Protein AF-0000000077917633 (afdb_homodimer)

Sequence (760 aa):
MEDFATFISNPKSQCLQNQPHLDPSYKSVVCGNGQVEQGEQCDCGNAEDCAANLNSCCDHTTCTLTVGSTCDIGECCKNCQYLAKGEICRPSSDECDLPEYCNGSSATCQDNFFIQNGHPCGENQWLCLNGSCISGIKQCVDLFGEGADFGPEECYAHLNSKTDQSGNCGSGPSGYIQCKTKDLQCGKLICEYKKEEIINIPNATAIYANINGHICVALDFPHDFIISKKMWVKEGTVCGNNKVCKNKECVDAGYLNYDCTPGKCNERGVCNNKKNCHCNPSYLPPNCETSDDAWTGGSVDSGNFPPQVAAGLASSERRYIENVYHSKPTRWPFFLLIPFFIILCLLIAALVKVYFQRNKWRTEEYTSDEQLESESEPREMEDFATFISNPKSQCLQNQPHLDPSYKSVVCGNGQVEQGEQCDCGNAEDCAANLNSCCDHTTCTLTVGSTCDIGECCKNCQYLAKGEICRPSSDECDLPEYCNGSSATCQDNFFIQNGHPCGENQWLCLNGSCISGIKQCVDLFGEGADFGPEECYAHLNSKTDQSGNCGSGPSGYIQCKTKDLQCGKLICEYKKEEIINIPNATAIYANINGHICVALDFPHDFIISKKMWVKEGTVCGNNKVCKNKECVDAGYLNYDCTPGKCNERGVCNNKKNCHCNPSYLPPNCETSDDAWTGGSVDSGNFPPQVAAGLASSERRYIENVYHSKPTRWPFFLLIPFFIILCLLIAALVKVYFQRNKWRTEEYTSDEQLESESEPRE

Solvent-accessible surface area (backbone atoms only — not comparable to full-atom values): 41749 Å² total; per-residue (Å²): 145,85,82,78,84,79,73,72,84,68,80,82,81,78,69,71,72,71,61,72,72,69,60,81,61,79,64,68,71,53,68,21,72,49,51,67,41,82,93,40,76,28,28,49,11,42,67,66,54,27,58,68,38,80,74,55,22,41,30,40,84,73,7,30,56,35,92,89,37,75,29,57,66,45,72,15,28,54,94,22,28,48,32,59,56,52,40,75,54,38,75,53,88,38,93,16,31,44,56,26,13,11,53,39,79,36,28,53,56,48,77,91,53,18,34,25,34,54,39,68,26,80,91,66,67,22,20,18,47,88,26,33,55,32,39,56,40,56,54,25,27,72,71,71,30,86,60,31,30,52,35,56,69,68,47,25,52,59,34,14,62,64,35,43,78,68,8,15,41,45,76,54,98,93,40,55,31,70,37,52,84,79,15,22,73,14,12,41,36,44,21,28,50,70,69,51,65,57,74,85,47,86,63,24,35,31,32,37,31,27,54,94,85,40,38,26,34,27,53,32,60,51,88,85,42,87,66,42,66,69,34,36,45,55,71,45,25,60,61,53,92,67,20,18,16,48,95,39,29,56,37,66,43,67,80,49,66,60,77,75,51,58,70,65,14,58,68,32,44,47,33,25,69,84,70,43,24,32,10,36,60,27,21,36,55,66,41,20,73,50,75,35,83,83,40,80,43,39,18,74,74,22,30,36,50,72,71,79,73,75,73,79,74,76,82,68,83,71,71,70,70,64,76,64,75,60,75,66,72,76,71,68,65,67,66,69,52,47,60,55,51,51,52,50,52,53,51,49,51,50,50,49,50,48,48,52,52,49,50,50,56,55,58,55,61,62,60,61,73,64,64,74,73,70,66,89,59,93,86,131,142,82,79,78,79,76,71,74,81,70,80,81,79,78,71,71,72,72,64,72,72,68,60,81,62,80,63,69,71,54,67,22,72,48,51,66,43,83,92,42,76,28,26,50,11,43,66,64,55,25,56,67,36,80,76,53,23,39,31,40,82,72,6,30,55,35,91,89,37,75,28,56,65,44,71,15,28,54,94,22,27,50,32,58,57,52,42,75,53,39,74,54,88,38,91,16,30,45,57,28,13,12,54,40,79,37,28,56,57,47,77,92,55,19,34,26,36,53,38,69,25,79,91,66,67,22,20,17,48,88,26,32,54,33,40,56,42,58,53,24,26,72,70,72,30,86,60,32,31,52,35,56,70,67,46,25,51,59,34,12,62,64,35,44,77,67,8,15,40,45,76,55,97,94,38,54,32,67,38,51,83,78,15,22,72,14,12,40,37,46,21,28,49,71,69,51,65,58,74,85,46,88,62,24,34,32,33,38,31,26,56,93,83,39,38,27,34,27,53,33,62,52,88,87,41,86,65,41,66,68,34,36,44,54,70,45,25,60,62,54,91,68,21,18,15,48,92,39,29,56,38,67,42,68,81,49,66,61,78,76,50,59,70,66,14,57,70,32,45,45,33,26,71,85,70,42,23,32,10,36,60,27,20,36,54,66,41,20,74,49,76,36,83,84,40,80,42,39,18,73,74,24,30,35,49,73,71,80,73,75,76,77,70,74,81,68,82,68,71,68,68,63,75,63,75,57,76,66,72,75,71,68,65,68,63,67,52,43,59,52,50,50,51,47,50,51,49,49,49,50,50,48,48,50,48,50,50,50,49,44,54,57,55,54,68,64,59,61,81,64,62,73,81,66,60,88,65,83,80,130

Structure (mmCIF, N/CA/C/O backbone):
data_AF-0000000077917633-model_v1
#
loop_
_entity.id
_entity.type
_entity.pdbx_description
1 polymer 'Disintegrin and metalloproteinase'
#
loop_
_atom_site.group_PDB
_atom_site.id
_atom_site.type_symbol
_atom_site.label_atom_id
_atom_site.label_alt_id
_atom_site.label_comp_id
_atom_site.label_asym_id
_atom_site.label_entity_id
_atom_site.label_seq_id
_atom_site.pdbx_PDB_ins_code
_atom_site.Cartn_x
_atom_site.Cartn_y
_atom_site.Cartn_z
_atom_site.occupancy
_atom_site.B_iso_or_equiv
_atom_site.auth_seq_id
_atom_site.auth_comp_id
_atom_site.auth_asym_id
_atom_site.auth_atom_id
_atom_site.pdbx_PDB_model_num
ATOM 1 N N . MET A 1 1 ? -18.031 -37 55.406 1 23.67 1 MET A N 1
ATOM 2 C CA . MET A 1 1 ? -18.938 -36.688 54.312 1 23.67 1 MET A CA 1
ATOM 3 C C . MET A 1 1 ? -18.156 -36.375 53.031 1 23.67 1 MET A C 1
ATOM 5 O O . MET A 1 1 ? -18.703 -35.781 52.094 1 23.67 1 MET A O 1
ATOM 9 N N . GLU A 1 2 ? -16.781 -36.469 53 1 25.42 2 GLU A N 1
ATOM 10 C CA . GLU A 1 2 ? -15.422 -36.438 52.5 1 25.42 2 GLU A CA 1
ATOM 11 C C . GLU A 1 2 ? -15.297 -37.188 51.188 1 25.42 2 GLU A C 1
ATOM 13 O O . GLU A 1 2 ? -14.641 -36.719 50.25 1 25.42 2 GLU A O 1
ATOM 18 N N . ASP A 1 3 ? -15.648 -38.5 51.125 1 24.12 3 ASP A N 1
ATOM 19 C CA . ASP A 1 3 ? -15.062 -39.594 50.344 1 24.12 3 ASP A CA 1
ATOM 20 C C . ASP A 1 3 ? -15.664 -39.656 48.938 1 24.12 3 ASP A C 1
ATOM 22 O O . ASP A 1 3 ? -15.172 -40.406 48.094 1 24.12 3 ASP A O 1
ATOM 26 N N . PHE A 1 4 ? -16.984 -39.438 48.75 1 23.47 4 PHE A N 1
ATOM 27 C CA . PHE A 1 4 ? -17.906 -40.062 47.812 1 23.47 4 PHE A CA 1
ATOM 28 C C . PHE A 1 4 ? -17.656 -39.562 46.406 1 23.47 4 PHE A C 1
ATOM 30 O O . PHE A 1 4 ? -18.188 -40.094 45.438 1 23.47 4 PHE A O 1
ATOM 37 N N . ALA A 1 5 ? -17.281 -38.219 46.156 1 26.3 5 ALA A N 1
ATOM 38 C CA . ALA A 1 5 ? -17.594 -37.375 45.031 1 26.3 5 ALA A CA 1
ATOM 39 C C . ALA A 1 5 ? -16.797 -37.781 43.781 1 26.3 5 ALA A C 1
ATOM 41 O O . ALA A 1 5 ? -16.797 -37.094 42.781 1 26.3 5 ALA A O 1
ATOM 42 N N . THR A 1 6 ? -15.789 -38.625 43.875 1 25.91 6 THR A N 1
ATOM 43 C CA . THR A 1 6 ? -14.68 -38.906 42.969 1 25.91 6 THR A CA 1
ATOM 44 C C . THR A 1 6 ? -15.172 -39.531 41.688 1 25.91 6 THR A C 1
ATOM 46 O O . THR A 1 6 ? -14.469 -39.531 40.656 1 25.91 6 THR A O 1
ATOM 49 N N . PHE A 1 7 ? -16.172 -40.406 41.781 1 26.19 7 PHE A N 1
ATOM 50 C CA . PHE A 1 7 ? -16.266 -41.594 40.938 1 26.19 7 PHE A CA 1
ATOM 51 C C . PHE A 1 7 ? -16.734 -41.219 39.531 1 26.19 7 PHE A C 1
ATOM 53 O O . PHE A 1 7 ? -16.328 -41.844 38.531 1 26.19 7 PHE A O 1
ATOM 60 N N . ILE A 1 8 ? -17.703 -40.344 39.312 1 25.72 8 ILE A N 1
ATOM 61 C CA . ILE A 1 8 ? -18.781 -40.625 38.375 1 25.72 8 ILE A CA 1
ATOM 62 C C . ILE A 1 8 ? -18.312 -40.375 36.969 1 25.72 8 ILE A C 1
ATOM 64 O O . ILE A 1 8 ? -18.953 -40.812 36 1 25.72 8 ILE A O 1
ATOM 68 N N . SER A 1 9 ? -17.5 -39.375 36.625 1 26.31 9 SER A N 1
ATOM 69 C CA . SER A 1 9 ? -17.812 -38.688 35.375 1 26.31 9 SER A CA 1
ATOM 70 C C . SER A 1 9 ? -17.406 -39.5 34.156 1 26.31 9 SER A C 1
ATOM 72 O O . SER A 1 9 ? -16.422 -39.219 33.5 1 26.31 9 SER A O 1
ATOM 74 N N . ASN A 1 10 ? -17.531 -40.781 34.156 1 26.62 10 ASN A N 1
ATOM 75 C CA . ASN A 1 10 ? -16.953 -41.688 33.156 1 26.62 10 ASN A CA 1
ATOM 76 C C . ASN A 1 10 ? -17.562 -41.469 31.766 1 26.62 10 ASN A C 1
ATOM 78 O O . ASN A 1 10 ? -18.766 -41.656 31.594 1 26.62 10 ASN A O 1
ATOM 82 N N . PRO A 1 11 ? -17.047 -40.531 30.922 1 26.83 11 PRO A N 1
ATOM 83 C CA . PRO A 1 11 ? -17.672 -40.125 29.672 1 26.83 11 PRO A CA 1
ATOM 84 C C . PRO A 1 11 ? -18.141 -41.281 28.828 1 26.83 11 PRO A C 1
ATOM 86 O O . PRO A 1 11 ? -17.656 -42.406 28.984 1 26.83 11 PRO A O 1
ATOM 89 N N . LYS A 1 12 ? -19.344 -41.125 28.156 1 24.53 12 LYS A N 1
ATOM 90 C CA . LYS A 1 12 ? -20.312 -41.844 27.328 1 24.53 12 LYS A CA 1
ATOM 91 C C . LYS A 1 12 ? -19.609 -42.562 26.188 1 24.53 12 LYS A C 1
ATOM 93 O O . LYS A 1 12 ? -18.594 -42.094 25.672 1 24.53 12 LYS A O 1
ATOM 98 N N . SER A 1 13 ? -19.891 -43.875 26.078 1 23.38 13 SER A N 1
ATOM 99 C CA . SER A 1 13 ? -19.688 -45.031 25.188 1 23.38 13 SER A CA 1
ATOM 100 C C . SER A 1 13 ? -19.859 -44.625 23.719 1 23.38 13 SER A C 1
ATOM 102 O O . SER A 1 13 ? -20.812 -43.906 23.375 1 23.38 13 SER A O 1
ATOM 104 N N . GLN A 1 14 ? -18.797 -44.375 23.047 1 24.25 14 GLN A N 1
ATOM 105 C CA . GLN A 1 14 ? -18.625 -44.188 21.609 1 24.25 14 GLN A CA 1
ATOM 106 C C . GLN A 1 14 ? -19.406 -45.219 20.797 1 24.25 14 GLN A C 1
ATOM 108 O O . GLN A 1 14 ? -19.031 -46.406 20.781 1 24.25 14 GLN A O 1
ATOM 113 N N . CYS A 1 15 ? -20.672 -45.344 21.125 1 27.47 15 CYS A N 1
ATOM 114 C CA . CYS A 1 15 ? -21.438 -46.281 20.344 1 27.47 15 CYS A CA 1
ATOM 115 C C . CYS A 1 15 ? -21.141 -46.156 18.859 1 27.47 15 CYS A C 1
ATOM 117 O O . CYS A 1 15 ? -21.422 -45.125 18.25 1 27.47 15 CYS A O 1
ATOM 119 N N . LEU A 1 16 ? -19.953 -46.531 18.469 1 25.53 16 LEU A N 1
ATOM 120 C CA . LEU A 1 16 ? -19.688 -46.844 17.062 1 25.53 16 LEU A CA 1
ATOM 121 C C . LEU A 1 16 ? -20.891 -47.531 16.422 1 25.53 16 LEU A C 1
ATOM 123 O O . LEU A 1 16 ? -21.203 -48.656 16.75 1 25.53 16 LEU A O 1
ATOM 127 N N . GLN A 1 17 ? -22.047 -46.812 16.484 1 29.31 17 GLN A N 1
ATOM 128 C CA . GLN A 1 17 ? -23.172 -47.375 15.727 1 29.31 17 GLN A CA 1
ATOM 129 C C . GLN A 1 17 ? -22.688 -47.969 14.398 1 29.31 17 GLN A C 1
ATOM 131 O O . GLN A 1 17 ? -22.109 -47.25 13.57 1 29.31 17 GLN A O 1
ATOM 136 N N . ASN A 1 18 ? -22.141 -49.188 14.492 1 28.45 18 ASN A N 1
ATOM 137 C CA . ASN A 1 18 ? -21.953 -50.062 13.352 1 28.45 18 ASN A CA 1
ATOM 138 C C . ASN A 1 18 ? -23.062 -49.906 12.32 1 28.45 18 ASN A C 1
ATOM 140 O O . ASN A 1 18 ? -24.188 -50.344 12.547 1 28.45 18 ASN A O 1
ATOM 144 N N . GLN A 1 19 ? -23.344 -48.75 11.859 1 31.97 19 GLN A N 1
ATOM 145 C CA . GLN A 1 19 ? -24.344 -48.781 10.805 1 31.97 19 GLN A CA 1
ATOM 146 C C . GLN A 1 19 ? -24.109 -49.938 9.844 1 31.97 19 GLN A C 1
ATOM 148 O O . GLN A 1 19 ? -22.969 -50.156 9.414 1 31.97 19 GLN A O 1
ATOM 153 N N . PRO A 1 20 ? -24.953 -50.969 9.938 1 32.34 20 PRO A N 1
ATOM 154 C CA . PRO A 1 20 ? -24.719 -52.031 8.984 1 32.34 20 PRO A CA 1
ATOM 155 C C . PRO A 1 20 ? -24.219 -51.562 7.629 1 32.34 20 PRO A C 1
ATOM 157 O O . PRO A 1 20 ? -24.484 -50.406 7.242 1 32.34 20 PRO A O 1
ATOM 160 N N . HIS A 1 21 ? -22.906 -51.75 7.348 1 33.06 21 HIS A N 1
ATOM 161 C CA . HIS A 1 21 ? -22.531 -51.688 5.938 1 33.06 21 HIS A CA 1
ATOM 162 C C . HIS A 1 21 ? -23.688 -52.125 5.043 1 33.06 21 HIS A C 1
ATOM 164 O O . HIS A 1 21 ? -24.172 -53.25 5.16 1 33.06 21 HIS A O 1
ATOM 170 N N . LEU A 1 22 ? -24.688 -51.25 4.969 1 34.72 22 LEU A N 1
ATOM 171 C CA . LEU A 1 22 ? -25.656 -51.688 3.963 1 34.72 22 LEU A CA 1
ATOM 172 C C . LEU A 1 22 ? -24.953 -52.5 2.871 1 34.72 22 LEU A C 1
ATOM 174 O O . LEU A 1 22 ? -23.875 -52.125 2.402 1 34.72 22 LEU A O 1
ATOM 178 N N . ASP A 1 23 ? -24.953 -53.812 3.035 1 34.91 23 ASP A N 1
ATOM 179 C CA . ASP A 1 23 ? -24.547 -54.656 1.914 1 34.91 23 ASP A CA 1
ATOM 180 C C . ASP A 1 23 ? -24.719 -53.906 0.586 1 34.91 23 ASP A C 1
ATOM 182 O O . ASP A 1 23 ? -25.625 -53.094 0.438 1 34.91 23 ASP A O 1
ATOM 186 N N . PRO A 1 24 ? -23.594 -53.594 -0.121 1 41.62 24 PRO A N 1
ATOM 187 C CA . PRO A 1 24 ? -23.953 -53.125 -1.458 1 41.62 24 PRO A CA 1
ATOM 188 C C . PRO A 1 24 ? -25.297 -53.688 -1.944 1 41.62 24 PRO A C 1
ATOM 190 O O . PRO A 1 24 ? -25.453 -54.906 -2.025 1 41.62 24 PRO A O 1
ATOM 193 N N . SER A 1 25 ? -26.344 -53.312 -1.311 1 40.78 25 SER A N 1
ATOM 194 C CA . SER A 1 25 ? -27.641 -53.719 -1.847 1 40.78 25 SER A CA 1
ATOM 195 C C . SER A 1 25 ? -27.547 -54.094 -3.326 1 40.78 25 SER A C 1
ATOM 197 O O . SER A 1 25 ? -26.781 -53.469 -4.07 1 40.78 25 SER A O 1
ATOM 199 N N . TYR A 1 26 ? -27.656 -55.406 -3.613 1 40.09 26 TYR A N 1
ATOM 200 C CA . TYR A 1 26 ? -27.938 -55.812 -4.992 1 40.09 26 TYR A CA 1
ATOM 201 C C . TYR A 1 26 ? -28.688 -54.719 -5.73 1 40.09 26 TYR A C 1
ATOM 203 O O . TYR A 1 26 ? -29.906 -54.625 -5.617 1 40.09 26 TYR A O 1
ATOM 211 N N . LYS A 1 27 ? -28.266 -53.562 -5.637 1 48.09 27 LYS A N 1
ATOM 212 C CA . LYS A 1 27 ? -28.906 -52.625 -6.551 1 48.09 27 LYS A CA 1
ATOM 213 C C . LYS A 1 27 ? -29.188 -53.281 -7.898 1 48.09 27 LYS A C 1
ATOM 215 O O . LYS A 1 27 ? -28.281 -53.781 -8.547 1 48.09 27 LYS A O 1
ATOM 220 N N . SER A 1 28 ? -30.219 -53.969 -7.875 1 56.81 28 SER A N 1
ATOM 221 C CA . SER A 1 28 ? -30.656 -54.531 -9.148 1 56.81 28 SER A CA 1
ATOM 222 C C . SER A 1 28 ? -30.141 -53.719 -10.32 1 56.81 28 SER A C 1
ATOM 224 O O . SER A 1 28 ? -30.203 -52.5 -10.305 1 56.81 28 SER A O 1
ATOM 226 N N . VAL A 1 29 ? -29.109 -54.312 -11.008 1 68.06 29 VAL A N 1
ATOM 227 C CA . VAL A 1 29 ? -28.688 -53.781 -12.297 1 68.06 29 VAL A CA 1
ATOM 228 C C . VAL A 1 29 ? -29.906 -53.406 -13.133 1 68.06 29 VAL A C 1
ATOM 230 O O . VAL A 1 29 ? -30.781 -54.219 -13.391 1 68.06 29 VAL A O 1
ATOM 233 N N . VAL A 1 30 ? -30.234 -52.125 -12.969 1 76 30 VAL A N 1
ATOM 234 C CA . VAL A 1 30 ? -31.375 -51.688 -13.766 1 76 30 VAL A CA 1
ATOM 235 C C . VAL A 1 30 ? -30.891 -50.875 -14.961 1 76 30 VAL A C 1
ATOM 237 O O . VAL A 1 30 ? -30.188 -49.875 -14.797 1 76 30 VAL A O 1
ATOM 240 N N . CYS A 1 31 ? -31.078 -51.375 -16.078 1 80.56 31 CYS A N 1
ATOM 241 C CA . CYS A 1 31 ? -30.797 -50.688 -17.312 1 80.56 31 CYS A CA 1
ATOM 242 C C . CYS A 1 31 ? -31.734 -49.5 -17.516 1 80.56 31 CYS A C 1
ATOM 244 O O . CYS A 1 31 ? -32.938 -49.594 -17.234 1 80.56 31 CYS A O 1
ATOM 246 N N . GLY A 1 32 ? -31.109 -48.25 -17.922 1 79.06 32 GLY A N 1
ATOM 247 C CA . GLY A 1 32 ? -31.922 -47.094 -18.266 1 79.06 32 GLY A CA 1
ATOM 248 C C . GLY A 1 32 ? -31.891 -46 -17.203 1 79.06 32 GLY A C 1
ATOM 249 O O . GLY A 1 32 ? -32.594 -45 -17.344 1 79.06 32 GLY A O 1
ATOM 250 N N . ASN A 1 33 ? -31.203 -46.25 -16.188 1 78.94 33 ASN A N 1
ATOM 251 C CA . ASN A 1 33 ? -31.188 -45.25 -15.117 1 78.94 33 ASN A CA 1
ATOM 252 C C . ASN A 1 33 ? -30.031 -44.25 -15.281 1 78.94 33 ASN A C 1
ATOM 254 O O . ASN A 1 33 ? -29.828 -43.375 -14.43 1 78.94 33 ASN A O 1
ATOM 258 N N . GLY A 1 34 ? -29.281 -44.406 -16.312 1 78.19 34 GLY A N 1
ATOM 259 C CA . GLY A 1 34 ? -28.234 -43.469 -16.609 1 78.19 34 GLY A CA 1
ATOM 260 C C . GLY A 1 34 ? -26.922 -43.781 -15.914 1 78.19 34 GLY A C 1
ATOM 261 O O . GLY A 1 34 ? -25.969 -43 -16.016 1 78.19 34 GLY A O 1
ATOM 262 N N . GLN A 1 35 ? -26.969 -44.906 -15.133 1 79.12 35 GLN A N 1
ATOM 263 C CA . GLN A 1 35 ? -25.766 -45.344 -14.438 1 79.12 35 GLN A CA 1
ATOM 264 C C . GLN A 1 35 ? -25.297 -46.719 -14.938 1 79.12 35 GLN A C 1
ATOM 266 O O . GLN A 1 35 ? -26.094 -47.625 -15.062 1 79.12 35 GLN A O 1
ATOM 271 N N . VAL A 1 36 ? -24.031 -46.719 -15.258 1 78.88 36 VAL A N 1
ATOM 272 C CA . VAL A 1 36 ? -23.5 -47.969 -15.758 1 78.88 36 VAL A CA 1
ATOM 273 C C . VAL A 1 36 ? -23.172 -48.906 -14.594 1 78.88 36 VAL A C 1
ATOM 275 O O . VAL A 1 36 ? -22.297 -48.625 -13.781 1 78.88 36 VAL A O 1
ATOM 278 N N . GLU A 1 37 ? -23.906 -49.844 -14.43 1 81.12 37 GLU A N 1
ATOM 279 C CA . GLU A 1 37 ? -23.719 -50.812 -13.359 1 81.12 37 GLU A CA 1
ATOM 280 C C . GLU A 1 37 ? -23.109 -52.094 -13.891 1 81.12 37 GLU A C 1
ATOM 282 O O . GLU A 1 37 ? -22.75 -52.188 -15.07 1 81.12 37 GLU A O 1
ATOM 287 N N . GLN A 1 38 ? -22.922 -53.031 -12.938 1 79.5 38 GLN A N 1
ATOM 288 C CA . GLN A 1 38 ? -22.297 -54.281 -13.312 1 79.5 38 GLN A CA 1
ATOM 289 C C . GLN A 1 38 ? -23.094 -55 -14.391 1 79.5 38 GLN A C 1
ATOM 291 O O . GLN A 1 38 ? -24.312 -55.125 -14.281 1 79.5 38 GLN A O 1
ATOM 296 N N . GLY A 1 39 ? -22.406 -55.438 -15.43 1 78.75 39 GLY A N 1
ATOM 297 C CA . GLY A 1 39 ? -23.062 -56.156 -16.516 1 78.75 39 GLY A CA 1
ATOM 298 C C . GLY A 1 39 ? -23.5 -55.25 -17.656 1 78.75 39 GLY A C 1
ATOM 299 O O . GLY A 1 39 ? -23.875 -55.719 -18.719 1 78.75 39 GLY A O 1
ATOM 300 N N . GLU A 1 40 ? -23.641 -54 -17.406 1 80.81 40 GLU A N 1
ATOM 301 C CA . GLU A 1 40 ? -24 -53.031 -18.453 1 80.81 40 GLU A CA 1
ATOM 302 C C . GLU A 1 40 ? -22.75 -52.469 -19.141 1 80.81 40 GLU A C 1
ATOM 304 O O . GLU A 1 40 ? -21.703 -52.344 -18.516 1 80.81 40 GLU A O 1
ATOM 309 N N . GLN A 1 41 ? -22.859 -52.25 -20.453 1 81.62 41 GLN A N 1
ATOM 310 C CA . GLN A 1 41 ? -21.781 -51.656 -21.203 1 81.62 41 GLN A CA 1
ATOM 311 C C . GLN A 1 41 ? -21.969 -50.125 -21.297 1 81.62 41 GLN A C 1
ATOM 313 O O . GLN A 1 41 ? -21 -49.375 -21.484 1 81.62 41 GLN A O 1
ATOM 318 N N . CYS A 1 42 ? -23.203 -49.781 -21.219 1 85 42 CYS A N 1
ATOM 319 C CA . CYS A 1 42 ? -23.594 -48.375 -21.25 1 85 42 CYS A CA 1
ATOM 320 C C . CYS A 1 42 ? -24.969 -48.156 -20.656 1 85 42 CYS A C 1
ATOM 322 O O . CYS A 1 42 ? -25.688 -49.125 -20.391 1 85 42 CYS A O 1
ATOM 324 N N . ASP A 1 43 ? -25.203 -47 -20.25 1 81 43 ASP A N 1
ATOM 325 C CA . ASP A 1 43 ? -26.547 -46.656 -19.812 1 81 43 ASP A CA 1
ATOM 326 C C . ASP A 1 43 ? -26.859 -45.219 -20.156 1 81 43 ASP A C 1
ATOM 328 O O . ASP A 1 43 ? -26.328 -44.281 -19.531 1 81 43 ASP A O 1
ATOM 332 N N . CYS A 1 44 ? -27.656 -45.031 -21.109 1 80.69 44 CYS A N 1
ATOM 333 C CA . CYS A 1 44 ? -27.969 -43.688 -21.578 1 80.69 44 CYS A CA 1
ATOM 334 C C . CYS A 1 44 ? -29.266 -43.188 -20.969 1 80.69 44 CYS A C 1
ATOM 336 O O . CYS A 1 44 ? -29.781 -42.156 -21.391 1 80.69 44 CYS A O 1
ATOM 338 N N . GLY A 1 45 ? -29.688 -43.938 -19.953 1 80.38 45 GLY A N 1
ATOM 339 C CA . GLY A 1 45 ? -30.922 -43.5 -19.297 1 80.38 45 GLY A CA 1
ATOM 340 C C . GLY A 1 45 ? -32.156 -44.094 -19.922 1 80.38 45 GLY A C 1
ATOM 341 O O . GLY A 1 45 ? -32.125 -45.219 -20.422 1 80.38 45 GLY A O 1
ATOM 342 N N . ASN A 1 46 ? -33.281 -43.375 -19.734 1 77.06 46 ASN A N 1
ATOM 343 C CA . ASN A 1 46 ? -34.531 -43.906 -20.281 1 77.06 46 ASN A CA 1
ATOM 344 C C . ASN A 1 46 ? -34.625 -43.656 -21.797 1 77.06 46 ASN A C 1
ATOM 346 O O . ASN A 1 46 ? -33.719 -43.031 -22.375 1 77.06 46 ASN A O 1
ATOM 350 N N . ALA A 1 47 ? -35.594 -44.25 -22.5 1 77.44 47 ALA A N 1
ATOM 351 C CA . ALA A 1 47 ? -35.75 -44.219 -23.953 1 77.44 47 ALA A CA 1
ATOM 352 C C . ALA A 1 47 ? -35.688 -42.781 -24.469 1 77.44 47 ALA A C 1
ATOM 354 O O . ALA A 1 47 ? -35.062 -42.5 -25.5 1 77.44 47 ALA A O 1
ATOM 355 N N . GLU A 1 48 ? -36.25 -41.844 -23.734 1 79.31 48 GLU A N 1
ATOM 356 C CA . GLU A 1 48 ? -36.281 -40.438 -24.156 1 79.31 48 GLU A CA 1
ATOM 357 C C . GLU A 1 48 ? -34.906 -39.812 -24.062 1 79.31 48 GLU A C 1
ATOM 359 O O . GLU A 1 48 ? -34.469 -39.094 -24.969 1 79.31 48 GLU A O 1
ATOM 364 N N . ASP A 1 49 ? -34.312 -40.125 -22.922 1 77.81 49 ASP A N 1
ATOM 365 C CA . ASP A 1 49 ? -33 -39.562 -22.703 1 77.81 49 ASP A CA 1
ATOM 366 C C . ASP A 1 49 ? -32 -40.094 -23.734 1 77.81 49 ASP A C 1
ATOM 368 O O . ASP A 1 49 ? -31.156 -39.312 -24.219 1 77.81 49 ASP A O 1
ATOM 372 N N . CYS A 1 50 ? -32.094 -41.312 -23.984 1 77.44 50 CYS A N 1
ATOM 373 C CA . CYS A 1 50 ? -31.188 -41.969 -24.938 1 77.44 50 CYS A CA 1
ATOM 374 C C . CYS A 1 50 ? -31.453 -41.469 -26.344 1 77.44 50 CYS A C 1
ATOM 376 O O . CYS A 1 50 ? -30.516 -41.25 -27.125 1 77.44 50 CYS A O 1
ATOM 378 N N . ALA A 1 51 ? -32.719 -41.312 -26.656 1 74.56 51 ALA A N 1
ATOM 379 C CA . ALA A 1 51 ? -33.094 -40.844 -27.984 1 74.56 51 ALA A CA 1
ATOM 380 C C . ALA A 1 51 ? -32.656 -39.406 -28.203 1 74.56 51 ALA A C 1
ATOM 382 O O . ALA A 1 51 ? -32.375 -39 -29.328 1 74.56 51 ALA A O 1
ATOM 383 N N . ALA A 1 52 ? -32.688 -38.781 -27.125 1 74.06 52 ALA A N 1
ATOM 384 C CA . ALA A 1 52 ? -32.312 -37.375 -27.219 1 74.06 52 ALA A CA 1
ATOM 385 C C . ALA A 1 52 ? -30.844 -37.219 -27.594 1 74.06 52 ALA A C 1
ATOM 387 O O . ALA A 1 52 ? -30.438 -36.219 -28.172 1 74.06 52 ALA A O 1
ATOM 388 N N . ASN A 1 53 ? -30.188 -38.219 -27.219 1 68.31 53 ASN A N 1
ATOM 389 C CA . ASN A 1 53 ? -28.766 -38.219 -27.594 1 68.31 53 ASN A CA 1
ATOM 390 C C . ASN A 1 53 ? -28.547 -38.969 -28.906 1 68.31 53 ASN A C 1
ATOM 392 O O . ASN A 1 53 ? -28.344 -40.188 -28.938 1 68.31 53 ASN A O 1
ATOM 396 N N . LEU A 1 54 ? -28.891 -38.281 -30.016 1 62.66 54 LEU A N 1
ATOM 397 C CA . LEU A 1 54 ? -28.891 -38.844 -31.359 1 62.66 54 LEU A CA 1
ATOM 398 C C . LEU A 1 54 ? -27.609 -39.625 -31.641 1 62.66 54 LEU A C 1
ATOM 400 O O . LEU A 1 54 ? -27.594 -40.531 -32.469 1 62.66 54 LEU A O 1
ATOM 404 N N . ASN A 1 55 ? -26.672 -39.375 -30.859 1 66.38 55 ASN A N 1
ATOM 405 C CA . ASN A 1 55 ? -25.406 -40 -31.172 1 66.38 55 ASN A CA 1
ATOM 406 C C . ASN A 1 55 ? -25.031 -41.031 -30.109 1 66.38 55 ASN A C 1
ATOM 408 O O . ASN A 1 55 ? -23.859 -41.406 -29.969 1 66.38 55 ASN A O 1
ATOM 412 N N . SER A 1 56 ? -26.062 -41.469 -29.484 1 79.25 56 SER A N 1
ATOM 413 C CA . SER A 1 56 ? -25.766 -42.469 -28.453 1 79.25 56 SER A CA 1
ATOM 414 C C . SER A 1 56 ? -25.516 -43.844 -29.078 1 79.25 56 SER A C 1
ATOM 416 O O . SER A 1 56 ? -26.188 -44.25 -30.031 1 79.25 56 SER A O 1
ATOM 418 N N . CYS A 1 57 ? -24.547 -44.531 -28.688 1 86 57 CYS A N 1
ATOM 419 C CA . CYS A 1 57 ? -24.203 -45.875 -29.125 1 86 57 CYS A CA 1
ATOM 420 C C . CYS A 1 57 ? -24.656 -46.906 -28.109 1 86 57 CYS A C 1
ATOM 422 O O . CYS A 1 57 ? -24.188 -48.062 -28.109 1 86 57 CYS A O 1
ATOM 424 N N . CYS A 1 58 ? -25.609 -46.406 -27.281 1 87.31 58 CYS A N 1
ATOM 425 C CA . CYS A 1 58 ? -26.141 -47.281 -26.219 1 87.31 58 CYS A CA 1
ATOM 426 C C . CYS A 1 58 ? -27.594 -47.656 -26.516 1 87.31 58 CYS A C 1
ATOM 428 O O . CYS A 1 58 ? -28.406 -46.781 -26.844 1 87.31 58 CYS A O 1
ATOM 430 N N . ASP A 1 59 ? -27.781 -48.969 -26.484 1 84.31 59 ASP A N 1
ATOM 431 C CA . ASP A 1 59 ? -29.172 -49.438 -26.578 1 84.31 59 ASP A CA 1
ATOM 432 C C . ASP A 1 59 ? -29.906 -49.25 -25.25 1 84.31 59 ASP A C 1
ATOM 434 O O . ASP A 1 59 ? -29.531 -49.844 -24.234 1 84.31 59 ASP A O 1
ATOM 438 N N . HIS A 1 60 ? -30.922 -48.469 -25.266 1 82.81 60 HIS A N 1
ATOM 439 C CA . HIS A 1 60 ? -31.625 -48.125 -24.031 1 82.81 60 HIS A CA 1
ATOM 440 C C . HIS A 1 60 ? -32.281 -49.344 -23.406 1 82.81 60 HIS A C 1
ATOM 442 O O . HIS A 1 60 ? -32.562 -49.375 -22.203 1 82.81 60 HIS A O 1
ATOM 448 N N . THR A 1 61 ? -32.562 -50.344 -24.234 1 82.5 61 THR A N 1
ATOM 449 C CA . THR A 1 61 ? -33.312 -51.5 -23.766 1 82.5 61 THR A CA 1
ATOM 450 C C . THR A 1 61 ? -32.406 -52.531 -23.109 1 82.5 61 THR A C 1
ATOM 452 O O . THR A 1 61 ? -32.75 -53.125 -22.094 1 82.5 61 THR A O 1
ATOM 455 N N . THR A 1 62 ? -31.25 -52.688 -23.688 1 84.94 62 THR A N 1
ATOM 456 C CA . THR A 1 62 ? -30.375 -53.781 -23.234 1 84.94 62 THR A CA 1
ATOM 457 C C . THR A 1 62 ? -29.188 -53.219 -22.469 1 84.94 62 THR A C 1
ATOM 459 O O . THR A 1 62 ? -28.453 -53.969 -21.812 1 84.94 62 THR A O 1
ATOM 462 N N . CYS A 1 63 ? -29.062 -51.875 -22.547 1 86.44 63 CYS A N 1
ATOM 463 C CA . CYS A 1 63 ? -27.922 -51.188 -21.938 1 86.44 63 CYS A CA 1
ATOM 464 C C . CYS A 1 63 ? -26.609 -51.781 -22.406 1 86.44 63 CYS A C 1
ATOM 466 O O . CYS A 1 63 ? -25.656 -51.906 -21.625 1 86.44 63 CYS A O 1
ATOM 468 N N . THR A 1 64 ? -26.719 -52.344 -23.516 1 87.75 64 THR A N 1
ATOM 469 C CA . THR A 1 64 ? -25.531 -52.812 -24.234 1 87.75 64 THR A CA 1
ATOM 470 C C . THR A 1 64 ? -25.25 -51.906 -25.438 1 87.75 64 THR A C 1
ATOM 472 O O . THR A 1 64 ? -26.125 -51.156 -25.859 1 87.75 64 THR A O 1
ATOM 475 N N . LEU A 1 65 ? -24.062 -52 -25.859 1 90.19 65 LEU A N 1
ATOM 476 C CA . LEU A 1 65 ? -23.703 -51.219 -27.047 1 90.19 65 LEU A CA 1
ATOM 477 C C . LEU A 1 65 ? -24.484 -51.688 -28.266 1 90.19 65 LEU A C 1
ATOM 479 O O . LEU A 1 65 ? -24.766 -52.906 -28.406 1 90.19 65 LEU A O 1
ATOM 483 N N . THR A 1 66 ? -24.859 -50.781 -29.078 1 87.56 66 THR A N 1
ATOM 484 C CA . THR A 1 66 ? -25.531 -51.156 -30.312 1 87.56 66 THR A CA 1
ATOM 485 C C . THR A 1 66 ? -24.625 -52.031 -31.188 1 87.56 66 THR A C 1
ATOM 487 O O . THR A 1 66 ? -23.406 -52.031 -31 1 87.56 66 THR A O 1
ATOM 490 N N . VAL A 1 67 ? -25.25 -52.781 -32.031 1 87.25 67 VAL A N 1
ATOM 491 C CA . VAL A 1 67 ? -24.5 -53.656 -32.906 1 87.25 67 VAL A CA 1
ATOM 492 C C . VAL A 1 67 ? -23.484 -52.875 -33.719 1 87.25 67 VAL A C 1
ATOM 494 O O . VAL A 1 67 ? -23.859 -51.844 -34.344 1 87.25 67 VAL A O 1
ATOM 497 N N . GLY A 1 68 ? -22.25 -53.219 -33.625 1 88.25 68 GLY A N 1
ATOM 498 C CA . GLY A 1 68 ? -21.203 -52.562 -34.406 1 88.25 68 GLY A CA 1
ATOM 499 C C . GLY A 1 68 ? -20.484 -51.5 -33.625 1 88.25 68 GLY A C 1
ATOM 500 O O . GLY A 1 68 ? -19.438 -51 -34.062 1 88.25 68 GLY A O 1
ATOM 501 N N . SER A 1 69 ? -21.078 -51.125 -32.594 1 90.75 69 SER A N 1
ATOM 502 C CA . SER A 1 69 ? -20.469 -50.094 -31.766 1 90.75 69 SER A CA 1
ATOM 503 C C . SER A 1 69 ? -19.406 -50.688 -30.828 1 90.75 69 SER A C 1
ATOM 505 O O . SER A 1 69 ? -19.594 -51.781 -30.312 1 90.75 69 SER A O 1
ATOM 507 N N . THR A 1 70 ? -18.312 -49.875 -30.672 1 91.5 70 THR A N 1
ATOM 508 C CA . THR A 1 70 ? -17.266 -50.375 -29.781 1 91.5 70 THR A CA 1
ATOM 509 C C . THR A 1 70 ? -17.203 -49.531 -28.5 1 91.5 70 THR A C 1
ATOM 511 O O . THR A 1 70 ? -16.594 -49.938 -27.516 1 91.5 70 THR A O 1
ATOM 514 N N . CYS A 1 71 ? -17.844 -48.375 -28.547 1 90.38 71 CYS A N 1
ATOM 515 C CA . CYS A 1 71 ? -17.859 -47.469 -27.391 1 90.38 71 CYS A CA 1
ATOM 516 C C . CYS A 1 71 ? -19.078 -46.562 -27.453 1 90.38 71 CYS A C 1
ATOM 518 O O . CYS A 1 71 ? -19.781 -46.5 -28.453 1 90.38 71 CYS A O 1
ATOM 520 N N . ASP A 1 72 ? -19.328 -45.875 -26.344 1 86.62 72 ASP A N 1
ATOM 521 C CA . ASP A 1 72 ? -20.438 -44.938 -26.281 1 86.62 72 ASP A CA 1
ATOM 522 C C . ASP A 1 72 ? -19.953 -43.531 -25.953 1 86.62 72 ASP A C 1
ATOM 524 O O . ASP A 1 72 ? -20.203 -42.594 -26.719 1 86.62 72 ASP A O 1
ATOM 528 N N . ILE A 1 73 ? -19.219 -43.469 -24.828 1 85.81 73 ILE A N 1
ATOM 529 C CA . ILE A 1 73 ? -18.719 -42.156 -24.391 1 85.81 73 ILE A CA 1
ATOM 530 C C . ILE A 1 73 ? -17.219 -42.281 -24.094 1 85.81 73 ILE A C 1
ATOM 532 O O . ILE A 1 73 ? -16.703 -43.375 -23.828 1 85.81 73 ILE A O 1
ATOM 536 N N . GLY A 1 74 ? -16.594 -41.125 -24.188 1 89.44 74 GLY A N 1
ATOM 537 C CA . GLY A 1 74 ? -15.172 -41.031 -23.875 1 89.44 74 GLY A CA 1
ATOM 538 C C . GLY A 1 74 ? -14.398 -40.125 -24.828 1 89.44 74 GLY A C 1
ATOM 539 O O . GLY A 1 74 ? -14.812 -39.938 -25.969 1 89.44 74 GLY A O 1
ATOM 540 N N . GLU A 1 75 ? -13.219 -39.75 -24.375 1 93.94 75 GLU A N 1
ATOM 541 C CA . GLU A 1 75 ? -12.383 -38.844 -25.156 1 93.94 75 GLU A CA 1
ATOM 542 C C . GLU A 1 75 ? -11.844 -39.531 -26.406 1 93.94 75 GLU A C 1
ATOM 544 O O . GLU A 1 75 ? -11.539 -38.875 -27.406 1 93.94 75 GLU A O 1
ATOM 549 N N . CYS A 1 76 ? -11.812 -40.844 -26.312 1 96.06 76 CYS A N 1
ATOM 550 C CA . CYS A 1 76 ? -11.281 -41.594 -27.422 1 96.06 76 CYS A CA 1
ATOM 551 C C . CYS A 1 76 ? -12.391 -42.375 -28.141 1 96.06 76 CYS A C 1
ATOM 553 O O . CYS A 1 76 ? -12.141 -43.406 -28.75 1 96.06 76 CYS A O 1
ATOM 555 N N . CYS A 1 77 ? -13.617 -41.906 -27.938 1 93.38 77 CYS A N 1
ATOM 556 C CA . CYS A 1 77 ? -14.766 -42.5 -28.625 1 93.38 77 CYS A CA 1
ATOM 557 C C . CYS A 1 77 ? -15.422 -41.469 -29.547 1 93.38 77 CYS A C 1
ATOM 559 O O . CYS A 1 77 ? -15.844 -40.406 -29.094 1 93.38 77 CYS A O 1
ATOM 561 N N . LYS A 1 78 ? -15.391 -41.812 -30.828 1 92.44 78 LYS A N 1
ATOM 562 C CA . LYS A 1 78 ? -16.062 -40.969 -31.828 1 92.44 78 LYS A CA 1
ATOM 563 C C . LYS A 1 78 ? -16.906 -41.844 -32.781 1 92.44 78 LYS A C 1
ATOM 565 O O . LYS A 1 78 ? -16.438 -42.812 -33.344 1 92.44 78 LYS A O 1
ATOM 570 N N . ASN A 1 79 ? -18.141 -41.438 -32.875 1 89.94 79 ASN A N 1
ATOM 571 C CA . ASN A 1 79 ? -19.078 -42.156 -33.75 1 89.94 79 ASN A CA 1
ATOM 572 C C . ASN A 1 79 ? -19.141 -43.625 -33.375 1 89.94 79 ASN A C 1
ATOM 574 O O . ASN A 1 79 ? -19.047 -44.5 -34.219 1 89.94 79 ASN A O 1
ATOM 578 N N . CYS A 1 80 ? -19.047 -43.906 -32.156 1 90.31 80 CYS A N 1
ATOM 579 C CA . CYS A 1 80 ? -19.266 -45.219 -31.547 1 90.31 80 CYS A CA 1
ATOM 580 C C . CYS A 1 80 ? -18.078 -46.156 -31.781 1 90.31 80 CYS A C 1
ATOM 582 O O . CYS A 1 80 ? -18.203 -47.375 -31.641 1 90.31 80 CYS A O 1
ATOM 584 N N . GLN A 1 81 ? -17.031 -45.562 -32.281 1 93.19 81 GLN A N 1
ATOM 585 C CA . GLN A 1 81 ? -15.812 -46.344 -32.531 1 93.19 81 GLN A CA 1
ATOM 586 C C . GLN A 1 81 ? -14.625 -45.75 -31.781 1 93.19 81 GLN A C 1
ATOM 588 O O . GLN A 1 81 ? -14.555 -44.531 -31.594 1 93.19 81 GLN A O 1
ATOM 593 N N . TYR A 1 82 ? -13.734 -46.625 -31.406 1 94.44 82 TYR A N 1
ATOM 594 C CA . TYR A 1 82 ? -12.492 -46.156 -30.812 1 94.44 82 TYR A CA 1
ATOM 595 C C . TYR A 1 82 ? -11.727 -45.281 -31.812 1 94.44 82 TYR A C 1
ATOM 597 O O . TYR A 1 82 ? -11.664 -45.594 -33 1 94.44 82 TYR A O 1
ATOM 605 N N . LEU A 1 83 ? -11.219 -44.25 -31.297 1 94.94 83 LEU A N 1
ATOM 606 C CA . LEU A 1 83 ? -10.312 -43.469 -32.125 1 94.94 83 LEU A CA 1
ATOM 607 C C . LEU A 1 83 ? -9.031 -44.25 -32.406 1 94.94 83 LEU A C 1
ATOM 609 O O . LEU A 1 83 ? -8.617 -45.062 -31.594 1 94.94 83 LEU A O 1
ATOM 613 N N . ALA A 1 84 ? -8.43 -43.844 -33.594 1 93.06 84 ALA A N 1
ATOM 614 C CA . ALA A 1 84 ? -7.207 -44.531 -34 1 93.06 84 ALA A CA 1
ATOM 615 C C . ALA A 1 84 ? -6.074 -44.281 -33 1 93.06 84 ALA A C 1
ATOM 617 O O . ALA A 1 84 ? -6.02 -43.219 -32.375 1 93.06 84 ALA A O 1
ATOM 618 N N . LYS A 1 85 ? -5.246 -45.219 -32.844 1 94.38 85 LYS A N 1
ATOM 619 C CA . LYS A 1 85 ? -4.047 -45.062 -32.031 1 94.38 85 LYS A CA 1
ATOM 620 C C . LYS A 1 85 ? -3.227 -43.844 -32.469 1 94.38 85 LYS A C 1
ATOM 622 O O . LYS A 1 85 ? -2.994 -43.688 -33.688 1 94.38 85 LYS A O 1
ATOM 627 N N . GLY A 1 86 ? -2.881 -43 -31.531 1 93.81 86 GLY A N 1
ATOM 628 C CA . GLY A 1 86 ? -2.037 -41.875 -31.891 1 93.81 86 GLY A CA 1
ATOM 629 C C . GLY A 1 86 ? -2.793 -40.562 -31.938 1 93.81 86 GLY A C 1
ATOM 630 O O . GLY A 1 86 ? -2.184 -39.469 -32 1 93.81 86 GLY A O 1
ATOM 631 N N . GLU A 1 87 ? -4.086 -40.656 -31.922 1 94.81 87 GLU A N 1
ATOM 632 C CA . GLU A 1 87 ? -4.879 -39.438 -31.859 1 94.81 87 GLU A CA 1
ATOM 633 C C . GLU A 1 87 ? -4.727 -38.75 -30.5 1 94.81 87 GLU A C 1
ATOM 635 O O . GLU A 1 87 ? -4.82 -39.406 -29.453 1 94.81 87 GLU A O 1
ATOM 640 N N . ILE A 1 88 ? -4.484 -37.469 -30.578 1 96.44 88 ILE A N 1
ATOM 641 C CA . ILE A 1 88 ? -4.305 -36.75 -29.328 1 96.44 88 ILE A CA 1
ATOM 642 C C . ILE A 1 88 ? -5.645 -36.625 -28.609 1 96.44 88 ILE A C 1
ATOM 644 O O . ILE A 1 88 ? -6.617 -36.094 -29.172 1 96.44 88 ILE A O 1
ATOM 648 N N . CYS A 1 89 ? -5.723 -37.094 -27.438 1 95.75 89 CYS A N 1
ATOM 649 C CA . CYS A 1 89 ? -6.961 -36.969 -26.688 1 95.75 89 CYS A CA 1
ATOM 650 C C . CYS A 1 89 ? -6.867 -35.875 -25.641 1 95.75 89 CYS A C 1
ATOM 652 O O . CYS A 1 89 ? -7.879 -35.281 -25.266 1 95.75 89 CYS A O 1
ATOM 654 N N . ARG A 1 90 ? -5.695 -35.562 -25.109 1 95.56 90 ARG A N 1
ATOM 655 C CA . ARG A 1 90 ? -5.445 -34.469 -24.172 1 95.56 90 ARG A CA 1
ATOM 656 C C . ARG A 1 90 ? -4.168 -33.719 -24.531 1 95.56 90 ARG A C 1
ATOM 658 O O . ARG A 1 90 ? -3.062 -34.219 -24.312 1 95.56 90 ARG A O 1
ATOM 665 N N . PRO A 1 91 ? -4.359 -32.594 -25.031 1 95.5 91 PRO A N 1
ATOM 666 C CA . PRO A 1 91 ? -3.172 -31.812 -25.359 1 95.5 91 PRO A CA 1
ATOM 667 C C . PRO A 1 91 ? -2.439 -31.297 -24.125 1 95.5 91 PRO A C 1
ATOM 669 O O . PRO A 1 91 ? -3.029 -31.219 -23.047 1 95.5 91 PRO A O 1
ATOM 672 N N . SER A 1 92 ? -1.16 -30.984 -24.25 1 95.56 92 SER A N 1
ATOM 673 C CA . SER A 1 92 ? -0.368 -30.422 -23.156 1 95.56 92 SER A CA 1
ATOM 674 C C . SER A 1 92 ? -0.85 -29.016 -22.781 1 95.56 92 SER A C 1
ATOM 676 O O . SER A 1 92 ? -1.144 -28.203 -23.656 1 95.56 92 SER A O 1
ATOM 678 N N . SER A 1 93 ? -0.984 -28.719 -21.469 1 95.25 93 SER A N 1
ATOM 679 C CA . SER A 1 93 ? -1.493 -27.438 -21 1 95.25 93 SER A CA 1
ATOM 680 C C . SER A 1 93 ? -0.384 -26.594 -20.391 1 95.25 93 SER A C 1
ATOM 682 O O . SER A 1 93 ? -0.598 -25.422 -20.047 1 95.25 93 SER A O 1
ATOM 684 N N . ASP A 1 94 ? 0.766 -27.172 -20.203 1 96.44 94 ASP A N 1
ATOM 685 C CA . ASP A 1 94 ? 1.889 -26.531 -19.531 1 96.44 94 ASP A CA 1
ATOM 686 C C . ASP A 1 94 ? 3.221 -27.047 -20.078 1 96.44 94 ASP A C 1
ATOM 688 O O . ASP A 1 94 ? 3.287 -28.125 -20.641 1 96.44 94 ASP A O 1
ATOM 692 N N . GLU A 1 95 ? 4.266 -26.25 -19.812 1 96.81 95 GLU A N 1
ATOM 693 C CA . GLU A 1 95 ? 5.605 -26.641 -20.25 1 96.81 95 GLU A CA 1
ATOM 694 C C . GLU A 1 95 ? 6.008 -27.969 -19.625 1 96.81 95 GLU A C 1
ATOM 696 O O . GLU A 1 95 ? 6.789 -28.719 -20.219 1 96.81 95 GLU A O 1
ATOM 701 N N . CYS A 1 96 ? 5.418 -28.281 -18.484 1 98.5 96 CYS A N 1
ATOM 702 C CA . CYS A 1 96 ? 5.805 -29.484 -17.75 1 98.5 96 CYS A CA 1
ATOM 703 C C . CYS A 1 96 ? 4.75 -30.562 -17.875 1 98.5 96 CYS A C 1
ATOM 705 O O . CYS A 1 96 ? 4.816 -31.594 -17.203 1 98.5 96 CYS A O 1
ATOM 707 N N . ASP A 1 97 ? 3.834 -30.281 -18.719 1 98.12 97 ASP A N 1
ATOM 708 C CA . ASP A 1 97 ? 2.803 -31.266 -19.047 1 98.12 97 ASP A CA 1
ATOM 709 C C . ASP A 1 97 ? 3.133 -32 -20.344 1 98.12 97 ASP A C 1
ATOM 711 O O . ASP A 1 97 ? 4 -31.562 -21.109 1 98.12 97 ASP A O 1
ATOM 715 N N . LEU A 1 98 ? 2.486 -33.219 -20.531 1 97.62 98 LEU A N 1
ATOM 716 C CA . LEU A 1 98 ? 2.691 -34.031 -21.734 1 97.62 98 LEU A CA 1
ATOM 717 C C . LEU A 1 98 ? 1.359 -34.375 -22.391 1 97.62 98 LEU A C 1
ATOM 719 O O . LEU A 1 98 ? 0.354 -34.562 -21.703 1 97.62 98 LEU A O 1
ATOM 723 N N . PRO A 1 99 ? 1.376 -34.406 -23.688 1 96.44 99 PRO A N 1
ATOM 724 C CA . PRO A 1 99 ? 0.149 -34.844 -24.359 1 96.44 99 PRO A CA 1
ATOM 725 C C . PRO A 1 99 ? -0.122 -36.312 -24.188 1 96.44 99 PRO A C 1
ATOM 727 O O . PRO A 1 99 ? 0.812 -37.094 -23.984 1 96.44 99 PRO A O 1
ATOM 730 N N . GLU A 1 100 ? -1.388 -36.656 -24.266 1 95.69 100 GLU A N 1
ATOM 731 C CA . GLU A 1 100 ? -1.831 -38.062 -24.219 1 95.69 100 GLU A CA 1
ATOM 732 C C . GLU A 1 100 ? -2.535 -38.469 -25.516 1 95.69 100 GLU A C 1
ATOM 734 O O . GLU A 1 100 ? -3.141 -37.625 -26.172 1 95.69 100 GLU A O 1
ATOM 739 N N . TYR A 1 101 ? -2.432 -39.75 -25.781 1 96.56 101 TYR A N 1
ATOM 740 C CA . TYR A 1 101 ? -2.963 -40.281 -27.031 1 96.56 101 TYR A CA 1
ATOM 741 C C . TYR A 1 101 ? -3.92 -41.438 -26.797 1 96.56 101 TYR A C 1
ATOM 743 O O . TYR A 1 101 ? -3.791 -42.156 -25.797 1 96.56 101 TYR A O 1
ATOM 751 N N . CYS A 1 102 ? -4.832 -41.531 -27.703 1 96.44 102 CYS A N 1
ATOM 752 C CA . CYS A 1 102 ? -5.672 -42.75 -27.703 1 96.44 102 CYS A CA 1
ATOM 753 C C . CYS A 1 102 ? -4.867 -43.969 -28.109 1 96.44 102 CYS A C 1
ATOM 755 O O . CYS A 1 102 ? -3.926 -43.875 -28.891 1 96.44 102 CYS A O 1
ATOM 757 N N . ASN A 1 103 ? -5.184 -45.094 -27.5 1 94.5 103 ASN A N 1
ATOM 758 C CA . ASN A 1 103 ? -4.434 -46.281 -27.797 1 94.5 103 ASN A CA 1
ATOM 759 C C . ASN A 1 103 ? -5.156 -47.156 -28.812 1 94.5 103 ASN A C 1
ATOM 761 O O . ASN A 1 103 ? -4.695 -48.25 -29.141 1 94.5 103 ASN A O 1
ATOM 765 N N . GLY A 1 104 ? -6.332 -46.75 -29.25 1 93.19 104 GLY A N 1
ATOM 766 C CA . GLY A 1 104 ? -7.066 -47.469 -30.281 1 93.19 104 GLY A CA 1
ATOM 767 C C . GLY A 1 104 ? -7.945 -48.594 -29.734 1 93.19 104 GLY A C 1
ATOM 768 O O . GLY A 1 104 ? -8.688 -49.219 -30.5 1 93.19 104 GLY A O 1
ATOM 769 N N . SER A 1 105 ? -7.863 -48.844 -28.469 1 92.5 105 SER A N 1
ATOM 770 C CA . SER A 1 105 ? -8.609 -49.969 -27.922 1 92.5 105 SER A CA 1
ATOM 771 C C . SER A 1 105 ? -9.422 -49.531 -26.703 1 92.5 105 SER A C 1
ATOM 773 O O . SER A 1 105 ? -9.977 -50.375 -26 1 92.5 105 SER A O 1
ATOM 775 N N . SER A 1 106 ? -9.352 -48.375 -26.422 1 92.06 106 SER A N 1
ATOM 776 C CA . SER A 1 106 ? -10.062 -47.844 -25.266 1 92.06 106 SER A CA 1
ATOM 777 C C . SER A 1 106 ? -10.797 -46.562 -25.594 1 92.06 106 SER A C 1
ATOM 779 O O . SER A 1 106 ? -10.344 -45.781 -26.438 1 92.06 106 SER A O 1
ATOM 781 N N . ALA A 1 107 ? -11.859 -46.344 -24.828 1 92 107 ALA A N 1
ATOM 782 C CA . ALA A 1 107 ? -12.641 -45.125 -25.031 1 92 107 ALA A CA 1
ATOM 783 C C . ALA A 1 107 ? -12.086 -43.969 -24.188 1 92 107 ALA A C 1
ATOM 785 O O . ALA A 1 107 ? -12.422 -42.812 -24.438 1 92 107 ALA A O 1
ATOM 786 N N . THR A 1 108 ? -11.344 -44.312 -23.25 1 92.94 108 THR A N 1
ATOM 787 C CA . THR A 1 108 ? -10.812 -43.312 -22.328 1 92.94 108 THR A CA 1
ATOM 788 C C . THR A 1 108 ? -9.359 -43 -22.641 1 92.94 108 THR A C 1
ATOM 790 O O . THR A 1 108 ? -8.633 -43.875 -23.156 1 92.94 108 THR A O 1
ATOM 793 N N . CYS A 1 109 ? -9.008 -41.719 -22.359 1 93.75 109 CYS A N 1
ATOM 794 C CA . CYS A 1 109 ? -7.621 -41.312 -22.516 1 93.75 109 CYS A CA 1
ATOM 795 C C . CYS A 1 109 ? -6.727 -41.969 -21.469 1 93.75 109 CYS A C 1
ATOM 797 O O . CYS A 1 109 ? -7.203 -42.406 -20.422 1 93.75 109 CYS A O 1
ATOM 799 N N . GLN A 1 110 ? -5.41 -42 -21.766 1 91.5 110 GLN A N 1
ATOM 800 C CA . GLN A 1 110 ? -4.43 -42.5 -20.812 1 91.5 110 GLN A CA 1
ATOM 801 C C . GLN A 1 110 ? -4.371 -41.594 -19.578 1 91.5 110 GLN A C 1
ATOM 803 O O . GLN A 1 110 ? -4.898 -40.5 -19.594 1 91.5 110 GLN A O 1
ATOM 808 N N . ASP A 1 111 ? -3.82 -42.188 -18.484 1 92.88 111 ASP A N 1
ATOM 809 C CA . ASP A 1 111 ? -3.574 -41.344 -17.312 1 92.88 111 ASP A CA 1
ATOM 810 C C . ASP A 1 111 ? -2.752 -40.094 -17.672 1 92.88 111 ASP A C 1
ATOM 812 O O . ASP A 1 111 ? -2.064 -40.094 -18.703 1 92.88 111 ASP A O 1
ATOM 816 N N . ASN A 1 112 ? -2.957 -39.094 -16.891 1 94.31 112 ASN A N 1
ATOM 817 C CA . ASN A 1 112 ? -2.203 -37.844 -17.109 1 94.31 112 ASN A CA 1
ATOM 818 C C . ASN A 1 112 ? -0.754 -38 -16.641 1 94.31 112 ASN A C 1
ATOM 820 O O . ASN A 1 112 ? -0.477 -38.031 -15.445 1 94.31 112 ASN A O 1
ATOM 824 N N . PHE A 1 113 ? 0.109 -38.156 -17.625 1 96.38 113 PHE A N 1
ATOM 825 C CA . PHE A 1 113 ? 1.539 -38.156 -17.344 1 96.38 113 PHE A CA 1
ATOM 826 C C . PHE A 1 113 ? 2.152 -36.781 -17.578 1 96.38 113 PHE A C 1
ATOM 828 O O . PHE A 1 113 ? 1.663 -36.031 -18.406 1 96.38 113 PHE A O 1
ATOM 835 N N . PHE A 1 114 ? 3.16 -36.469 -16.766 1 98.06 114 PHE A N 1
ATOM 836 C CA . PHE A 1 114 ? 3.82 -35.188 -16.875 1 98.06 114 PHE A CA 1
ATOM 837 C C . PHE A 1 114 ? 5.328 -35.312 -16.672 1 98.06 114 PHE A C 1
ATOM 839 O O . PHE A 1 114 ? 5.816 -36.406 -16.344 1 98.06 114 PHE A O 1
ATOM 846 N N . ILE A 1 115 ? 5.965 -34.312 -16.969 1 98.19 115 ILE A N 1
ATOM 847 C CA . ILE A 1 115 ? 7.422 -34.312 -16.906 1 98.19 115 ILE A CA 1
ATOM 848 C C . ILE A 1 115 ? 7.867 -34.531 -15.461 1 98.19 115 ILE A C 1
ATOM 850 O O . ILE A 1 115 ? 7.27 -34 -14.531 1 98.19 115 ILE A O 1
ATOM 854 N N . GLN A 1 116 ? 8.891 -35.281 -15.289 1 98.06 116 GLN A N 1
ATOM 855 C CA . GLN A 1 116 ? 9.414 -35.656 -13.984 1 98.06 116 GLN A CA 1
ATOM 856 C C . GLN A 1 116 ? 9.695 -34.438 -13.117 1 98.06 116 GLN A C 1
ATOM 858 O O . GLN A 1 116 ? 10.227 -33.438 -13.602 1 98.06 116 GLN A O 1
ATOM 863 N N . ASN A 1 117 ? 9.344 -34.5 -11.828 1 98.12 117 ASN A N 1
ATOM 864 C CA . ASN A 1 117 ? 9.594 -33.438 -10.891 1 98.12 117 ASN A CA 1
ATOM 865 C C . ASN A 1 117 ? 11.078 -33.094 -10.812 1 98.12 117 ASN A C 1
ATOM 867 O O . ASN A 1 117 ? 11.922 -33.969 -10.766 1 98.12 117 ASN A O 1
ATOM 871 N N . GLY A 1 118 ? 11.344 -31.812 -10.859 1 97.62 118 GLY A N 1
ATOM 872 C CA . GLY A 1 118 ? 12.727 -31.359 -10.742 1 97.62 118 GLY A CA 1
ATOM 873 C C . GLY A 1 118 ? 13.344 -30.969 -12.07 1 97.62 118 GLY A C 1
ATOM 874 O O . GLY A 1 118 ? 14.422 -30.375 -12.109 1 97.62 118 GLY A O 1
ATOM 875 N N . HIS A 1 119 ? 12.656 -31.297 -13.109 1 97.38 119 HIS A N 1
ATOM 876 C CA . HIS A 1 119 ? 13.141 -30.922 -14.438 1 97.38 119 HIS A CA 1
ATOM 877 C C . HIS A 1 119 ? 13.148 -29.406 -14.609 1 97.38 119 HIS A C 1
ATOM 879 O O . HIS A 1 119 ? 12.203 -28.734 -14.203 1 97.38 119 HIS A O 1
ATOM 885 N N . PRO A 1 120 ? 14.266 -28.859 -15.211 1 96.75 120 PRO A N 1
ATOM 886 C CA . PRO A 1 120 ? 14.312 -27.406 -15.414 1 96.75 120 PRO A CA 1
ATOM 887 C C . PRO A 1 120 ? 13.266 -26.906 -16.406 1 96.75 120 PRO A C 1
ATOM 889 O O . PRO A 1 120 ? 12.961 -27.594 -17.375 1 96.75 120 PRO A O 1
ATOM 892 N N . CYS A 1 121 ? 12.695 -25.828 -16.109 1 97.75 121 CYS A N 1
ATOM 893 C CA . CYS A 1 121 ? 11.703 -25.203 -16.969 1 97.75 121 CYS A CA 1
ATOM 894 C C . CYS A 1 121 ? 11.812 -23.672 -16.922 1 97.75 121 CYS A C 1
ATOM 896 O O . CYS A 1 121 ? 12.664 -23.141 -16.203 1 97.75 121 CYS A O 1
ATOM 898 N N . GLY A 1 122 ? 11.023 -23 -17.766 1 97.31 122 GLY A N 1
ATOM 899 C CA . GLY A 1 122 ? 11.07 -21.547 -17.797 1 97.31 122 GLY A CA 1
ATOM 900 C C . GLY A 1 122 ? 12.453 -21 -18.078 1 97.31 122 GLY A C 1
ATOM 901 O O . GLY A 1 122 ? 12.977 -20.188 -17.328 1 97.31 122 GLY A O 1
ATOM 902 N N . GLU A 1 123 ? 13.016 -21.531 -19.109 1 96.38 123 GLU A N 1
ATOM 903 C CA . GLU A 1 123 ? 14.359 -21.141 -19.516 1 96.38 123 GLU A CA 1
ATOM 904 C C . GLU A 1 123 ? 15.375 -21.453 -18.406 1 96.38 123 GLU A C 1
ATOM 906 O O . GLU A 1 123 ? 16.219 -20.609 -18.094 1 96.38 123 GLU A O 1
ATOM 911 N N . ASN A 1 124 ? 15.133 -22.547 -17.734 1 95.94 124 ASN A N 1
ATOM 912 C CA . ASN A 1 124 ? 16.047 -23.109 -16.734 1 95.94 124 ASN A CA 1
ATOM 913 C C . ASN A 1 124 ? 16.062 -22.266 -15.469 1 95.94 124 ASN A C 1
ATOM 915 O O . ASN A 1 124 ? 17 -22.375 -14.672 1 95.94 124 ASN A O 1
ATOM 919 N N . GLN A 1 125 ? 15.023 -21.469 -15.281 1 96.81 125 GLN A N 1
ATOM 920 C CA . GLN A 1 125 ? 14.977 -20.625 -14.094 1 96.81 125 GLN A CA 1
ATOM 921 C C . GLN A 1 125 ? 14.164 -21.281 -12.977 1 96.81 125 GLN A C 1
ATOM 923 O O . GLN A 1 125 ? 14.32 -20.938 -11.805 1 96.81 125 GLN A O 1
ATOM 928 N N . TRP A 1 126 ? 13.352 -22.203 -13.422 1 98.38 126 TRP A N 1
ATOM 929 C CA . TRP A 1 126 ? 12.422 -22.828 -12.492 1 98.38 126 TRP A CA 1
ATOM 930 C C . TRP A 1 126 ? 12.438 -24.359 -12.633 1 98.38 126 TRP A C 1
ATOM 932 O O . TRP A 1 126 ? 13.297 -24.906 -13.328 1 98.38 126 TRP A O 1
ATOM 942 N N . LEU A 1 127 ? 11.539 -25.047 -11.828 1 98.38 127 LEU A N 1
ATOM 943 C CA . LEU A 1 127 ? 11.492 -26.516 -11.867 1 98.38 127 LEU A CA 1
ATOM 944 C C . LEU A 1 127 ? 10.062 -27 -12.07 1 98.38 127 LEU A C 1
ATOM 946 O O . LEU A 1 127 ? 9.109 -26.328 -11.68 1 98.38 127 LEU A O 1
ATOM 950 N N . CYS A 1 128 ? 9.953 -28.094 -12.68 1 98.44 128 CYS A N 1
ATOM 951 C CA . CYS A 1 128 ? 8.664 -28.766 -12.852 1 98.44 128 CYS A CA 1
ATOM 952 C C . CYS A 1 128 ? 8.234 -29.453 -11.555 1 98.44 128 CYS A C 1
ATOM 954 O O . CYS A 1 128 ? 9.062 -30.047 -10.867 1 98.44 128 CYS A O 1
ATOM 956 N N . LEU A 1 129 ? 7.008 -29.281 -11.242 1 98.25 129 LEU A N 1
ATOM 957 C CA . LEU A 1 129 ? 6.406 -29.969 -10.109 1 98.25 129 LEU A CA 1
ATOM 958 C C . LEU A 1 129 ? 4.977 -30.391 -10.43 1 98.25 129 LEU A C 1
ATOM 960 O O . LEU A 1 129 ? 4.105 -29.547 -10.633 1 98.25 129 LEU A O 1
ATOM 964 N N . ASN A 1 130 ? 4.785 -31.672 -10.531 1 97.31 130 ASN A N 1
ATOM 965 C CA . ASN A 1 130 ? 3.475 -32.281 -10.75 1 97.31 130 ASN A CA 1
ATOM 966 C C . ASN A 1 130 ? 2.805 -31.719 -12 1 97.31 130 ASN A C 1
ATOM 968 O O . ASN A 1 130 ? 1.633 -31.328 -11.969 1 97.31 130 ASN A O 1
ATOM 972 N N . GLY A 1 131 ? 3.6 -31.531 -13 1 97.56 131 GLY A N 1
ATOM 973 C CA . GLY A 1 131 ? 3.053 -31.203 -14.305 1 97.56 131 GLY A CA 1
ATOM 974 C C . GLY A 1 131 ? 2.992 -29.703 -14.562 1 97.56 131 GLY A C 1
ATOM 975 O O . GLY A 1 131 ? 2.562 -29.266 -15.633 1 97.56 131 GLY A O 1
ATOM 976 N N . SER A 1 132 ? 3.477 -28.969 -13.617 1 97.81 132 SER A N 1
ATOM 977 C CA . SER A 1 132 ? 3.443 -27.516 -13.758 1 97.81 132 SER A CA 1
ATOM 978 C C . SER A 1 132 ? 4.824 -26.906 -13.539 1 97.81 132 SER A C 1
ATOM 980 O O . SER A 1 132 ? 5.562 -27.344 -12.648 1 97.81 132 SER A O 1
ATOM 982 N N . CYS A 1 133 ? 5.152 -26 -14.43 1 98.62 133 CYS A N 1
ATOM 983 C CA . CYS A 1 133 ? 6.352 -25.219 -14.188 1 98.62 133 CYS A CA 1
ATOM 984 C C . CYS A 1 133 ? 6.125 -24.203 -13.062 1 98.62 133 CYS A C 1
ATOM 986 O O . CYS A 1 133 ? 5.301 -23.297 -13.188 1 98.62 133 CYS A O 1
ATOM 988 N N . ILE A 1 134 ? 6.812 -24.281 -11.938 1 98.5 134 ILE A N 1
ATOM 989 C CA . ILE A 1 134 ? 6.598 -23.422 -10.781 1 98.5 134 ILE A CA 1
ATOM 990 C C . ILE A 1 134 ? 7.406 -22.141 -10.93 1 98.5 134 ILE A C 1
ATOM 992 O O . ILE A 1 134 ? 8.414 -21.953 -10.242 1 98.5 134 ILE A O 1
ATOM 996 N N . SER A 1 135 ? 6.891 -21.281 -11.734 1 98.12 135 SER A N 1
ATOM 997 C CA . SER A 1 135 ? 7.531 -20.016 -12.062 1 98.12 135 SER A CA 1
ATOM 998 C C . SER A 1 135 ? 7.102 -18.922 -11.094 1 98.12 135 SER A C 1
ATOM 1000 O O . SER A 1 135 ? 5.906 -18.641 -10.945 1 98.12 135 SER A O 1
ATOM 1002 N N . GLY A 1 136 ? 8.078 -18.297 -10.492 1 98.19 136 GLY A N 1
ATOM 1003 C CA . GLY A 1 136 ? 7.77 -17.141 -9.664 1 98.19 136 GLY A CA 1
ATOM 1004 C C . GLY A 1 136 ? 7.105 -16.016 -10.43 1 98.19 136 GLY A C 1
ATOM 1005 O O . GLY A 1 136 ? 6.215 -15.344 -9.914 1 98.19 136 GLY A O 1
ATOM 1006 N N . ILE A 1 137 ? 7.531 -15.867 -11.648 1 97.88 137 ILE A N 1
ATOM 1007 C CA . ILE A 1 137 ? 6.977 -14.812 -12.484 1 97.88 137 ILE A CA 1
ATOM 1008 C C . ILE A 1 137 ? 5.492 -15.078 -12.742 1 97.88 137 ILE A C 1
ATOM 1010 O O . ILE A 1 137 ? 4.664 -14.18 -12.625 1 97.88 137 ILE A O 1
ATOM 1014 N N . LYS A 1 138 ? 5.18 -16.328 -13.047 1 97.12 138 LYS A N 1
ATOM 1015 C CA . LYS A 1 138 ? 3.787 -16.688 -13.305 1 97.12 138 LYS A CA 1
ATOM 1016 C C . LYS A 1 138 ? 2.932 -16.484 -12.055 1 97.12 138 LYS A C 1
ATOM 1018 O O . LYS A 1 138 ? 1.776 -16.062 -12.148 1 97.12 138 LYS A O 1
ATOM 1023 N N . GLN A 1 139 ? 3.475 -16.812 -10.93 1 97.81 139 GLN A N 1
ATOM 1024 C CA . GLN A 1 139 ? 2.76 -16.594 -9.68 1 97.81 139 GLN A CA 1
ATOM 1025 C C . GLN A 1 139 ? 2.41 -15.117 -9.492 1 97.81 139 GLN A C 1
ATOM 1027 O O . GLN A 1 139 ? 1.288 -14.781 -9.109 1 97.81 139 GLN A O 1
ATOM 1032 N N . CYS A 1 140 ? 3.354 -14.234 -9.797 1 97.94 140 CYS A N 1
ATOM 1033 C CA . CYS A 1 140 ? 3.15 -12.797 -9.641 1 97.94 140 CYS A CA 1
ATOM 1034 C C . CYS A 1 140 ? 2.146 -12.281 -10.664 1 97.94 140 CYS A C 1
ATOM 1036 O O . CYS A 1 140 ? 1.284 -11.461 -10.328 1 97.94 140 CYS A O 1
ATOM 1038 N N . VAL A 1 141 ? 2.246 -12.789 -11.836 1 96.81 141 VAL A N 1
ATOM 1039 C CA . VAL A 1 141 ? 1.325 -12.359 -12.883 1 96.81 141 VAL A CA 1
ATOM 1040 C C . VAL A 1 141 ? -0.091 -12.82 -12.547 1 96.81 141 VAL A C 1
ATOM 1042 O O . VAL A 1 141 ? -1.059 -12.086 -12.766 1 96.81 141 VAL A O 1
ATOM 1045 N N . ASP A 1 142 ? -0.174 -13.984 -12.039 1 95 142 ASP A N 1
ATOM 1046 C CA . ASP A 1 142 ? -1.479 -14.531 -11.672 1 95 142 ASP A CA 1
ATOM 1047 C C . ASP A 1 142 ? -2.129 -13.703 -10.562 1 95 142 ASP A C 1
ATOM 1049 O O . ASP A 1 142 ? -3.35 -13.531 -10.547 1 95 142 ASP A O 1
ATOM 1053 N N . LEU A 1 143 ? -1.33 -13.227 -9.719 1 94.19 143 LEU A N 1
ATOM 1054 C CA . LEU A 1 143 ? -1.854 -12.539 -8.547 1 94.19 143 LEU A CA 1
ATOM 1055 C C . LEU A 1 143 ? -2.047 -11.055 -8.828 1 94.19 143 LEU A C 1
ATOM 1057 O O . LEU A 1 143 ? -3.057 -10.469 -8.43 1 94.19 143 LEU A O 1
ATOM 1061 N N . PHE A 1 144 ? -1.102 -10.383 -9.5 1 94.44 144 PHE A N 1
ATOM 1062 C CA . PHE A 1 144 ? -1.074 -8.93 -9.617 1 94.44 144 PHE A CA 1
ATOM 1063 C C . PHE A 1 144 ? -1.362 -8.5 -11.047 1 94.44 144 PHE A C 1
ATOM 1065 O O . PHE A 1 144 ? -1.541 -7.309 -11.32 1 94.44 144 PHE A O 1
ATOM 1072 N N . GLY A 1 145 ? -1.362 -9.453 -11.945 1 92.81 145 GLY A N 1
ATOM 1073 C CA . GLY A 1 145 ? -1.58 -9.133 -13.352 1 92.81 145 GLY A CA 1
ATOM 1074 C C . GLY A 1 145 ? -0.293 -8.867 -14.109 1 92.81 145 GLY A C 1
ATOM 1075 O O . GLY A 1 145 ? 0.796 -8.93 -13.531 1 92.81 145 GLY A O 1
ATOM 1076 N N . GLU A 1 146 ? -0.49 -8.602 -15.344 1 92.94 146 GLU A N 1
ATOM 1077 C CA . GLU A 1 146 ? 0.66 -8.328 -16.203 1 92.94 146 GLU A CA 1
ATOM 1078 C C . GLU A 1 146 ? 1.451 -7.125 -15.695 1 92.94 146 GLU A C 1
ATOM 1080 O O . GLU A 1 146 ? 0.869 -6.141 -15.234 1 92.94 146 GLU A O 1
ATOM 1085 N N . GLY A 1 147 ? 2.719 -7.234 -15.75 1 90.75 147 GLY A N 1
ATOM 1086 C CA . GLY A 1 147 ? 3.566 -6.16 -15.266 1 90.75 147 GLY A CA 1
ATOM 1087 C C . GLY A 1 147 ? 4.199 -6.461 -13.922 1 90.75 147 GLY A C 1
ATOM 1088 O O . GLY A 1 147 ? 5.059 -5.711 -13.445 1 90.75 147 GLY A O 1
ATOM 1089 N N . ALA A 1 148 ? 3.727 -7.473 -13.375 1 95.5 148 ALA A N 1
ATOM 1090 C CA . ALA A 1 148 ? 4.359 -7.93 -12.141 1 95.5 148 ALA A CA 1
ATOM 1091 C C . ALA A 1 148 ? 5.457 -8.953 -12.43 1 95.5 148 ALA A C 1
ATOM 1093 O O . ALA A 1 148 ? 5.316 -9.781 -13.328 1 95.5 148 ALA A O 1
ATOM 1094 N N . ASP A 1 149 ? 6.531 -8.844 -11.719 1 97.88 149 ASP A N 1
ATOM 1095 C CA . ASP A 1 149 ? 7.652 -9.766 -11.828 1 97.88 149 ASP A CA 1
ATOM 1096 C C . ASP A 1 149 ? 7.988 -10.391 -10.469 1 97.88 149 ASP A C 1
ATOM 1098 O O . ASP A 1 149 ? 7.547 -9.891 -9.43 1 97.88 149 ASP A O 1
ATOM 1102 N N . PHE A 1 150 ? 8.75 -11.492 -10.586 1 98.31 150 PHE A N 1
ATOM 1103 C CA . PHE A 1 150 ? 9.195 -12.109 -9.336 1 98.31 150 PHE A CA 1
ATOM 1104 C C . PHE A 1 150 ? 10.125 -11.172 -8.57 1 98.31 150 PHE A C 1
ATOM 1106 O O . PHE A 1 150 ? 11 -10.539 -9.164 1 98.31 150 PHE A O 1
ATOM 1113 N N . GLY A 1 151 ? 9.844 -10.945 -7.352 1 98.38 151 GLY A N 1
ATOM 1114 C CA . GLY A 1 151 ? 10.609 -9.984 -6.574 1 98.38 151 GLY A CA 1
ATOM 1115 C C . GLY A 1 151 ? 12.07 -10.367 -6.426 1 98.38 151 GLY A C 1
ATOM 1116 O O . GLY A 1 151 ? 12.398 -11.547 -6.277 1 98.38 151 GLY A O 1
ATOM 1117 N N . PRO A 1 152 ? 12.945 -9.375 -6.477 1 97.56 152 PRO A N 1
ATOM 1118 C CA . PRO A 1 152 ? 14.352 -9.68 -6.172 1 97.56 152 PRO A CA 1
ATOM 1119 C C . PRO A 1 152 ? 14.562 -10.07 -4.715 1 97.56 152 PRO A C 1
ATOM 1121 O O . PRO A 1 152 ? 13.656 -9.93 -3.891 1 97.56 152 PRO A O 1
ATOM 1124 N N . GLU A 1 153 ? 15.758 -10.562 -4.414 1 97.12 153 GLU A N 1
ATOM 1125 C CA . GLU A 1 153 ? 16.094 -11.07 -3.086 1 97.12 153 GLU A CA 1
ATOM 1126 C C . GLU A 1 153 ? 15.922 -9.992 -2.021 1 97.12 153 GLU A C 1
ATOM 1128 O O . GLU A 1 153 ? 15.484 -10.281 -0.903 1 97.12 153 GLU A O 1
ATOM 1133 N N . GLU A 1 154 ? 16.219 -8.75 -2.338 1 97.5 154 GLU A N 1
ATOM 1134 C CA . GLU A 1 154 ? 16.141 -7.66 -1.373 1 97.5 154 GLU A CA 1
ATOM 1135 C C . GLU A 1 154 ? 14.703 -7.41 -0.933 1 97.5 154 GLU A C 1
ATOM 1137 O O . GLU A 1 154 ? 14.453 -7.062 0.223 1 97.5 154 GLU A O 1
ATOM 1142 N N . CYS A 1 155 ? 13.789 -7.578 -1.85 1 98.19 155 CYS A N 1
ATOM 1143 C CA . CYS A 1 155 ? 12.375 -7.406 -1.518 1 98.19 155 CYS A CA 1
ATOM 1144 C C . CYS A 1 155 ? 11.922 -8.469 -0.522 1 98.19 155 CYS A C 1
ATOM 1146 O O . CYS A 1 155 ? 11.258 -8.148 0.467 1 98.19 155 CYS A O 1
ATOM 1148 N N . TYR A 1 156 ? 12.344 -9.711 -0.783 1 98.56 156 TYR A N 1
ATOM 1149 C CA . TYR A 1 156 ? 11.984 -10.805 0.11 1 98.56 156 TYR A CA 1
ATOM 1150 C C . TYR A 1 156 ? 12.633 -10.633 1.476 1 98.56 156 TYR A C 1
ATOM 1152 O O . TYR A 1 156 ? 11.992 -10.836 2.508 1 98.56 156 TYR A O 1
ATOM 1160 N N . ALA A 1 157 ? 13.859 -10.266 1.474 1 97.94 157 ALA A N 1
ATOM 1161 C CA . ALA A 1 157 ? 14.594 -10.094 2.725 1 97.94 157 ALA A CA 1
ATOM 1162 C C . ALA A 1 157 ? 13.969 -8.992 3.576 1 97.94 157 ALA A C 1
ATOM 1164 O O . ALA A 1 157 ? 13.828 -9.141 4.793 1 97.94 157 ALA A O 1
ATOM 1165 N N . HIS A 1 158 ? 13.578 -7.941 2.949 1 96.75 158 HIS A N 1
ATOM 1166 C CA . HIS A 1 158 ? 13.047 -6.789 3.672 1 96.75 158 HIS A CA 1
ATOM 1167 C C . HIS A 1 158 ? 11.648 -7.074 4.203 1 96.75 158 HIS A C 1
ATOM 1169 O O . HIS A 1 158 ? 11.375 -6.879 5.391 1 96.75 158 HIS A O 1
ATOM 1175 N N . LEU A 1 159 ? 10.773 -7.551 3.389 1 97.5 159 LEU A N 1
ATOM 1176 C CA . LEU A 1 159 ? 9.367 -7.66 3.77 1 97.5 159 LEU A CA 1
ATOM 1177 C C . LEU A 1 159 ? 9.133 -8.906 4.617 1 97.5 159 LEU A C 1
ATOM 1179 O O . LEU A 1 159 ? 8.477 -8.836 5.66 1 97.5 159 LEU A O 1
ATOM 1183 N N . ASN A 1 160 ? 9.711 -10.031 4.25 1 98.19 160 ASN A N 1
ATOM 1184 C CA . ASN A 1 160 ? 9.438 -11.273 4.957 1 98.19 160 ASN A CA 1
ATOM 1185 C C . ASN A 1 160 ? 10.172 -11.328 6.297 1 98.19 160 ASN A C 1
ATOM 1187 O O . ASN A 1 160 ? 9.938 -12.227 7.102 1 98.19 160 ASN A O 1
ATOM 1191 N N . SER A 1 161 ? 11.031 -10.367 6.574 1 96.69 161 SER A N 1
ATOM 1192 C CA . SER A 1 161 ? 11.695 -10.305 7.871 1 96.69 161 SER A CA 1
ATOM 1193 C C . SER A 1 161 ? 10.828 -9.578 8.898 1 96.69 161 SER A C 1
ATOM 1195 O O . SER A 1 161 ? 11.109 -9.625 10.094 1 96.69 161 SER A O 1
ATOM 1197 N N . LYS A 1 162 ? 9.75 -8.969 8.531 1 94.06 162 LYS A N 1
ATOM 1198 C CA . LYS A 1 162 ? 8.977 -8.07 9.375 1 94.06 162 LYS A CA 1
ATOM 1199 C C . LYS A 1 162 ? 8.078 -8.852 10.328 1 94.06 162 LYS A C 1
ATOM 1201 O O . LYS A 1 162 ? 7.695 -8.352 11.391 1 94.06 162 LYS A O 1
ATOM 1206 N N . THR A 1 163 ? 7.695 -10.078 9.977 1 95.19 163 THR A N 1
ATOM 1207 C CA . THR A 1 163 ? 6.824 -10.938 10.773 1 95.19 163 THR A CA 1
ATOM 1208 C C . THR A 1 163 ? 5.48 -10.258 11.031 1 95.19 163 THR A C 1
ATOM 1210 O O . THR A 1 163 ? 5.004 -10.227 12.164 1 95.19 163 THR A O 1
ATOM 1213 N N . ASP A 1 164 ? 4.902 -9.703 9.992 1 94.12 164 ASP A N 1
ATOM 1214 C CA . ASP A 1 164 ? 3.604 -9.039 10.047 1 94.12 164 ASP A CA 1
ATOM 1215 C C . ASP A 1 164 ? 2.85 -9.203 8.727 1 94.12 164 ASP A C 1
ATOM 1217 O O . ASP A 1 164 ? 3.135 -10.117 7.953 1 94.12 164 ASP A O 1
ATOM 1221 N N . GLN A 1 165 ? 1.829 -8.383 8.477 1 92.69 165 GLN A N 1
ATOM 1222 C CA . GLN A 1 165 ? 0.99 -8.555 7.297 1 92.69 165 GLN A CA 1
ATOM 1223 C C . GLN A 1 165 ? 1.789 -8.328 6.016 1 92.69 165 GLN A C 1
ATOM 1225 O O . GLN A 1 165 ? 1.406 -8.805 4.945 1 92.69 165 GLN A O 1
ATOM 1230 N N . SER A 1 166 ? 2.918 -7.559 6.113 1 94.81 166 SER A N 1
ATOM 1231 C CA . SER A 1 166 ? 3.715 -7.262 4.93 1 94.81 166 SER A CA 1
ATOM 1232 C C . SER A 1 166 ? 4.547 -8.469 4.508 1 94.81 166 SER A C 1
ATOM 1234 O O . SER A 1 166 ? 4.875 -8.617 3.33 1 94.81 166 SER A O 1
ATOM 1236 N N . GLY A 1 167 ? 4.895 -9.258 5.48 1 96.81 167 GLY A N 1
ATOM 1237 C CA . GLY A 1 167 ? 5.711 -10.43 5.199 1 96.81 167 GLY A CA 1
ATOM 1238 C C . GLY A 1 167 ? 5.875 -11.344 6.398 1 96.81 167 GLY A C 1
ATOM 1239 O O . GLY A 1 167 ? 6.031 -10.875 7.527 1 96.81 167 GLY A O 1
ATOM 1240 N N . ASN A 1 168 ? 5.797 -12.555 6.152 1 96.69 168 ASN A N 1
ATOM 1241 C CA . ASN A 1 168 ? 5.91 -13.594 7.172 1 96.69 168 ASN A CA 1
ATOM 1242 C C . ASN A 1 168 ? 5.969 -14.984 6.555 1 96.69 168 ASN A C 1
ATOM 1244 O O . ASN A 1 168 ? 5.844 -15.133 5.336 1 96.69 168 ASN A O 1
ATOM 1248 N N . CYS A 1 169 ? 6.262 -16.016 7.414 1 97.12 169 CYS A N 1
ATOM 1249 C CA . CYS A 1 169 ? 6.336 -17.391 6.945 1 97.12 169 CYS A CA 1
ATOM 1250 C C . CYS A 1 169 ? 5.164 -18.203 7.473 1 97.12 169 CYS A C 1
ATOM 1252 O O . CYS A 1 169 ? 5.316 -19.391 7.781 1 97.12 169 CYS A O 1
ATOM 1254 N N . GLY A 1 170 ? 4.09 -17.531 7.641 1 93.06 170 GLY A N 1
ATOM 1255 C CA . GLY A 1 170 ? 2.875 -18.188 8.102 1 93.06 170 GLY A CA 1
ATOM 1256 C C . GLY A 1 170 ? 1.996 -17.297 8.953 1 93.06 170 GLY A C 1
ATOM 1257 O O . GLY A 1 170 ? 2.486 -16.359 9.586 1 93.06 170 GLY A O 1
ATOM 1258 N N . SER A 1 171 ? 0.716 -17.547 8.852 1 88.12 171 SER A N 1
ATOM 1259 C CA . SER A 1 171 ? -0.24 -16.797 9.648 1 88.12 171 SER A CA 1
ATOM 1260 C C . SER A 1 171 ? -1.314 -17.703 10.234 1 88.12 171 SER A C 1
ATOM 1262 O O . SER A 1 171 ? -1.729 -18.672 9.602 1 88.12 171 SER A O 1
ATOM 1264 N N . GLY A 1 172 ? -1.596 -17.438 11.531 1 80.94 172 GLY A N 1
ATOM 1265 C CA . GLY A 1 172 ? -2.625 -18.203 12.227 1 80.94 172 GLY A CA 1
ATOM 1266 C C . GLY A 1 172 ? -3.262 -17.422 13.367 1 80.94 172 GLY A C 1
ATOM 1267 O O . GLY A 1 172 ? -3.111 -16.203 13.461 1 80.94 172 GLY A O 1
ATOM 1268 N N . PRO A 1 173 ? -4.039 -18.141 14.164 1 80.06 173 PRO A N 1
ATOM 1269 C CA . PRO A 1 173 ? -4.711 -17.484 15.281 1 80.06 173 PRO A CA 1
ATOM 1270 C C . PRO A 1 173 ? -3.729 -16.875 16.281 1 80.06 173 PRO A C 1
ATOM 1272 O O . PRO A 1 173 ? -4.059 -15.898 16.969 1 80.06 173 PRO A O 1
ATOM 1275 N N . SER A 1 174 ? -2.527 -17.5 16.344 1 84.38 174 SER A N 1
ATOM 1276 C CA . SER A 1 174 ? -1.514 -17.031 17.281 1 84.38 174 SER A CA 1
ATOM 1277 C C . SER A 1 174 ? -0.712 -15.875 16.688 1 84.38 174 SER A C 1
ATOM 1279 O O . SER A 1 174 ? 0.167 -15.32 17.359 1 84.38 174 SER A O 1
ATOM 1281 N N . GLY A 1 175 ? -1.024 -15.555 15.461 1 87.5 175 GLY A N 1
ATOM 1282 C CA . GLY A 1 175 ? -0.324 -14.445 14.844 1 87.5 175 GLY A CA 1
ATOM 1283 C C . GLY A 1 175 ? 0.556 -14.859 13.68 1 87.5 175 GLY A C 1
ATOM 1284 O O . GLY A 1 175 ? 0.286 -15.867 13.023 1 87.5 175 GLY A O 1
ATOM 1285 N N . TYR A 1 176 ? 1.529 -14.023 13.422 1 92 176 TYR A N 1
ATOM 1286 C CA . TYR A 1 176 ? 2.42 -14.258 12.289 1 92 176 TYR A CA 1
ATOM 1287 C C . TYR A 1 176 ? 3.654 -15.039 12.727 1 92 176 TYR A C 1
ATOM 1289 O O . TYR A 1 176 ? 4.125 -14.891 13.859 1 92 176 TYR A O 1
ATOM 1297 N N . ILE A 1 177 ? 4.105 -15.859 11.859 1 95.19 177 ILE A N 1
ATOM 1298 C CA . ILE A 1 177 ? 5.285 -16.672 12.133 1 95.19 177 ILE A CA 1
ATOM 1299 C C . ILE A 1 177 ? 6.516 -16.016 11.5 1 95.19 177 ILE A C 1
ATOM 1301 O O . ILE A 1 177 ? 6.5 -15.68 10.312 1 95.19 177 ILE A O 1
ATOM 1305 N N . GLN A 1 178 ? 7.508 -15.875 12.258 1 96.44 178 GLN A N 1
ATOM 1306 C CA . GLN A 1 178 ? 8.75 -15.266 11.797 1 96.44 178 GLN A CA 1
ATOM 1307 C C . GLN A 1 178 ? 9.508 -16.203 10.859 1 96.44 178 GLN A C 1
ATOM 1309 O O . GLN A 1 178 ? 9.641 -17.391 11.141 1 96.44 178 GLN A O 1
ATOM 1314 N N . CYS A 1 179 ? 9.977 -15.609 9.797 1 98.06 179 CYS A N 1
ATOM 1315 C CA . CYS A 1 179 ? 10.812 -16.391 8.891 1 98.06 179 CYS A CA 1
ATOM 1316 C C . CYS A 1 179 ? 12.227 -16.531 9.438 1 98.06 179 CYS A C 1
ATOM 1318 O O . CYS A 1 179 ? 12.82 -15.555 9.906 1 98.06 179 CYS A O 1
ATOM 1320 N N . LYS A 1 180 ? 12.719 -17.766 9.352 1 97.94 180 LYS A N 1
ATOM 1321 C CA . LYS A 1 180 ? 14.164 -17.891 9.492 1 97.94 180 LYS A CA 1
ATOM 1322 C C . LYS A 1 180 ? 14.883 -17.203 8.328 1 97.94 180 LYS A C 1
ATOM 1324 O O . LYS A 1 180 ? 14.344 -17.109 7.223 1 97.94 180 LYS A O 1
ATOM 1329 N N . THR A 1 181 ? 16.062 -16.828 8.531 1 97.75 181 THR A N 1
ATOM 1330 C CA . THR A 1 181 ? 16.828 -16.078 7.543 1 97.75 181 THR A CA 1
ATOM 1331 C C . THR A 1 181 ? 16.906 -16.859 6.227 1 97.75 181 THR A C 1
ATOM 1333 O O . THR A 1 181 ? 16.766 -16.266 5.152 1 97.75 181 THR A O 1
ATOM 1336 N N . LYS A 1 182 ? 17.109 -18.156 6.309 1 97.5 182 LYS A N 1
ATOM 1337 C CA . LYS A 1 182 ? 17.266 -18.969 5.109 1 97.5 182 LYS A CA 1
ATOM 1338 C C . LYS A 1 182 ? 15.93 -19.156 4.391 1 97.5 182 LYS A C 1
ATOM 1340 O O . LYS A 1 182 ? 15.891 -19.578 3.236 1 97.5 182 LYS A O 1
ATOM 1345 N N . ASP A 1 183 ? 14.797 -18.812 5.098 1 98.56 183 ASP A N 1
ATOM 1346 C CA . ASP A 1 183 ? 13.469 -19.141 4.586 1 98.56 183 ASP A CA 1
ATOM 1347 C C . ASP A 1 183 ? 12.758 -17.891 4.055 1 98.56 183 ASP A C 1
ATOM 1349 O O . ASP A 1 183 ? 11.602 -17.969 3.641 1 98.56 183 ASP A O 1
ATOM 1353 N N . LEU A 1 184 ? 13.43 -16.812 3.967 1 98.56 184 LEU A N 1
ATOM 1354 C CA . LEU A 1 184 ? 12.812 -15.531 3.637 1 98.56 184 LEU A CA 1
ATOM 1355 C C . LEU A 1 184 ? 12.188 -15.57 2.246 1 98.56 184 LEU A C 1
ATOM 1357 O O . LEU A 1 184 ? 11.164 -14.93 2.004 1 98.56 184 LEU A O 1
ATOM 1361 N N . GLN A 1 185 ? 12.758 -16.406 1.372 1 98.5 185 GLN A N 1
ATOM 1362 C CA . GLN A 1 185 ? 12.289 -16.438 -0.009 1 98.5 185 GLN A CA 1
ATOM 1363 C C . GLN A 1 185 ? 11.109 -17.406 -0.162 1 98.5 185 GLN A C 1
ATOM 1365 O O . GLN A 1 185 ? 10.547 -17.531 -1.251 1 98.5 185 GLN A O 1
ATOM 1370 N N . CYS A 1 186 ? 10.719 -18 0.942 1 98.69 186 CYS A N 1
ATOM 1371 C CA . CYS A 1 186 ? 9.703 -19.047 0.841 1 98.69 186 CYS A CA 1
ATOM 1372 C C . CYS A 1 186 ? 8.469 -18.688 1.66 1 98.69 186 CYS A C 1
ATOM 1374 O O . CYS A 1 186 ? 7.57 -19.516 1.834 1 98.69 186 CYS A O 1
ATOM 1376 N N . GLY A 1 187 ? 8.438 -17.484 2.145 1 98.19 187 GLY A N 1
ATOM 1377 C CA . GLY A 1 187 ? 7.27 -17.031 2.885 1 98.19 187 GLY A CA 1
ATOM 1378 C C . GLY A 1 187 ? 6.191 -16.438 1.993 1 98.19 187 GLY A C 1
ATOM 1379 O O . GLY A 1 187 ? 5.715 -17.109 1.067 1 98.19 187 GLY A O 1
ATOM 1380 N N . LYS A 1 188 ? 5.848 -15.227 2.34 1 97.44 188 LYS A N 1
ATOM 1381 C CA . LYS A 1 188 ? 4.859 -14.508 1.536 1 97.44 188 LYS A CA 1
ATOM 1382 C C . LYS A 1 188 ? 5.402 -14.203 0.143 1 97.44 188 LYS A C 1
ATOM 1384 O O . LYS A 1 188 ? 6.582 -13.883 -0.012 1 97.44 188 LYS A O 1
ATOM 1389 N N . LEU A 1 189 ? 4.469 -14.336 -0.831 1 98.38 189 LEU A N 1
ATOM 1390 C CA . LEU A 1 189 ? 4.859 -13.992 -2.193 1 98.38 189 LEU A CA 1
ATOM 1391 C C . LEU A 1 189 ? 5.082 -12.492 -2.328 1 98.38 189 LEU A C 1
ATOM 1393 O O . LEU A 1 189 ? 4.18 -11.695 -2.043 1 98.38 189 LEU A O 1
ATOM 1397 N N . ILE A 1 190 ? 6.316 -12.133 -2.688 1 98.69 190 ILE A N 1
ATOM 1398 C CA . ILE A 1 190 ? 6.684 -10.734 -2.896 1 98.69 190 ILE A CA 1
ATOM 1399 C C . ILE A 1 190 ? 7.062 -10.516 -4.359 1 98.69 190 ILE A C 1
ATOM 1401 O O . ILE A 1 190 ? 7.879 -11.258 -4.914 1 98.69 190 ILE A O 1
ATOM 1405 N N . CYS A 1 191 ? 6.477 -9.555 -4.973 1 98.62 191 CYS A N 1
ATOM 1406 C CA . CYS A 1 191 ? 6.703 -9.312 -6.391 1 98.62 191 CYS A CA 1
ATOM 1407 C C . CYS A 1 191 ? 7.215 -7.898 -6.629 1 98.62 191 CYS A C 1
ATOM 1409 O O . CYS A 1 191 ? 7.141 -7.051 -5.738 1 98.62 191 CYS A O 1
ATOM 1411 N N . GLU A 1 192 ? 7.895 -7.758 -7.742 1 98.25 192 GLU A N 1
ATOM 1412 C CA . GLU A 1 192 ? 8.242 -6.422 -8.211 1 98.25 192 GLU A CA 1
ATOM 1413 C C . GLU A 1 192 ? 7.129 -5.832 -9.078 1 98.25 192 GLU A C 1
ATOM 1415 O O . GLU A 1 192 ? 6.645 -6.48 -10.008 1 98.25 192 GLU A O 1
ATOM 1420 N N . TYR A 1 193 ? 6.734 -4.672 -8.672 1 96.69 193 TYR A N 1
ATOM 1421 C CA . TYR A 1 193 ? 5.598 -4.039 -9.328 1 96.69 193 TYR A CA 1
ATOM 1422 C C . TYR A 1 193 ? 6.051 -2.92 -10.258 1 96.69 193 TYR A C 1
ATOM 1424 O O . TYR A 1 193 ? 6.742 -1.992 -9.828 1 96.69 193 TYR A O 1
ATOM 1432 N N . LYS A 1 194 ? 5.613 -2.963 -11.492 1 93.69 194 LYS A N 1
ATOM 1433 C CA . LYS A 1 194 ? 6.074 -1.994 -12.484 1 93.69 194 LYS A CA 1
ATOM 1434 C C . LYS A 1 194 ? 4.934 -1.083 -12.93 1 93.69 194 LYS A C 1
ATOM 1436 O O . LYS A 1 194 ? 5.145 -0.156 -13.719 1 93.69 194 LYS A O 1
ATOM 1441 N N . LYS A 1 195 ? 3.787 -1.291 -12.375 1 92.81 195 LYS A N 1
ATOM 1442 C CA . LYS A 1 195 ? 2.637 -0.456 -12.711 1 92.81 195 LYS A CA 1
ATOM 1443 C C . LYS A 1 195 ? 2.477 0.687 -11.711 1 92.81 195 LYS A C 1
ATOM 1445 O O . LYS A 1 195 ? 3.273 0.822 -10.781 1 92.81 195 LYS A O 1
ATOM 1450 N N . GLU A 1 196 ? 1.479 1.493 -12.016 1 92.38 196 GLU A N 1
ATOM 1451 C CA . GLU A 1 196 ? 1.281 2.662 -11.164 1 92.38 196 GLU A CA 1
ATOM 1452 C C . GLU A 1 196 ? -0.045 2.58 -10.414 1 92.38 196 GLU A C 1
ATOM 1454 O O . GLU A 1 196 ? -0.26 3.307 -9.445 1 92.38 196 GLU A O 1
ATOM 1459 N N . GLU A 1 197 ? -0.833 1.72 -10.82 1 94.5 197 GLU A N 1
ATOM 1460 C CA . GLU A 1 197 ? -2.172 1.63 -10.242 1 94.5 197 GLU A CA 1
ATOM 1461 C C . GLU A 1 197 ? -2.17 0.793 -8.969 1 94.5 197 GLU A C 1
ATOM 1463 O O . GLU A 1 197 ? -1.485 -0.228 -8.891 1 94.5 197 GLU A O 1
ATOM 1468 N N . ILE A 1 198 ? -2.998 1.215 -8.086 1 94.69 198 ILE A N 1
ATOM 1469 C CA . ILE A 1 198 ? -3.092 0.468 -6.84 1 94.69 198 ILE A CA 1
ATOM 1470 C C . ILE A 1 198 ? -3.893 -0.813 -7.062 1 94.69 198 ILE A C 1
ATOM 1472 O O . ILE A 1 198 ? -4.797 -0.85 -7.898 1 94.69 198 ILE A O 1
ATOM 1476 N N . ILE A 1 199 ? -3.488 -1.791 -6.387 1 92.88 199 ILE A N 1
ATOM 1477 C CA . ILE A 1 199 ? -4.258 -3.029 -6.348 1 92.88 199 ILE A CA 1
ATOM 1478 C C . ILE A 1 199 ? -5.355 -2.922 -5.293 1 92.88 199 ILE A C 1
ATOM 1480 O O . ILE A 1 199 ? -5.074 -2.713 -4.113 1 92.88 199 ILE A O 1
ATOM 1484 N N . ASN A 1 200 ? -6.562 -3.02 -5.789 1 91.19 200 ASN A N 1
ATOM 1485 C CA . ASN A 1 200 ? -7.711 -2.873 -4.902 1 91.19 200 ASN A CA 1
ATOM 1486 C C . ASN A 1 200 ? -8.562 -4.137 -4.875 1 91.19 200 ASN A C 1
ATOM 1488 O O . ASN A 1 200 ? -9.367 -4.367 -5.777 1 91.19 200 ASN A O 1
ATOM 1492 N N . ILE A 1 201 ? -8.359 -4.934 -3.93 1 88.88 201 ILE A N 1
ATOM 1493 C CA . ILE A 1 201 ? -9.133 -6.152 -3.703 1 88.88 201 ILE A CA 1
ATOM 1494 C C . ILE A 1 201 ? -9.898 -6.039 -2.389 1 88.88 201 ILE A C 1
ATOM 1496 O O . ILE A 1 201 ? -9.305 -5.773 -1.339 1 88.88 201 ILE A O 1
ATOM 1500 N N . PRO A 1 202 ? -11.188 -6.242 -2.426 1 89.5 202 PRO A N 1
ATOM 1501 C CA . PRO A 1 202 ? -11.977 -6.102 -1.199 1 89.5 202 PRO A CA 1
ATOM 1502 C C . PRO A 1 202 ? -11.453 -6.969 -0.057 1 89.5 202 PRO A C 1
ATOM 1504 O O . PRO A 1 202 ? -11.125 -8.141 -0.265 1 89.5 202 PRO A O 1
ATOM 1507 N N . ASN A 1 203 ? -11.312 -6.379 1.074 1 89.06 203 ASN A N 1
ATOM 1508 C CA . ASN A 1 203 ? -10.922 -7.02 2.324 1 89.06 203 ASN A CA 1
ATOM 1509 C C . ASN A 1 203 ? -9.469 -7.48 2.287 1 89.06 203 ASN A C 1
ATOM 1511 O O . ASN A 1 203 ? -9.062 -8.336 3.072 1 89.06 203 ASN A O 1
ATOM 1515 N N . ALA A 1 204 ? -8.75 -6.93 1.351 1 92.56 204 ALA A N 1
ATOM 1516 C CA . ALA A 1 204 ? -7.328 -7.246 1.263 1 92.56 204 ALA A CA 1
ATOM 1517 C C . ALA A 1 204 ? -6.473 -6.012 1.543 1 92.56 204 ALA A C 1
ATOM 1519 O O . ALA A 1 204 ? -6.969 -4.887 1.507 1 92.56 204 ALA A O 1
ATOM 1520 N N . THR A 1 205 ? -5.32 -6.254 1.943 1 95.31 205 THR A N 1
ATOM 1521 C CA . THR A 1 205 ? -4.336 -5.199 2.158 1 95.31 205 THR A CA 1
ATOM 1522 C C . THR A 1 205 ? -3.162 -5.348 1.197 1 95.31 205 THR A C 1
ATOM 1524 O O . THR A 1 205 ? -2.559 -6.422 1.109 1 95.31 205 THR A O 1
ATOM 1527 N N . ALA A 1 206 ? -2.951 -4.328 0.415 1 96.69 206 ALA A N 1
ATOM 1528 C CA . ALA A 1 206 ? -1.798 -4.297 -0.481 1 96.69 206 ALA A CA 1
ATOM 1529 C C . ALA A 1 206 ? -0.669 -3.455 0.107 1 96.69 206 ALA A C 1
ATOM 1531 O O . ALA A 1 206 ? -0.9 -2.344 0.587 1 96.69 206 ALA A O 1
ATOM 1532 N N . ILE A 1 207 ? 0.48 -3.961 0.065 1 97.44 207 ILE A N 1
ATOM 1533 C CA . ILE A 1 207 ? 1.648 -3.289 0.625 1 97.44 207 ILE A CA 1
ATOM 1534 C C . ILE A 1 207 ? 2.66 -3.004 -0.482 1 97.44 207 ILE A C 1
ATOM 1536 O O . ILE A 1 207 ? 3.068 -3.914 -1.208 1 97.44 207 ILE A O 1
ATOM 1540 N N . TYR A 1 208 ? 3.037 -1.75 -0.643 1 97.56 208 TYR A N 1
ATOM 1541 C CA . TYR A 1 208 ? 4.055 -1.324 -1.598 1 97.56 208 TYR A CA 1
ATOM 1542 C C . TYR A 1 208 ? 5.273 -0.753 -0.879 1 97.56 208 TYR A C 1
ATOM 1544 O O . TYR A 1 208 ? 5.16 0.223 -0.135 1 97.56 208 TYR A O 1
ATOM 1552 N N . ALA A 1 209 ? 6.375 -1.322 -1.099 1 97.44 209 ALA A N 1
ATOM 1553 C CA . ALA A 1 209 ? 7.609 -0.848 -0.481 1 97.44 209 ALA A CA 1
ATOM 1554 C C . ALA A 1 209 ? 8.664 -0.517 -1.537 1 97.44 209 ALA A C 1
ATOM 1556 O O . ALA A 1 209 ? 8.898 -1.309 -2.453 1 97.44 209 ALA A O 1
ATOM 1557 N N . ASN A 1 210 ? 9.18 0.629 -1.426 1 96.06 210 ASN A N 1
ATOM 1558 C CA . ASN A 1 210 ? 10.305 0.984 -2.287 1 96.06 210 ASN A CA 1
ATOM 1559 C C . ASN A 1 210 ? 11.641 0.623 -1.645 1 96.06 210 ASN A C 1
ATOM 1561 O O . ASN A 1 210 ? 12.102 1.312 -0.733 1 96.06 210 ASN A O 1
ATOM 1565 N N . ILE A 1 211 ? 12.156 -0.44 -2.113 1 95.19 211 ILE A N 1
ATOM 1566 C CA . ILE A 1 211 ? 13.398 -0.964 -1.555 1 95.19 211 ILE A CA 1
ATOM 1567 C C . ILE A 1 211 ? 14.516 -0.856 -2.588 1 95.19 211 ILE A C 1
ATOM 1569 O O . ILE A 1 211 ? 14.555 -1.623 -3.553 1 95.19 211 ILE A O 1
ATOM 1573 N N . ASN A 1 212 ? 15.43 0.07 -2.391 1 93.44 212 ASN A N 1
ATOM 1574 C CA . ASN A 1 212 ? 16.562 0.273 -3.285 1 93.44 212 ASN A CA 1
ATOM 1575 C C . ASN A 1 212 ? 16.109 0.479 -4.727 1 93.44 212 ASN A C 1
ATOM 1577 O O . ASN A 1 212 ? 16.641 -0.143 -5.645 1 93.44 212 ASN A O 1
ATOM 1581 N N . GLY A 1 213 ? 15.039 1.126 -4.832 1 93.69 213 GLY A N 1
ATOM 1582 C CA . GLY A 1 213 ? 14.57 1.486 -6.16 1 93.69 213 GLY A CA 1
ATOM 1583 C C . GLY A 1 213 ? 13.578 0.497 -6.734 1 93.69 213 GLY A C 1
ATOM 1584 O O . GLY A 1 213 ? 12.93 0.773 -7.746 1 93.69 213 GLY A O 1
ATOM 1585 N N . HIS A 1 214 ? 13.438 -0.687 -6.07 1 96.06 214 HIS A N 1
ATOM 1586 C CA . HIS A 1 214 ? 12.43 -1.663 -6.484 1 96.06 214 HIS A CA 1
ATOM 1587 C C . HIS A 1 214 ? 11.117 -1.447 -5.746 1 96.06 214 HIS A C 1
ATOM 1589 O O . HIS A 1 214 ? 11.102 -1.354 -4.516 1 96.06 214 HIS A O 1
ATOM 1595 N N . ILE A 1 215 ? 10.086 -1.332 -6.551 1 97.56 215 ILE A N 1
ATOM 1596 C CA . ILE A 1 215 ? 8.781 -1.33 -5.895 1 97.56 215 ILE A CA 1
ATOM 1597 C C . ILE A 1 215 ? 8.336 -2.766 -5.637 1 97.56 215 ILE A C 1
ATOM 1599 O O . ILE A 1 215 ? 7.984 -3.492 -6.57 1 97.56 215 ILE A O 1
ATOM 1603 N N . CYS A 1 216 ? 8.438 -3.143 -4.441 1 98.31 216 CYS A N 1
ATOM 1604 C CA . CYS A 1 216 ? 8.047 -4.48 -4.012 1 98.31 216 CYS A CA 1
ATOM 1605 C C . CYS A 1 216 ? 6.598 -4.5 -3.533 1 98.31 216 CYS A C 1
ATOM 1607 O O . CYS A 1 216 ? 6.168 -3.596 -2.812 1 98.31 216 CYS A O 1
ATOM 1609 N N . VAL A 1 217 ? 5.879 -5.48 -3.939 1 97.94 217 VAL A N 1
ATOM 1610 C CA . VAL A 1 217 ? 4.461 -5.523 -3.584 1 97.94 217 VAL A CA 1
ATOM 1611 C C . VAL A 1 217 ? 4.125 -6.875 -2.959 1 97.94 217 VAL A C 1
ATOM 1613 O O . VAL A 1 217 ? 4.66 -7.906 -3.371 1 97.94 217 VAL A O 1
ATOM 1616 N N . ALA A 1 218 ? 3.32 -6.859 -1.949 1 97.5 218 ALA A N 1
ATOM 1617 C CA . ALA A 1 218 ? 2.77 -8.039 -1.283 1 97.5 218 ALA A CA 1
ATOM 1618 C C . ALA A 1 218 ? 1.287 -7.852 -0.976 1 97.5 218 ALA A C 1
ATOM 1620 O O . ALA A 1 218 ? 0.802 -6.723 -0.884 1 97.5 218 ALA A O 1
ATOM 1621 N N . LEU A 1 219 ? 0.596 -8.93 -0.901 1 95.38 219 LEU A N 1
ATOM 1622 C CA . LEU A 1 219 ? -0.823 -8.906 -0.562 1 95.38 219 LEU A CA 1
ATOM 1623 C C . LEU A 1 219 ? -1.092 -9.711 0.706 1 95.38 219 LEU A C 1
ATOM 1625 O O . LEU A 1 219 ? -0.438 -10.727 0.954 1 95.38 219 LEU A O 1
ATOM 1629 N N . ASP A 1 220 ? -1.985 -9.164 1.469 1 93.75 220 ASP A N 1
ATOM 1630 C CA . ASP A 1 220 ? -2.449 -9.867 2.658 1 93.75 220 ASP A CA 1
ATOM 1631 C C . ASP A 1 220 ? -3.967 -10.039 2.643 1 93.75 220 ASP A C 1
ATOM 1633 O O . ASP A 1 220 ? -4.703 -9.055 2.492 1 93.75 220 ASP A O 1
ATOM 1637 N N . PHE A 1 221 ? -4.387 -11.305 2.803 1 88.81 221 PHE A N 1
ATOM 1638 C CA . PHE A 1 221 ? -5.797 -11.672 2.842 1 88.81 221 PHE A CA 1
ATOM 1639 C C . PHE A 1 221 ? -6.18 -12.203 4.215 1 88.81 221 PHE A C 1
ATOM 1641 O O . PHE A 1 221 ? -5.344 -12.766 4.926 1 88.81 221 PHE A O 1
ATOM 1648 N N . PRO A 1 222 ? -7.488 -12.047 4.496 1 80.88 222 PRO A N 1
ATOM 1649 C CA . PRO A 1 222 ? -7.957 -12.766 5.684 1 80.88 222 PRO A CA 1
ATOM 1650 C C . PRO A 1 222 ? -7.902 -14.281 5.516 1 80.88 222 PRO A C 1
ATOM 1652 O O . PRO A 1 222 ? -7.938 -14.789 4.391 1 80.88 222 PRO A O 1
ATOM 1655 N N . HIS A 1 223 ? -7.75 -15.039 6.543 1 74.19 223 HIS A N 1
ATOM 1656 C CA . HIS A 1 223 ? -7.508 -16.484 6.527 1 74.19 223 HIS A CA 1
ATOM 1657 C C . HIS A 1 223 ? -8.633 -17.219 5.809 1 74.19 223 HIS A C 1
ATOM 1659 O O . HIS A 1 223 ? -8.406 -18.281 5.223 1 74.19 223 HIS A O 1
ATOM 1665 N N . ASP A 1 224 ? -9.758 -16.719 5.711 1 69.38 224 ASP A N 1
ATOM 1666 C CA . ASP A 1 224 ? -10.914 -17.469 5.227 1 69.38 224 ASP A CA 1
ATOM 1667 C C . ASP A 1 224 ? -11.148 -17.219 3.74 1 69.38 224 ASP A C 1
ATOM 1669 O O . ASP A 1 224 ? -12.062 -17.781 3.145 1 69.38 224 ASP A O 1
ATOM 1673 N N . PHE A 1 225 ? -10.195 -16.594 3.135 1 74.25 225 PHE A N 1
ATOM 1674 C CA . PHE A 1 225 ? -10.422 -16.281 1.729 1 74.25 225 PHE A CA 1
ATOM 1675 C C . PHE A 1 225 ? -9.82 -17.344 0.831 1 74.25 225 PHE A C 1
ATOM 1677 O O . PHE A 1 225 ? -8.703 -17.812 1.078 1 74.25 225 PHE A O 1
ATOM 1684 N N . ILE A 1 226 ? -10.555 -17.797 -0.061 1 66.94 226 ILE A N 1
ATOM 1685 C CA . ILE A 1 226 ? -10.203 -18.891 -0.967 1 66.94 226 ILE A CA 1
ATOM 1686 C C . ILE A 1 226 ? -8.898 -18.562 -1.687 1 66.94 226 ILE A C 1
ATOM 1688 O O . ILE A 1 226 ? -8.062 -19.438 -1.896 1 66.94 226 ILE A O 1
ATOM 1692 N N . ILE A 1 227 ? -8.719 -17.344 -1.902 1 73.5 227 ILE A N 1
ATOM 1693 C CA . ILE A 1 227 ? -7.578 -16.906 -2.705 1 73.5 227 ILE A CA 1
ATOM 1694 C C . ILE A 1 227 ? -6.363 -16.703 -1.806 1 73.5 227 ILE A C 1
ATOM 1696 O O . ILE A 1 227 ? -5.262 -16.438 -2.291 1 73.5 227 ILE A O 1
ATOM 1700 N N . SER A 1 228 ? -6.5 -17 -0.562 1 79 228 SER A N 1
ATOM 1701 C CA . SER A 1 228 ? -5.453 -16.688 0.407 1 79 228 SER A CA 1
ATOM 1702 C C . SER A 1 228 ? -4.207 -17.531 0.158 1 79 228 SER A C 1
ATOM 1704 O O . SER A 1 228 ? -3.096 -17.109 0.502 1 79 228 SER A O 1
ATOM 1706 N N . LYS A 1 229 ? -4.387 -18.578 -0.491 1 87.5 229 LYS A N 1
ATOM 1707 C CA . LYS A 1 229 ? -3.227 -19.422 -0.779 1 87.5 229 LYS A CA 1
ATOM 1708 C C . LYS A 1 229 ? -2.295 -18.75 -1.782 1 87.5 229 LYS A C 1
ATOM 1710 O O . LYS A 1 229 ? -1.091 -19 -1.792 1 87.5 229 LYS A O 1
ATOM 1715 N N . LYS A 1 230 ? -2.846 -17.844 -2.545 1 91.81 230 LYS A N 1
ATOM 1716 C CA . LYS A 1 230 ? -2.082 -17.219 -3.615 1 91.81 230 LYS A CA 1
ATOM 1717 C C . LYS A 1 230 ? -1.11 -16.172 -3.059 1 91.81 230 LYS A C 1
ATOM 1719 O O . LYS A 1 230 ? -0.21 -15.719 -3.766 1 91.81 230 LYS A O 1
ATOM 1724 N N . MET A 1 231 ? -1.243 -15.844 -1.814 1 94.12 231 MET A N 1
ATOM 1725 C CA . MET A 1 231 ? -0.359 -14.812 -1.285 1 94.12 231 MET A CA 1
ATOM 1726 C C . MET A 1 231 ? 0.958 -15.414 -0.807 1 94.12 231 MET A C 1
ATOM 1728 O O . MET A 1 231 ? 1.849 -14.688 -0.356 1 94.12 231 MET A O 1
ATOM 1732 N N . TRP A 1 232 ? 1.064 -16.766 -0.954 1 96.62 232 TRP A N 1
ATOM 1733 C CA . TRP A 1 232 ? 2.268 -17.469 -0.513 1 96.62 232 TRP A CA 1
ATOM 1734 C C . TRP A 1 232 ? 3.08 -17.953 -1.707 1 96.62 232 TRP A C 1
ATOM 1736 O O . TRP A 1 232 ? 2.518 -18.297 -2.75 1 96.62 232 TRP A O 1
ATOM 1746 N N . VAL A 1 233 ? 4.34 -18.047 -1.449 1 98.31 233 VAL A N 1
ATOM 1747 C CA . VAL A 1 233 ? 5.191 -18.688 -2.439 1 98.31 233 VAL A CA 1
ATOM 1748 C C . VAL A 1 233 ? 4.812 -20.172 -2.549 1 98.31 233 VAL A C 1
ATOM 1750 O O . VAL A 1 233 ? 4.668 -20.859 -1.536 1 98.31 233 VAL A O 1
ATOM 1753 N N . LYS A 1 234 ? 4.684 -20.625 -3.76 1 97.81 234 LYS A N 1
ATOM 1754 C CA . LYS A 1 234 ? 4.258 -22.016 -3.99 1 97.81 234 LYS A CA 1
ATOM 1755 C C . LYS A 1 234 ? 5.391 -22.984 -3.697 1 97.81 234 LYS A C 1
ATOM 1757 O O . LYS A 1 234 ? 6.562 -22.672 -3.885 1 97.81 234 LYS A O 1
ATOM 1762 N N . GLU A 1 235 ? 4.926 -24.172 -3.354 1 97.44 235 GLU A N 1
ATOM 1763 C CA . GLU A 1 235 ? 5.883 -25.25 -3.215 1 97.44 235 GLU A CA 1
ATOM 1764 C C . GLU A 1 235 ? 6.594 -25.531 -4.535 1 97.44 235 GLU A C 1
ATOM 1766 O O . GLU A 1 235 ? 5.965 -25.531 -5.598 1 97.44 235 GLU A O 1
ATOM 1771 N N . GLY A 1 236 ? 7.922 -25.75 -4.418 1 98.19 236 GLY A N 1
ATOM 1772 C CA . GLY A 1 236 ? 8.688 -26.062 -5.613 1 98.19 236 GLY A CA 1
ATOM 1773 C C . GLY A 1 236 ? 9.367 -24.859 -6.23 1 98.19 236 GLY A C 1
ATOM 1774 O O . GLY A 1 236 ? 10.172 -25 -7.152 1 98.19 236 GLY A O 1
ATOM 1775 N N . THR A 1 237 ? 9.086 -23.672 -5.715 1 98.62 237 THR A N 1
ATOM 1776 C CA . THR A 1 237 ? 9.711 -22.469 -6.23 1 98.62 237 THR A CA 1
ATOM 1777 C C . THR A 1 237 ? 11.195 -22.422 -5.871 1 98.62 237 THR A C 1
ATOM 1779 O O . THR A 1 237 ? 11.562 -22.672 -4.723 1 98.62 237 THR A O 1
ATOM 1782 N N . VAL A 1 238 ? 12 -22.125 -6.859 1 98.56 238 VAL A N 1
ATOM 1783 C CA . VAL A 1 238 ? 13.445 -22.078 -6.652 1 98.56 238 VAL A CA 1
ATOM 1784 C C . VAL A 1 238 ? 13.781 -20.953 -5.68 1 98.56 238 VAL A C 1
ATOM 1786 O O . VAL A 1 238 ? 13.312 -19.812 -5.836 1 98.56 238 VAL A O 1
ATOM 1789 N N . CYS A 1 239 ? 14.562 -21.219 -4.664 1 98.25 239 CYS A N 1
ATOM 1790 C CA . CYS A 1 239 ? 14.906 -20.234 -3.648 1 98.25 239 CYS A CA 1
ATOM 1791 C C . CYS A 1 239 ? 16.422 -20.125 -3.473 1 98.25 239 CYS A C 1
ATOM 1793 O O . CYS A 1 239 ? 16.891 -19.484 -2.527 1 98.25 239 CYS A O 1
ATOM 1795 N N . GLY A 1 240 ? 17.141 -20.734 -4.258 1 96 240 GLY A N 1
ATOM 1796 C CA . GLY A 1 240 ? 18.594 -20.766 -4.242 1 96 240 GLY A CA 1
ATOM 1797 C C . GLY A 1 240 ? 19.188 -21.844 -5.133 1 96 240 GLY A C 1
ATOM 1798 O O . GLY A 1 240 ? 18.469 -22.516 -5.855 1 96 240 GLY A O 1
ATOM 1799 N N . ASN A 1 241 ? 20.531 -21.953 -5.102 1 95.56 241 ASN A N 1
ATOM 1800 C CA . ASN A 1 241 ? 21.172 -23 -5.875 1 95.56 241 ASN A CA 1
ATOM 1801 C C . ASN A 1 241 ? 20.781 -24.391 -5.359 1 95.56 241 ASN A C 1
ATOM 1803 O O . ASN A 1 241 ? 21.109 -24.734 -4.223 1 95.56 241 ASN A O 1
ATOM 1807 N N . ASN A 1 242 ? 20.047 -25.125 -6.176 1 96.06 242 ASN A N 1
ATOM 1808 C CA . ASN A 1 242 ? 19.609 -26.484 -5.883 1 96.06 242 ASN A CA 1
ATOM 1809 C C . ASN A 1 242 ? 18.688 -26.531 -4.664 1 96.06 242 ASN A C 1
ATOM 1811 O O . ASN A 1 242 ? 18.75 -27.453 -3.861 1 96.06 242 ASN A O 1
ATOM 1815 N N . LYS A 1 243 ? 18 -25.453 -4.465 1 98.38 243 LYS A N 1
ATOM 1816 C CA . LYS A 1 243 ? 17.047 -25.375 -3.359 1 98.38 243 LYS A CA 1
ATOM 1817 C C . LYS A 1 243 ? 15.672 -24.953 -3.852 1 98.38 243 LYS A C 1
ATOM 1819 O O . LYS A 1 243 ? 15.555 -24.219 -4.828 1 98.38 243 LYS A O 1
ATOM 1824 N N . VAL A 1 244 ? 14.672 -25.453 -3.129 1 98.56 244 VAL A N 1
ATOM 1825 C CA . VAL A 1 244 ? 13.297 -25.125 -3.482 1 98.56 244 VAL A CA 1
ATOM 1826 C C . VAL A 1 244 ? 12.469 -24.922 -2.213 1 98.56 244 VAL A C 1
ATOM 1828 O O . VAL A 1 244 ? 12.852 -25.406 -1.14 1 98.56 244 VAL A O 1
ATOM 1831 N N . CYS A 1 245 ? 11.406 -24.203 -2.402 1 98.69 245 CYS A N 1
ATOM 1832 C CA . CYS A 1 245 ? 10.516 -23.938 -1.277 1 98.69 245 CYS A CA 1
ATOM 1833 C C . CYS A 1 245 ? 9.625 -25.141 -0.988 1 98.69 245 CYS A C 1
ATOM 1835 O O . CYS A 1 245 ? 9.062 -25.734 -1.907 1 98.69 245 CYS A O 1
ATOM 1837 N N . LYS A 1 246 ? 9.562 -25.547 0.247 1 98.06 246 LYS A N 1
ATOM 1838 C CA . LYS A 1 246 ? 8.672 -26.594 0.763 1 98.06 246 LYS A CA 1
ATOM 1839 C C . LYS A 1 246 ? 8.188 -26.25 2.172 1 98.06 246 LYS A C 1
ATOM 1841 O O . LYS A 1 246 ? 9 -26.047 3.076 1 98.06 246 LYS A O 1
ATOM 1846 N N . ASN A 1 247 ? 6.875 -26.141 2.316 1 96.5 247 ASN A N 1
ATOM 1847 C CA . ASN A 1 247 ? 6.293 -25.797 3.611 1 96.5 247 ASN A CA 1
ATOM 1848 C C . ASN A 1 247 ? 6.879 -24.5 4.168 1 96.5 247 ASN A C 1
ATOM 1850 O O . ASN A 1 247 ? 7.27 -24.453 5.332 1 96.5 247 ASN A O 1
ATOM 1854 N N . LYS A 1 248 ? 7.141 -23.594 3.316 1 97.25 248 LYS A N 1
ATOM 1855 C CA . LYS A 1 248 ? 7.613 -22.25 3.641 1 97.25 248 LYS A CA 1
ATOM 1856 C C . LYS A 1 248 ? 9.047 -22.281 4.156 1 97.25 248 LYS A C 1
ATOM 1858 O O . LYS A 1 248 ? 9.469 -21.375 4.891 1 97.25 248 LYS A O 1
ATOM 1863 N N . GLU A 1 249 ? 9.734 -23.297 3.789 1 98.19 249 GLU A N 1
ATOM 1864 C CA . GLU A 1 249 ? 11.156 -23.438 4.09 1 98.19 249 GLU A CA 1
ATOM 1865 C C . GLU A 1 249 ? 11.969 -23.672 2.82 1 98.19 249 GLU A C 1
ATOM 1867 O O . GLU A 1 249 ? 11.508 -24.328 1.893 1 98.19 249 GLU A O 1
ATOM 1872 N N . CYS A 1 250 ? 13.125 -23.078 2.801 1 98.5 250 CYS A N 1
ATOM 1873 C CA . CYS A 1 250 ? 14.047 -23.297 1.6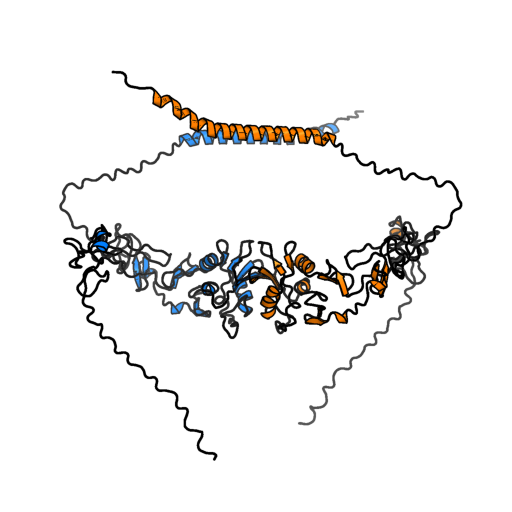91 1 98.5 250 CYS A CA 1
ATOM 1874 C C . CYS A 1 250 ? 14.898 -24.531 1.926 1 98.5 250 CYS A C 1
ATOM 1876 O O . CYS A 1 250 ? 15.812 -24.516 2.76 1 98.5 250 CYS A O 1
ATOM 1878 N N . VAL A 1 251 ? 14.609 -25.578 1.163 1 98.31 251 VAL A N 1
ATOM 1879 C CA . VAL A 1 251 ? 15.234 -26.875 1.414 1 98.31 251 VAL A CA 1
ATOM 1880 C C . VAL A 1 251 ? 15.969 -27.344 0.162 1 98.31 251 VAL A C 1
ATOM 1882 O O . VAL A 1 251 ? 15.805 -26.766 -0.916 1 98.31 251 VAL A O 1
ATOM 1885 N N . ASP A 1 252 ? 16.703 -28.406 0.29 1 97.75 252 ASP A N 1
ATOM 1886 C CA . ASP A 1 252 ? 17.438 -28.984 -0.832 1 97.75 252 ASP A CA 1
ATOM 1887 C C . ASP A 1 252 ? 16.469 -29.594 -1.849 1 97.75 252 ASP A C 1
ATOM 1889 O O . ASP A 1 252 ? 15.492 -30.25 -1.474 1 97.75 252 ASP A O 1
ATOM 1893 N N . ALA A 1 253 ? 16.75 -29.359 -3.098 1 97.12 253 ALA A N 1
ATOM 1894 C CA . ALA A 1 253 ? 15.898 -29.828 -4.18 1 97.12 253 ALA A CA 1
ATOM 1895 C C . ALA A 1 253 ? 16 -31.344 -4.344 1 97.12 253 ALA A C 1
ATOM 1897 O O . ALA A 1 253 ? 15.211 -31.953 -5.059 1 97.12 253 ALA A O 1
ATOM 1898 N N . GLY A 1 254 ? 16.922 -31.984 -3.607 1 94.94 254 GLY A N 1
ATOM 1899 C CA . GLY A 1 254 ? 17.141 -33.406 -3.695 1 94.94 254 GLY A CA 1
ATOM 1900 C C . GLY A 1 254 ? 15.914 -34.25 -3.371 1 94.94 254 GLY A C 1
ATOM 1901 O O . GLY A 1 254 ? 15.766 -35.375 -3.836 1 94.94 254 GLY A O 1
ATOM 1902 N N . TYR A 1 255 ? 15.039 -33.656 -2.678 1 93.5 255 TYR A N 1
ATOM 1903 C CA . TYR A 1 255 ? 13.859 -34.406 -2.277 1 93.5 255 TYR A CA 1
ATOM 1904 C C . TYR A 1 255 ? 12.953 -34.656 -3.471 1 93.5 255 TYR A C 1
ATOM 1906 O O . TYR A 1 255 ? 12.086 -35.531 -3.42 1 93.5 255 TYR A O 1
ATOM 1914 N N . LEU A 1 256 ? 13.125 -33.906 -4.594 1 95.62 256 LEU A N 1
ATOM 1915 C CA . LEU A 1 256 ? 12.336 -34.094 -5.805 1 95.62 256 LEU A CA 1
ATOM 1916 C C . LEU A 1 256 ? 12.797 -35.344 -6.555 1 95.62 256 LEU A C 1
ATOM 1918 O O . LEU A 1 256 ? 12.133 -35.781 -7.488 1 95.62 256 LEU A O 1
ATOM 1922 N N . ASN A 1 257 ? 13.938 -35.906 -6.258 1 94.12 257 ASN A N 1
ATOM 1923 C CA . ASN A 1 257 ? 14.469 -37.156 -6.789 1 94.12 257 ASN A CA 1
ATOM 1924 C C . ASN A 1 257 ? 14.57 -37.125 -8.312 1 94.12 257 ASN A C 1
ATOM 1926 O O . ASN A 1 257 ? 14.156 -38.062 -8.984 1 94.12 257 ASN A O 1
ATOM 1930 N N . TYR A 1 258 ? 14.977 -35.969 -8.742 1 95.69 258 TYR A N 1
ATOM 1931 C CA . TYR A 1 258 ? 15.18 -35.812 -10.18 1 95.69 258 TYR A CA 1
ATOM 1932 C C . TYR A 1 258 ? 16.406 -36.594 -10.641 1 95.69 258 TYR A C 1
ATOM 1934 O O . TYR A 1 258 ? 17.516 -36.375 -10.133 1 95.69 258 TYR A O 1
ATOM 1942 N N . ASP A 1 259 ? 16.234 -37.562 -11.609 1 95.38 259 ASP A N 1
ATOM 1943 C CA . ASP A 1 259 ? 17.359 -38.375 -12.047 1 95.38 259 ASP A CA 1
ATOM 1944 C C . ASP A 1 259 ? 17.344 -38.594 -13.562 1 95.38 259 ASP A C 1
ATOM 1946 O O . ASP A 1 259 ? 17.906 -39.531 -14.078 1 95.38 259 ASP A O 1
ATOM 1950 N N . CYS A 1 260 ? 16.656 -37.688 -14.242 1 95.75 260 CYS A N 1
ATOM 1951 C CA . CYS A 1 260 ? 16.625 -37.781 -15.695 1 95.75 260 CYS A CA 1
ATOM 1952 C C . CYS A 1 260 ? 17.844 -37.094 -16.312 1 95.75 260 CYS A C 1
ATOM 1954 O O . CYS A 1 260 ? 17.797 -35.906 -16.594 1 95.75 260 CYS A O 1
ATOM 1956 N N . THR A 1 261 ? 18.922 -37.75 -16.578 1 89.56 261 THR A N 1
ATOM 1957 C CA . THR A 1 261 ? 20.109 -37.219 -17.234 1 89.56 261 THR A CA 1
ATOM 1958 C C . THR A 1 261 ? 19.875 -37.094 -18.734 1 89.56 261 THR A C 1
ATOM 1960 O O . THR A 1 261 ? 19.078 -37.812 -19.312 1 89.56 261 THR A O 1
ATOM 1963 N N . PRO A 1 262 ? 20.531 -36.156 -19.359 1 87.38 262 PRO A N 1
ATOM 1964 C CA . PRO A 1 262 ? 20.375 -36.031 -20.812 1 87.38 262 PRO A CA 1
ATOM 1965 C C . PRO A 1 262 ? 20.688 -37.312 -21.562 1 87.38 262 PRO A C 1
ATOM 1967 O O . PRO A 1 262 ? 20.062 -37.625 -22.578 1 87.38 262 PRO A O 1
ATOM 1970 N N . GLY A 1 263 ? 21.547 -38.062 -21.094 1 92.62 263 GLY A N 1
ATOM 1971 C CA . GLY A 1 263 ? 21.922 -39.312 -21.75 1 92.62 263 GLY A CA 1
ATOM 1972 C C . GLY A 1 263 ? 20.859 -40.406 -21.656 1 92.62 263 GLY A C 1
ATOM 1973 O O . GLY A 1 263 ? 20.812 -41.312 -22.484 1 92.62 263 GLY A O 1
ATOM 1974 N N . LYS A 1 264 ? 20.031 -40.281 -20.703 1 95.06 264 LYS A N 1
ATOM 1975 C CA . LYS A 1 264 ? 19 -41.312 -20.5 1 95.06 264 LYS A CA 1
ATOM 1976 C C . LYS A 1 264 ? 18.078 -41.406 -21.703 1 95.06 264 LYS A C 1
ATOM 1978 O O . LYS A 1 264 ? 17.703 -42.5 -22.109 1 95.06 264 LYS A O 1
ATOM 1983 N N . CYS A 1 265 ? 17.719 -40.25 -22.281 1 97.56 265 CYS A N 1
ATOM 1984 C CA . CYS A 1 265 ? 16.828 -40.219 -23.438 1 97.56 265 CYS A CA 1
ATOM 1985 C C . CYS A 1 265 ? 17.562 -39.781 -24.688 1 97.56 265 CYS A C 1
ATOM 1987 O O . CYS A 1 265 ? 16.969 -39.125 -25.562 1 97.56 265 CYS A O 1
ATOM 1989 N N . ASN A 1 266 ? 18.922 -40.031 -24.641 1 96.56 266 ASN A N 1
ATOM 1990 C CA . ASN A 1 266 ? 19.812 -39.75 -25.781 1 96.56 266 ASN A CA 1
ATOM 1991 C C . ASN A 1 266 ? 19.719 -38.312 -26.234 1 96.56 266 ASN A C 1
ATOM 1993 O O . ASN A 1 266 ? 19.812 -38.031 -27.438 1 96.56 266 ASN A O 1
ATOM 1997 N N . GLU A 1 267 ? 19.375 -37.438 -25.375 1 95.06 267 GLU A N 1
ATOM 1998 C CA . GLU A 1 267 ? 19.281 -36.031 -25.609 1 95.06 267 GLU A CA 1
ATOM 1999 C C . GLU A 1 267 ? 18.125 -35.688 -26.562 1 95.06 267 GLU A C 1
ATOM 2001 O O . GLU A 1 267 ? 18.141 -34.688 -27.266 1 95.06 267 GLU A O 1
ATOM 2006 N N . ARG A 1 268 ? 17.141 -36.625 -26.594 1 96.44 268 ARG A N 1
ATOM 2007 C CA . ARG A 1 268 ? 16.031 -36.469 -27.531 1 96.44 268 ARG A CA 1
ATOM 2008 C C . ARG A 1 268 ? 14.695 -36.688 -26.844 1 96.44 268 ARG A C 1
ATOM 2010 O O . ARG A 1 268 ? 13.781 -37.25 -27.438 1 96.44 268 ARG A O 1
ATOM 2017 N N . GLY A 1 269 ? 14.688 -36.281 -25.625 1 96.5 269 GLY A N 1
ATOM 2018 C CA . GLY A 1 269 ? 13.461 -36.438 -24.859 1 96.5 269 GLY A CA 1
ATOM 2019 C C . GLY A 1 269 ? 13.617 -36.031 -23.406 1 96.5 269 GLY A C 1
ATOM 2020 O O . GLY A 1 269 ? 14.656 -35.531 -23 1 96.5 269 GLY A O 1
ATOM 2021 N N . VAL A 1 270 ? 12.523 -36.188 -22.703 1 97.44 270 VAL A N 1
ATOM 2022 C CA . VAL A 1 270 ? 12.477 -35.938 -21.266 1 97.44 270 VAL A CA 1
ATOM 2023 C C . VAL A 1 270 ? 11.859 -37.125 -20.531 1 97.44 270 VAL A C 1
ATOM 2025 O O . VAL A 1 270 ? 11.227 -37.969 -21.156 1 97.44 270 VAL A O 1
ATOM 2028 N N . CYS A 1 271 ? 12.102 -37.156 -19.234 1 98.19 271 CYS A N 1
ATOM 2029 C CA . CYS A 1 271 ? 11.492 -38.25 -18.469 1 98.19 271 CYS A CA 1
ATOM 2030 C C . CYS A 1 271 ? 10.125 -37.812 -17.938 1 98.19 271 CYS A C 1
ATOM 2032 O O . CYS A 1 271 ? 9.945 -36.688 -17.516 1 98.19 271 CYS A O 1
ATOM 2034 N N . ASN A 1 272 ? 9.188 -38.719 -18.016 1 97.75 272 ASN A N 1
ATOM 2035 C CA . ASN A 1 272 ? 7.887 -38.438 -17.391 1 97.75 272 ASN A CA 1
ATOM 2036 C C . ASN A 1 272 ? 7.875 -38.844 -15.922 1 97.75 272 ASN A C 1
ATOM 2038 O O . ASN A 1 272 ? 8.914 -39.219 -15.359 1 97.75 272 ASN A O 1
ATOM 2042 N N . ASN A 1 273 ? 6.727 -38.75 -15.242 1 97.44 273 ASN A N 1
ATOM 2043 C CA . ASN A 1 273 ? 6.617 -38.969 -13.805 1 97.44 273 ASN A CA 1
ATOM 2044 C C . ASN A 1 273 ? 6.789 -40.438 -13.445 1 97.44 273 ASN A C 1
ATOM 2046 O O . ASN A 1 273 ? 6.938 -40.781 -12.273 1 97.44 273 ASN A O 1
ATOM 2050 N N . LYS A 1 274 ? 6.84 -41.344 -14.469 1 96.88 274 LYS A N 1
ATOM 2051 C CA . LYS A 1 274 ? 7.156 -42.75 -14.266 1 96.88 274 LYS A CA 1
ATOM 2052 C C . LYS A 1 274 ? 8.617 -43.031 -14.609 1 96.88 274 LYS A C 1
ATOM 2054 O O . LYS A 1 274 ? 9.031 -44.188 -14.625 1 96.88 274 LYS A O 1
ATOM 2059 N N . LYS A 1 275 ? 9.352 -42.031 -14.969 1 97 275 LYS A N 1
ATOM 2060 C CA . LYS A 1 275 ? 10.781 -42.062 -15.258 1 97 275 LYS A CA 1
ATOM 2061 C C . LYS A 1 275 ? 11.055 -42.75 -16.594 1 97 275 LYS A C 1
ATOM 2063 O O . LYS A 1 275 ? 12.117 -43.312 -16.797 1 97 275 LYS A O 1
ATOM 2068 N N . ASN A 1 276 ? 10.055 -42.75 -17.422 1 97.62 276 ASN A N 1
ATOM 2069 C CA . ASN A 1 276 ? 10.234 -43.219 -18.797 1 97.62 276 ASN A CA 1
ATOM 2070 C C . ASN A 1 276 ? 10.469 -42.031 -19.75 1 97.62 276 ASN A C 1
ATOM 2072 O O . ASN A 1 276 ? 9.984 -40.938 -19.516 1 97.62 276 ASN A O 1
ATOM 2076 N N . CYS A 1 277 ? 11.188 -42.344 -20.766 1 98.12 277 CYS A N 1
ATOM 2077 C CA . CYS A 1 277 ? 11.492 -41.281 -21.734 1 98.12 277 CYS A CA 1
ATOM 2078 C C . CYS A 1 277 ? 10.258 -40.906 -22.531 1 98.12 277 CYS A C 1
ATOM 2080 O O . CYS A 1 277 ? 9.539 -41.781 -23.016 1 98.12 277 CYS A O 1
ATOM 2082 N N . HIS A 1 278 ? 9.945 -39.719 -22.516 1 97.94 278 HIS A N 1
ATOM 2083 C CA . HIS A 1 278 ? 9.078 -39.125 -23.531 1 97.94 278 HIS A CA 1
ATOM 2084 C C . HIS A 1 278 ? 9.891 -38.5 -24.656 1 97.94 278 HIS A C 1
ATOM 2086 O O . HIS A 1 278 ? 10.477 -37.438 -24.5 1 97.94 278 HIS A O 1
ATOM 2092 N N . CYS A 1 279 ? 9.891 -39.188 -25.75 1 98 279 CYS A N 1
ATOM 2093 C CA . CYS A 1 279 ? 10.797 -38.875 -26.844 1 98 279 CYS A CA 1
ATOM 2094 C C . CYS A 1 279 ? 10.242 -37.75 -27.719 1 98 279 CYS A C 1
ATOM 2096 O O . CYS A 1 279 ? 9.023 -37.656 -27.906 1 98 279 CYS A O 1
ATOM 2098 N N . ASN A 1 280 ? 11.148 -36.938 -28.25 1 96.75 280 ASN A N 1
ATOM 2099 C CA . ASN A 1 280 ? 10.781 -35.906 -29.219 1 96.75 280 ASN A CA 1
ATOM 2100 C C . ASN A 1 280 ? 10.242 -36.531 -30.516 1 96.75 280 ASN A C 1
ATOM 2102 O O . ASN A 1 280 ? 10.477 -37.719 -30.781 1 96.75 280 ASN A O 1
ATOM 2106 N N . PRO A 1 281 ? 9.461 -35.719 -31.234 1 96.06 281 PRO A N 1
ATOM 2107 C CA . PRO A 1 281 ? 9.039 -36.219 -32.531 1 96.06 281 PRO A CA 1
ATOM 2108 C C . PRO A 1 281 ? 10.203 -36.781 -33.375 1 96.06 281 PRO A C 1
ATOM 2110 O O . PRO A 1 281 ? 11.312 -36.25 -33.281 1 96.06 281 PRO A O 1
ATOM 2113 N N . SER A 1 282 ? 9.961 -37.875 -34 1 96.31 282 SER A N 1
ATOM 2114 C CA . SER A 1 282 ? 10.883 -38.5 -34.938 1 96.31 282 SER A CA 1
ATOM 2115 C C . SER A 1 282 ? 11.836 -39.469 -34.219 1 96.31 282 SER A C 1
ATOM 2117 O O . SER A 1 282 ? 12.711 -40.062 -34.844 1 96.31 282 SER A O 1
ATOM 2119 N N . TYR A 1 283 ? 11.695 -39.562 -32.906 1 97.06 283 TYR A N 1
ATOM 2120 C CA . TYR A 1 283 ? 12.484 -40.531 -32.156 1 97.06 283 TYR A CA 1
ATOM 2121 C C . TYR A 1 283 ? 11.578 -41.469 -31.344 1 97.06 283 TYR A C 1
ATOM 2123 O O . TYR A 1 283 ? 10.641 -41.031 -30.688 1 97.06 283 TYR A O 1
ATOM 2131 N N . LEU A 1 284 ? 11.844 -42.75 -31.344 1 96.62 284 LEU A N 1
ATOM 2132 C CA . LEU A 1 284 ? 10.938 -43.719 -30.781 1 96.62 284 LEU A CA 1
ATOM 2133 C C . LEU A 1 284 ? 11.32 -44.062 -29.344 1 96.62 284 LEU A C 1
ATOM 2135 O O . LEU A 1 284 ? 12.508 -44.156 -29.016 1 96.62 284 LEU A O 1
ATOM 2139 N N . PRO A 1 285 ? 10.312 -44.156 -28.5 1 97.06 285 PRO A N 1
ATOM 2140 C CA . PRO A 1 285 ? 10.57 -44.781 -27.188 1 97.06 285 PRO A CA 1
ATOM 2141 C C . PRO A 1 285 ? 11.07 -46.219 -27.297 1 97.06 285 PRO A C 1
ATOM 2143 O O . PRO A 1 285 ? 10.969 -46.844 -28.375 1 97.06 285 PRO A O 1
ATOM 2146 N N . PRO A 1 286 ? 11.812 -46.75 -26.25 1 96.62 286 PRO A N 1
ATOM 2147 C CA . PRO A 1 286 ? 11.852 -46.25 -24.875 1 96.62 286 PRO A CA 1
ATOM 2148 C C . PRO A 1 286 ? 13.047 -45.344 -24.609 1 96.62 286 PRO A C 1
ATOM 2150 O O . PRO A 1 286 ? 13.109 -44.688 -23.578 1 96.62 286 PRO A O 1
ATOM 2153 N N . ASN A 1 287 ? 14.086 -45.312 -25.516 1 96.12 287 ASN A N 1
ATOM 2154 C CA . ASN A 1 287 ? 15.312 -44.594 -25.203 1 96.12 287 ASN A CA 1
ATOM 2155 C C . ASN A 1 287 ? 15.555 -43.469 -26.188 1 96.12 287 ASN A C 1
ATOM 2157 O O . ASN A 1 287 ? 16.562 -42.75 -26.094 1 96.12 287 ASN A O 1
ATOM 2161 N N . CYS A 1 288 ? 14.688 -43.344 -27.188 1 97.62 288 CYS A N 1
ATOM 2162 C CA . CYS A 1 288 ? 14.734 -42.25 -28.156 1 97.62 288 CYS A CA 1
ATOM 2163 C C . CYS A 1 288 ? 15.961 -42.344 -29.047 1 97.62 288 CYS A C 1
ATOM 2165 O O . CYS A 1 288 ? 16.562 -41.344 -29.406 1 97.62 288 CYS A O 1
ATOM 2167 N N . GLU A 1 289 ? 16.391 -43.562 -29.188 1 96.12 289 GLU A N 1
ATOM 2168 C CA . GLU A 1 289 ? 17.562 -43.781 -30.016 1 96.12 289 GLU A CA 1
ATOM 2169 C C . GLU A 1 289 ? 17.188 -44.031 -31.469 1 96.12 289 GLU A C 1
ATOM 2171 O O . GLU A 1 289 ? 17.859 -43.531 -32.375 1 96.12 289 GLU A O 1
ATOM 2176 N N . THR A 1 290 ? 16.109 -44.719 -31.688 1 95.88 290 THR A N 1
ATOM 2177 C CA . THR A 1 290 ? 15.664 -45.062 -33.031 1 95.88 290 THR A CA 1
ATOM 2178 C C . THR A 1 290 ? 14.836 -43.969 -33.625 1 95.88 290 THR A C 1
ATOM 2180 O O . THR A 1 290 ? 13.93 -43.406 -33 1 95.88 290 THR A O 1
ATOM 2183 N N . SER A 1 291 ? 15.211 -43.719 -34.906 1 95.06 291 SER A N 1
ATOM 2184 C CA . SER A 1 291 ? 14.492 -42.625 -35.562 1 95.06 291 SER A CA 1
ATOM 2185 C C . SER A 1 291 ? 13.336 -43.188 -36.406 1 95.06 291 SER A C 1
ATOM 2187 O O . SER A 1 291 ? 13.43 -44.281 -36.969 1 95.06 291 SER A O 1
ATOM 2189 N N . ASP A 1 292 ? 12.219 -42.5 -36.312 1 94.19 292 ASP A N 1
ATOM 2190 C CA . ASP A 1 292 ? 11.016 -42.719 -37.094 1 94.19 292 ASP A CA 1
ATOM 2191 C C . ASP A 1 292 ? 10.336 -41.406 -37.438 1 94.19 292 ASP A C 1
ATOM 2193 O O . ASP A 1 292 ? 9.68 -40.812 -36.562 1 94.19 292 ASP A O 1
ATOM 2197 N N . ASP A 1 293 ? 10.422 -41.031 -38.625 1 93.06 293 ASP A N 1
ATOM 2198 C CA . ASP A 1 293 ? 9.969 -39.688 -39.031 1 93.06 293 ASP A CA 1
ATOM 2199 C C . ASP A 1 293 ? 8.461 -39.562 -38.844 1 93.06 293 ASP A C 1
ATOM 2201 O O . ASP A 1 293 ? 7.961 -38.438 -38.688 1 93.06 293 ASP A O 1
ATOM 2205 N N . ALA A 1 294 ? 7.746 -40.656 -38.781 1 91.62 294 ALA A N 1
ATOM 2206 C CA . ALA A 1 294 ? 6.293 -40.594 -38.625 1 91.62 294 ALA A CA 1
ATOM 2207 C C . ALA A 1 294 ? 5.891 -40.469 -37.156 1 91.62 294 ALA A C 1
ATOM 2209 O O . ALA A 1 294 ? 4.742 -40.156 -36.844 1 91.62 294 ALA A O 1
ATOM 2210 N N . TRP A 1 295 ? 6.844 -40.625 -36.344 1 94.12 295 TRP A N 1
ATOM 2211 C CA . TRP A 1 295 ? 6.547 -40.625 -34.906 1 94.12 295 TRP A CA 1
ATOM 2212 C C . TRP A 1 295 ? 6.297 -39.188 -34.406 1 94.12 295 TRP A C 1
ATOM 2214 O O . TRP A 1 295 ? 7.121 -38.312 -34.625 1 94.12 295 TRP A O 1
ATOM 2224 N N . THR A 1 296 ? 5.191 -38.906 -33.688 1 94.06 296 THR A N 1
ATOM 2225 C CA . THR A 1 296 ? 4.77 -37.562 -33.281 1 94.06 296 THR A CA 1
ATOM 2226 C C . THR A 1 296 ? 5.305 -37.219 -31.906 1 94.06 296 THR A C 1
ATOM 2228 O O . THR A 1 296 ? 5.141 -36.094 -31.438 1 94.06 296 THR A O 1
ATOM 2231 N N . GLY A 1 297 ? 5.98 -38.125 -31.328 1 95.25 297 GLY A N 1
ATOM 2232 C CA . GLY A 1 297 ? 6.453 -37.938 -29.969 1 95.25 297 GLY A CA 1
ATOM 2233 C C . GLY A 1 297 ? 5.656 -38.719 -28.938 1 95.25 297 GLY A C 1
ATOM 2234 O O . GLY A 1 297 ? 4.492 -39.031 -29.156 1 95.25 297 GLY A O 1
ATOM 2235 N N . GLY A 1 298 ? 6.254 -39 -27.828 1 96.62 298 GLY A N 1
ATOM 2236 C CA . GLY A 1 298 ? 5.547 -39.75 -26.797 1 96.62 298 GLY A CA 1
ATOM 2237 C C . GLY A 1 298 ? 6.441 -40.688 -26.031 1 96.62 298 GLY A C 1
ATOM 2238 O O . GLY A 1 298 ? 7.664 -40.688 -26.203 1 96.62 298 GLY A O 1
ATOM 2239 N N . SER A 1 299 ? 5.781 -41.406 -25.141 1 97.19 299 SER A N 1
ATOM 2240 C CA . SER A 1 299 ? 6.453 -42.406 -24.297 1 97.19 299 SER A CA 1
ATOM 2241 C C . SER A 1 299 ? 5.762 -43.781 -24.391 1 97.19 299 SER A C 1
ATOM 2243 O O . SER A 1 299 ? 4.75 -43.906 -25.078 1 97.19 299 SER A O 1
ATOM 2245 N N . VAL A 1 300 ? 6.387 -44.719 -23.719 1 96.75 300 VAL A N 1
ATOM 2246 C CA . VAL A 1 300 ? 5.77 -46.031 -23.641 1 96.75 300 VAL A CA 1
ATOM 2247 C C . VAL A 1 300 ? 4.43 -45.938 -22.906 1 96.75 300 VAL A C 1
ATOM 2249 O O . VAL A 1 300 ? 3.576 -46.812 -23.031 1 96.75 300 VAL A O 1
ATOM 2252 N N . ASP A 1 301 ? 4.258 -44.781 -22.203 1 95.69 301 ASP A N 1
ATOM 2253 C CA . ASP A 1 301 ? 3.066 -44.594 -21.375 1 95.69 301 ASP A CA 1
ATOM 2254 C C . ASP A 1 301 ? 2.037 -43.719 -22.094 1 95.69 301 ASP A C 1
ATOM 2256 O O . ASP A 1 301 ? 0.902 -43.594 -21.625 1 95.69 301 ASP A O 1
ATOM 2260 N N . SER A 1 302 ? 2.307 -43.125 -23.25 1 95.06 302 SER A N 1
ATOM 2261 C CA . SER A 1 302 ? 1.522 -42.062 -23.844 1 95.06 302 SER A CA 1
ATOM 2262 C C . SER A 1 302 ? 0.319 -42.594 -24.609 1 95.06 302 SER A C 1
ATOM 2264 O O . SER A 1 302 ? -0.591 -41.844 -24.953 1 95.06 302 SER A O 1
ATOM 2266 N N . GLY A 1 303 ? 0.304 -43.844 -24.906 1 93.25 303 GLY A N 1
ATOM 2267 C CA . GLY A 1 303 ? -0.834 -44.469 -25.578 1 93.25 303 GLY A CA 1
ATOM 2268 C C . GLY A 1 303 ? -0.588 -44.75 -27.047 1 93.25 303 GLY A C 1
ATOM 2269 O O . GLY A 1 303 ? -1.248 -45.594 -27.641 1 93.25 303 GLY A O 1
ATOM 2270 N N . ASN A 1 304 ? 0.314 -44.094 -27.625 1 94.81 304 ASN A N 1
ATOM 2271 C CA . ASN A 1 304 ? 0.528 -44.219 -29.062 1 94.81 304 ASN A CA 1
ATOM 2272 C C . ASN A 1 304 ? 1.687 -45.156 -29.375 1 94.81 304 ASN A C 1
ATOM 2274 O O . ASN A 1 304 ? 2.014 -45.375 -30.547 1 94.81 304 ASN A O 1
ATOM 2278 N N . PHE A 1 305 ? 2.33 -45.625 -28.344 1 93.94 305 PHE A N 1
ATOM 2279 C CA . PHE A 1 305 ? 3.424 -46.562 -28.547 1 93.94 305 PHE A CA 1
ATOM 2280 C C . PHE A 1 305 ? 2.943 -48 -28.359 1 93.94 305 PHE A C 1
ATOM 2282 O O . PHE A 1 305 ? 2.189 -48.312 -27.438 1 93.94 305 PHE A O 1
ATOM 2289 N N . PRO A 1 306 ? 3.398 -48.969 -29.125 1 92.25 306 PRO A N 1
ATOM 2290 C CA . PRO A 1 306 ? 4.234 -48.812 -30.312 1 92.25 306 PRO A CA 1
ATOM 2291 C C . PRO A 1 306 ? 3.463 -48.25 -31.516 1 92.25 306 PRO A C 1
ATOM 2293 O O . PRO A 1 306 ? 2.229 -48.281 -31.516 1 92.25 306 PRO A O 1
ATOM 2296 N N . PRO A 1 307 ? 4.215 -47.75 -32.438 1 89 307 PRO A N 1
ATOM 2297 C CA . PRO A 1 307 ? 3.52 -47.219 -33.594 1 89 307 PRO A CA 1
ATOM 2298 C C . PRO A 1 307 ? 2.752 -48.281 -34.375 1 89 307 PRO A C 1
ATOM 2300 O O . PRO A 1 307 ? 3.129 -49.469 -34.344 1 89 307 PRO A O 1
ATOM 2303 N N . GLN A 1 308 ? 1.615 -48.062 -34.844 1 76 308 GLN A N 1
ATOM 2304 C CA . GLN A 1 308 ? 0.844 -49 -35.656 1 76 308 GLN A CA 1
ATOM 2305 C C . GLN A 1 308 ? 1.551 -49.281 -36.969 1 76 308 GLN A C 1
ATOM 2307 O O . GLN A 1 308 ? 2.059 -48.375 -37.625 1 76 308 GLN A O 1
ATOM 2312 N N . VAL A 1 309 ? 2.119 -50.469 -37.156 1 60.22 309 VAL A N 1
ATOM 2313 C CA . VAL A 1 309 ? 2.699 -50.938 -38.406 1 60.22 309 VAL A CA 1
ATOM 2314 C C . VAL A 1 309 ? 1.7 -50.719 -39.562 1 60.22 309 VAL A C 1
ATOM 2316 O O . VAL A 1 309 ? 0.499 -50.938 -39.375 1 60.22 309 VAL A O 1
ATOM 2319 N N . ALA A 1 310 ? 1.796 -49.875 -40.562 1 48.53 310 ALA A N 1
ATOM 2320 C CA . ALA A 1 310 ? 0.97 -49.906 -41.75 1 48.53 310 ALA A CA 1
ATOM 2321 C C . ALA A 1 310 ? 0.685 -51.312 -42.188 1 48.53 310 ALA A C 1
ATOM 2323 O O . ALA A 1 310 ? 1.609 -52.125 -42.375 1 48.53 310 ALA A O 1
ATOM 2324 N N . ALA A 1 311 ? -0.335 -51.938 -41.875 1 41.62 311 ALA A N 1
ATOM 2325 C CA . ALA A 1 311 ? -0.702 -53.094 -42.656 1 41.62 311 ALA A CA 1
ATOM 2326 C C . ALA A 1 311 ? -0.288 -52.938 -44.094 1 41.62 311 ALA A C 1
ATOM 2328 O O . ALA A 1 311 ? -0.587 -51.938 -44.75 1 41.62 311 ALA A O 1
ATOM 2329 N N . GLY A 1 312 ? 0.71 -53.562 -44.625 1 35.72 312 GLY A N 1
ATOM 2330 C CA . GLY A 1 312 ? 1.023 -53.781 -46.031 1 35.72 312 GLY A CA 1
ATOM 2331 C C . GLY A 1 312 ? -0.208 -53.969 -46.875 1 35.72 312 GLY A C 1
ATOM 2332 O O . GLY A 1 312 ? -0.727 -55.094 -47 1 35.72 312 GLY A O 1
ATOM 2333 N N . LEU A 1 313 ? -1.277 -53.156 -46.969 1 35.31 313 LEU A N 1
ATOM 2334 C CA . LEU A 1 313 ? -2.07 -53.312 -48.188 1 35.31 313 LEU A CA 1
ATOM 2335 C C . LEU A 1 313 ? -1.179 -53.656 -49.375 1 35.31 313 LEU A C 1
ATOM 2337 O O . LEU A 1 313 ? -0.015 -53.25 -49.438 1 35.31 313 LEU A O 1
ATOM 2341 N N . ALA A 1 314 ? -1.506 -54.719 -50.281 1 36.19 314 ALA A N 1
ATOM 2342 C CA . ALA A 1 314 ? -1.187 -55 -51.656 1 36.19 314 ALA A CA 1
ATOM 2343 C C . ALA A 1 314 ? -1.065 -53.688 -52.438 1 36.19 314 ALA A C 1
ATOM 2345 O O . ALA A 1 314 ? -1.609 -52.656 -52.062 1 36.19 314 ALA A O 1
ATOM 2346 N N . SER A 1 315 ? -0.283 -53.594 -53.562 1 33.53 315 SER A N 1
ATOM 2347 C CA . SER A 1 315 ? 0.14 -52.656 -54.594 1 33.53 315 SER A CA 1
ATOM 2348 C C . SER A 1 315 ? -1.047 -51.875 -55.125 1 33.53 315 SER A C 1
ATOM 2350 O O . SER A 1 315 ? -0.936 -51.188 -56.156 1 33.53 315 SER A O 1
ATOM 2352 N N . SER A 1 316 ? -2.334 -52.25 -54.906 1 31.2 316 SER A N 1
ATOM 2353 C CA . SER A 1 316 ? -3.064 -51.5 -55.906 1 31.2 316 SER A CA 1
ATOM 2354 C C . SER A 1 316 ? -2.703 -50.031 -55.875 1 31.2 316 SER A C 1
ATOM 2356 O O . SER A 1 316 ? -2.104 -49.562 -54.906 1 31.2 316 SER A O 1
ATOM 2358 N N . GLU A 1 317 ? -3.576 -49.219 -56.719 1 30.61 317 GLU A N 1
ATOM 2359 C CA . GLU A 1 317 ? -3.457 -47.875 -57.281 1 30.61 317 GLU A CA 1
ATOM 2360 C C . GLU A 1 317 ? -3.355 -46.812 -56.219 1 30.61 317 GLU A C 1
ATOM 2362 O O . GLU A 1 317 ? -4.293 -46.625 -55.438 1 30.61 317 GLU A O 1
ATOM 2367 N N . ARG A 1 318 ? -2.336 -46.719 -55.5 1 26.48 318 ARG A N 1
ATOM 2368 C CA . ARG A 1 318 ? -2.094 -45.5 -54.719 1 26.48 318 ARG A CA 1
ATOM 2369 C C . ARG A 1 318 ? -2.469 -44.25 -55.531 1 26.48 318 ARG A C 1
ATOM 2371 O O . ARG A 1 318 ? -1.781 -43.906 -56.469 1 26.48 318 ARG A O 1
ATOM 2378 N N . ARG A 1 319 ? -3.809 -44.188 -55.781 1 27.52 319 ARG A N 1
ATOM 2379 C CA . ARG A 1 319 ? -4.07 -42.812 -56.219 1 27.52 319 ARG A CA 1
ATOM 2380 C C . ARG A 1 319 ? -3.334 -41.812 -55.375 1 27.52 319 ARG A C 1
ATOM 2382 O O . ARG A 1 319 ? -3.475 -41.812 -54.125 1 27.52 319 ARG A O 1
ATOM 2389 N N . TYR A 1 320 ? -2.08 -41.594 -55.812 1 24.72 320 TYR A N 1
ATOM 2390 C CA . TYR A 1 320 ? -1.361 -40.375 -55.469 1 24.72 320 TYR A CA 1
ATOM 2391 C C . TYR A 1 320 ? -2.326 -39.188 -55.281 1 24.72 320 TYR A C 1
ATOM 2393 O O . TYR A 1 320 ? -2.945 -38.719 -56.25 1 24.72 320 TYR A O 1
ATOM 2401 N N . ILE A 1 321 ? -3.332 -39.406 -54.438 1 24.31 321 ILE A N 1
ATOM 2402 C CA . ILE A 1 321 ? -4.008 -38.125 -54.25 1 24.31 321 ILE A CA 1
ATOM 2403 C C . ILE A 1 321 ? -2.975 -37.031 -54.031 1 24.31 321 ILE A C 1
ATOM 2405 O O . ILE A 1 321 ? -2.199 -37.062 -53.094 1 24.31 321 ILE A O 1
ATOM 2409 N N . GLU A 1 322 ? -2.461 -36.594 -55.125 1 27.23 322 GLU A N 1
ATOM 2410 C CA . GLU A 1 322 ? -1.764 -35.312 -55.312 1 27.23 322 GLU A CA 1
ATOM 2411 C C . GLU A 1 322 ? -2.285 -34.25 -54.344 1 27.23 322 GLU A C 1
ATOM 2413 O O . GLU A 1 322 ? -3.479 -33.938 -54.344 1 27.23 322 GLU A O 1
ATOM 2418 N N . ASN A 1 323 ? -1.955 -34.562 -53.062 1 24.36 323 ASN A N 1
ATOM 2419 C CA . ASN A 1 323 ? -2.141 -33.375 -52.219 1 24.36 323 ASN A CA 1
ATOM 2420 C C . ASN A 1 323 ? -1.886 -32.094 -53 1 24.36 323 ASN A C 1
ATOM 2422 O O . ASN A 1 323 ? -0.75 -31.812 -53.406 1 24.36 323 ASN A O 1
ATOM 2426 N N . VAL A 1 324 ? -2.756 -31.844 -54.031 1 27.8 324 VAL A N 1
ATOM 2427 C CA . VAL A 1 324 ? -2.871 -30.672 -54.875 1 27.8 324 VAL A CA 1
ATOM 2428 C C . VAL A 1 324 ? -2.682 -29.406 -54.062 1 27.8 324 VAL A C 1
ATOM 2430 O O . VAL A 1 324 ? -2.82 -28.297 -54.562 1 27.8 324 VAL A O 1
ATOM 2433 N N . TYR A 1 325 ? -2.951 -29.609 -52.719 1 26.11 325 TYR A N 1
ATOM 2434 C CA . TYR A 1 325 ? -2.945 -28.25 -52.188 1 26.11 325 TYR A CA 1
ATOM 2435 C C . TYR A 1 325 ? -1.583 -27.594 -52.375 1 26.11 325 TYR A C 1
ATOM 2437 O O . TYR A 1 325 ? -0.627 -27.906 -51.688 1 26.11 325 TYR A O 1
ATOM 2445 N N . HIS A 1 326 ? -1.078 -27.656 -53.594 1 26.64 326 HIS A N 1
ATOM 2446 C CA . HIS A 1 326 ? 0.021 -26.781 -53.969 1 26.64 326 HIS A CA 1
ATOM 2447 C C . HIS A 1 326 ? -0.11 -25.422 -53.312 1 26.64 326 HIS A C 1
ATOM 2449 O O . HIS A 1 326 ? -1.154 -24.766 -53.406 1 26.64 326 HIS A O 1
ATOM 2455 N N . SER A 1 327 ? 0.289 -25.406 -52 1 27 327 SER A N 1
ATOM 2456 C CA . SER A 1 327 ? 0.374 -24.047 -51.5 1 27 327 SER A CA 1
ATOM 2457 C C . SER A 1 327 ? 0.912 -23.094 -52.531 1 27 327 SER A C 1
ATOM 2459 O O . SER A 1 327 ? 2.014 -23.281 -53.062 1 27 327 SER A O 1
ATOM 2461 N N . LYS A 1 328 ? 0.066 -22.766 -53.469 1 31.08 328 LYS A N 1
ATOM 2462 C CA . LYS A 1 328 ? 0.446 -21.719 -54.406 1 31.08 328 LYS A CA 1
ATOM 2463 C C . LYS A 1 328 ? 1.211 -20.609 -53.688 1 31.08 328 LYS A C 1
ATOM 2465 O O . LYS A 1 328 ? 0.773 -20.109 -52.656 1 31.08 328 LYS A O 1
ATOM 2470 N N . PRO A 1 329 ? 2.525 -20.625 -53.875 1 33.5 329 PRO A N 1
ATOM 2471 C CA . PRO A 1 329 ? 3.289 -19.484 -53.344 1 33.5 329 PRO A CA 1
ATOM 2472 C C . PRO A 1 329 ? 2.623 -18.141 -53.625 1 33.5 329 PRO A C 1
ATOM 2474 O O . PRO A 1 329 ? 2.229 -17.875 -54.781 1 33.5 329 PRO A O 1
ATOM 2477 N N . THR A 1 330 ? 1.621 -17.812 -52.812 1 30.62 330 THR A N 1
ATOM 2478 C CA . THR A 1 330 ? 1.107 -16.469 -53.062 1 30.62 330 THR A CA 1
ATOM 2479 C C . THR A 1 330 ? 2.238 -15.516 -53.438 1 30.62 330 THR A C 1
ATOM 2481 O O . THR A 1 330 ? 3.209 -15.359 -52.688 1 30.62 330 THR A O 1
ATOM 2484 N N . ARG A 1 331 ? 2.607 -15.602 -54.688 1 34.25 331 ARG A N 1
ATOM 2485 C CA . ARG A 1 331 ? 3.479 -14.602 -55.312 1 34.25 331 ARG A CA 1
ATOM 2486 C C . ARG A 1 331 ? 3.113 -13.203 -54.844 1 34.25 331 ARG A C 1
ATOM 2488 O O . ARG A 1 331 ? 2.008 -12.719 -55.094 1 34.25 331 ARG A O 1
ATOM 2495 N N . TRP A 1 332 ? 3.559 -12.883 -53.688 1 34.81 332 TRP A N 1
ATOM 2496 C CA . TRP A 1 332 ? 3.48 -11.492 -53.25 1 34.81 332 TRP A CA 1
ATOM 2497 C C . TRP A 1 332 ? 3.922 -10.539 -54.344 1 34.81 332 TRP A C 1
ATOM 2499 O O . TRP A 1 332 ? 4.988 -10.719 -54.938 1 34.81 332 TRP A O 1
ATOM 2509 N N . PRO A 1 333 ? 2.975 -10.086 -55.156 1 37.5 333 PRO A N 1
ATOM 2510 C CA . PRO A 1 333 ? 3.396 -9.219 -56.25 1 37.5 333 PRO A CA 1
ATOM 2511 C C . PRO A 1 333 ? 4.426 -8.18 -55.844 1 37.5 333 PRO A C 1
ATOM 2513 O O . PRO A 1 333 ? 4.246 -7.508 -54.812 1 37.5 333 PRO A O 1
ATOM 2516 N N . PHE A 1 334 ? 5.688 -8.523 -56.062 1 40 334 PHE A N 1
ATOM 2517 C CA . PHE A 1 334 ? 6.828 -7.637 -55.875 1 40 334 PHE A CA 1
ATOM 2518 C C . PHE A 1 334 ? 6.52 -6.25 -56.438 1 40 334 PHE A C 1
ATOM 2520 O O . PHE A 1 334 ? 7.223 -5.281 -56.125 1 40 334 PHE A O 1
ATOM 2527 N N . PHE A 1 335 ? 5.504 -6.25 -57.375 1 43.22 335 PHE A N 1
ATOM 2528 C CA . PHE A 1 335 ? 5.289 -5.008 -58.125 1 43.22 335 PHE A CA 1
ATOM 2529 C C . PHE A 1 335 ? 4.723 -3.928 -57.219 1 43.22 335 PHE A C 1
ATOM 2531 O O . PHE A 1 335 ? 4.812 -2.738 -57.531 1 43.22 335 PHE A O 1
ATOM 2538 N N . LEU A 1 336 ? 3.957 -4.48 -56.156 1 43.88 336 LEU A N 1
ATOM 2539 C CA . LEU A 1 336 ? 3.35 -3.412 -55.375 1 43.88 336 LEU A CA 1
ATOM 2540 C C . LEU A 1 336 ? 4.402 -2.676 -54.531 1 43.88 336 LEU A C 1
ATOM 2542 O O . LEU A 1 336 ? 4.113 -1.642 -53.938 1 43.88 336 LEU A O 1
ATOM 2546 N N . LEU A 1 337 ? 5.543 -3.412 -54.406 1 45.62 337 LEU A N 1
ATOM 2547 C CA . LEU A 1 337 ? 6.621 -2.76 -53.656 1 45.62 337 LEU A CA 1
ATOM 2548 C C . LEU A 1 337 ? 7.262 -1.657 -54.5 1 45.62 337 LEU A C 1
ATOM 2550 O O . LEU A 1 337 ? 7.984 -0.812 -53.969 1 45.62 337 LEU A O 1
ATOM 2554 N N . ILE A 1 338 ? 7.059 -1.737 -55.781 1 51.19 338 ILE A N 1
ATOM 2555 C CA . ILE A 1 338 ? 7.727 -0.809 -56.688 1 51.19 338 ILE A CA 1
ATOM 2556 C C . ILE A 1 338 ? 7.227 0.611 -56.438 1 51.19 338 ILE A C 1
ATOM 2558 O O . ILE A 1 338 ? 8.023 1.54 -56.281 1 51.19 338 ILE A O 1
ATOM 2562 N N . PRO A 1 339 ? 5.902 0.822 -56.469 1 56.41 339 PRO A N 1
ATOM 2563 C CA . PRO A 1 339 ? 5.496 2.221 -56.281 1 56.41 339 PRO A CA 1
ATOM 2564 C C . PRO A 1 339 ? 5.883 2.789 -54.938 1 56.41 339 PRO A C 1
ATOM 2566 O O . PRO A 1 339 ? 6.164 3.984 -54.812 1 56.41 339 PRO A O 1
ATOM 2569 N N . PHE A 1 340 ? 5.902 1.905 -53.875 1 57.09 340 PHE A N 1
ATOM 2570 C CA . PHE A 1 340 ? 6.27 2.414 -52.562 1 57.09 340 PHE A CA 1
ATOM 2571 C C . PHE A 1 340 ? 7.742 2.812 -52.531 1 57.09 340 PHE A C 1
ATOM 2573 O O . PHE A 1 340 ? 8.109 3.807 -51.906 1 57.09 340 PHE A O 1
ATOM 2580 N N . PHE A 1 341 ? 8.602 2.027 -53.219 1 59.94 341 PHE A N 1
ATOM 2581 C CA . PHE A 1 341 ? 10.008 2.408 -53.281 1 59.94 341 PHE A CA 1
ATOM 2582 C C . PHE A 1 341 ? 10.18 3.713 -54.062 1 59.94 341 PHE A C 1
ATOM 2584 O O . PHE A 1 341 ? 11.023 4.543 -53.719 1 59.94 341 PHE A O 1
ATOM 2591 N N . ILE A 1 342 ? 9.336 3.959 -55.125 1 65.06 342 ILE A N 1
ATOM 2592 C CA . ILE A 1 342 ? 9.422 5.207 -55.875 1 65.06 342 ILE A CA 1
ATOM 2593 C C . ILE A 1 342 ? 9.008 6.375 -55 1 65.06 342 ILE A C 1
ATOM 2595 O O . ILE A 1 342 ? 9.664 7.418 -55 1 65.06 342 ILE A O 1
ATOM 2599 N N . ILE A 1 343 ? 7.926 6.172 -54.188 1 67.69 343 ILE A N 1
ATOM 2600 C CA . ILE A 1 343 ? 7.473 7.238 -53.281 1 67.69 343 ILE A CA 1
ATOM 2601 C C . ILE A 1 343 ? 8.539 7.508 -52.219 1 67.69 343 ILE A C 1
ATOM 2603 O O . ILE A 1 343 ? 8.836 8.664 -51.906 1 67.69 343 ILE A O 1
ATOM 2607 N N . LEU A 1 344 ? 9.219 6.465 -51.719 1 69.69 344 LEU A N 1
ATOM 2608 C CA . LEU A 1 344 ? 10.258 6.656 -50.719 1 69.69 344 LEU A CA 1
ATOM 2609 C C . LEU A 1 344 ? 11.461 7.375 -51.312 1 69.69 344 LEU A C 1
ATOM 2611 O O . LEU A 1 344 ? 12.023 8.281 -50.688 1 69.69 344 LEU A O 1
ATOM 2615 N N . CYS A 1 345 ? 11.859 7.055 -52.531 1 71.69 345 CYS A N 1
ATOM 2616 C CA . CYS A 1 345 ? 12.953 7.746 -53.188 1 71.69 345 CYS A CA 1
ATOM 2617 C C . CYS A 1 345 ? 12.609 9.211 -53.438 1 71.69 345 CYS A C 1
ATOM 2619 O O . CYS A 1 345 ? 13.453 10.086 -53.281 1 71.69 345 CYS A O 1
ATOM 2621 N N . LEU A 1 346 ? 11.352 9.531 -53.875 1 74.81 346 LEU A N 1
ATOM 2622 C CA . LEU A 1 346 ? 10.938 10.914 -54.094 1 74.81 346 LEU A CA 1
ATOM 2623 C C . LEU A 1 346 ? 10.914 11.695 -52.781 1 74.81 346 LEU A C 1
ATOM 2625 O O . LEU A 1 346 ? 11.312 12.859 -52.75 1 74.81 346 LEU A O 1
ATOM 2629 N N . LEU A 1 347 ? 10.5 11.055 -51.656 1 74.12 347 LEU A N 1
ATOM 2630 C CA . LEU A 1 347 ? 10.492 11.734 -50.344 1 74.12 347 LEU A CA 1
ATOM 2631 C C . LEU A 1 347 ? 11.914 11.977 -49.875 1 74.12 347 LEU A C 1
ATOM 2633 O O . LEU A 1 347 ? 12.219 13.047 -49.312 1 74.12 347 LEU A O 1
ATOM 2637 N N . ILE A 1 348 ? 12.82 11.062 -50.062 1 74.19 348 ILE A N 1
ATOM 2638 C CA . ILE A 1 348 ? 14.211 11.266 -49.688 1 74.19 348 ILE A CA 1
ATOM 2639 C C . ILE A 1 348 ? 14.82 12.383 -50.531 1 74.19 348 ILE A C 1
ATOM 2641 O O . ILE A 1 348 ? 15.523 13.258 -50 1 74.19 348 ILE A O 1
ATOM 2645 N N . ALA A 1 349 ? 14.484 12.43 -51.844 1 74.38 349 ALA A N 1
ATOM 2646 C CA . ALA A 1 349 ? 14.992 13.5 -52.719 1 74.38 349 ALA A CA 1
ATOM 2647 C C . ALA A 1 349 ? 14.469 14.859 -52.25 1 74.38 349 ALA A C 1
ATOM 2649 O O . ALA A 1 349 ? 15.203 15.844 -52.25 1 74.38 349 ALA A O 1
ATOM 2650 N N . ALA A 1 350 ? 13.242 14.891 -51.781 1 73.75 350 ALA A N 1
ATOM 2651 C CA . ALA A 1 350 ? 12.695 16.141 -51.25 1 73.75 350 ALA A CA 1
ATOM 2652 C C . ALA A 1 350 ? 13.398 16.516 -49.969 1 73.75 350 ALA A C 1
ATOM 2654 O O . ALA A 1 350 ? 13.695 17.703 -49.719 1 73.75 350 ALA A O 1
ATOM 2655 N N . LEU A 1 351 ? 13.672 15.492 -49.125 1 71.25 351 LEU A N 1
ATOM 2656 C CA . LEU A 1 351 ? 14.359 15.789 -47.875 1 71.25 351 LEU A CA 1
ATOM 2657 C C . LEU A 1 351 ? 15.797 16.234 -48.125 1 71.25 351 LEU A C 1
ATOM 2659 O O . LEU A 1 351 ? 16.281 17.172 -47.5 1 71.25 351 LEU A O 1
ATOM 2663 N N . VAL A 1 352 ? 16.453 15.578 -49.031 1 71.69 352 VAL A N 1
ATOM 2664 C CA . VAL A 1 352 ? 17.812 15.992 -49.375 1 71.69 352 VAL A CA 1
ATOM 2665 C C . VAL A 1 352 ? 17.797 17.391 -49.969 1 71.69 352 VAL A C 1
ATOM 2667 O O . VAL A 1 352 ? 18.625 18.234 -49.656 1 71.69 352 VAL A O 1
ATOM 2670 N N . LYS A 1 353 ? 16.797 17.688 -50.844 1 70.5 353 LYS A N 1
ATOM 2671 C CA . LYS A 1 353 ? 16.688 19.031 -51.406 1 70.5 353 LYS A CA 1
ATOM 2672 C C . LYS A 1 353 ? 16.453 20.062 -50.312 1 70.5 353 LYS A C 1
ATOM 2674 O O . LYS A 1 353 ? 17.062 21.141 -50.344 1 70.5 353 LYS A O 1
ATOM 2679 N N . VAL A 1 354 ? 15.625 19.688 -49.344 1 68.88 354 VAL A N 1
ATOM 2680 C CA . VAL A 1 354 ? 15.406 20.609 -48.219 1 68.88 354 VAL A CA 1
ATOM 2681 C C . VAL A 1 354 ? 16.688 20.75 -47.406 1 68.88 354 VAL A C 1
ATOM 2683 O O . VAL A 1 354 ? 17.031 21.844 -46.969 1 68.88 354 VAL A O 1
ATOM 2686 N N . TYR A 1 355 ? 17.453 19.656 -47.188 1 66.31 355 TYR A N 1
ATOM 2687 C CA . TYR A 1 355 ? 18.703 19.734 -46.438 1 66.31 355 TYR A CA 1
ATOM 2688 C C . TYR A 1 355 ? 19.719 20.594 -47.156 1 66.31 355 TYR A C 1
ATOM 2690 O O . TYR A 1 355 ? 20.375 21.438 -46.531 1 66.31 355 TYR A O 1
ATOM 2698 N N . PHE A 1 356 ? 19.875 20.391 -48.469 1 67.25 356 PHE A N 1
ATOM 2699 C CA . PHE A 1 356 ? 20.844 21.203 -49.188 1 67.25 356 PHE A CA 1
ATOM 2700 C C . PHE A 1 356 ? 20.391 22.656 -49.25 1 67.25 356 PHE A C 1
ATOM 2702 O O . PHE A 1 356 ? 21.219 23.562 -49.219 1 67.25 356 PHE A O 1
ATOM 2709 N N . GLN A 1 357 ? 19.031 22.828 -49.406 1 60.5 357 GLN A N 1
ATOM 2710 C CA . GLN A 1 357 ? 18.594 24.219 -49.375 1 60.5 357 GLN A CA 1
ATOM 2711 C C . GLN A 1 357 ? 18.844 24.859 -48.031 1 60.5 357 GLN A C 1
ATOM 2713 O O . GLN A 1 357 ? 19.219 26.031 -47.938 1 60.5 357 GLN A O 1
ATOM 2718 N N . ARG A 1 358 ? 18.688 23.969 -46.938 1 57.28 358 ARG A N 1
ATOM 2719 C CA . ARG A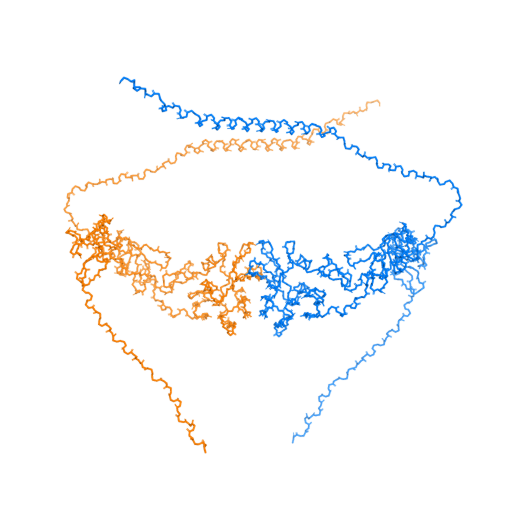 1 358 ? 18.922 24.562 -45.625 1 57.28 358 ARG A CA 1
ATOM 2720 C C . ARG A 1 358 ? 20.406 24.828 -45.375 1 57.28 358 ARG A C 1
ATOM 2722 O O . ARG A 1 358 ? 20.781 25.828 -44.781 1 57.28 358 ARG A O 1
ATOM 2729 N N . ASN A 1 359 ? 21.234 23.859 -45.75 1 55.78 359 ASN A N 1
ATOM 2730 C CA . ASN A 1 359 ? 22.656 24.125 -45.531 1 55.78 359 ASN A CA 1
ATOM 2731 C C . ASN A 1 359 ? 23.156 25.281 -46.406 1 55.78 359 ASN A C 1
ATOM 2733 O O . ASN A 1 359 ? 24.094 25.984 -46.031 1 55.78 359 ASN A O 1
ATOM 2737 N N . LYS A 1 360 ? 22.562 25.359 -47.688 1 55.94 360 LYS A N 1
ATOM 2738 C CA . LYS A 1 360 ? 22.984 26.516 -48.469 1 55.94 360 LYS A CA 1
ATOM 2739 C C . LYS A 1 360 ? 22.641 27.812 -47.75 1 55.94 360 LYS A C 1
ATOM 2741 O O . LYS A 1 360 ? 23.391 28.781 -47.812 1 55.94 360 LYS A O 1
ATOM 2746 N N . TRP A 1 361 ? 21.391 27.75 -46.969 1 51.59 361 TRP A N 1
ATOM 2747 C CA . TRP A 1 361 ? 21.078 29.016 -46.312 1 51.59 361 TRP A CA 1
ATOM 2748 C C . TRP A 1 361 ? 22.047 29.281 -45.156 1 51.59 361 TRP A C 1
ATOM 2750 O O . TRP A 1 361 ? 22.391 30.438 -44.875 1 51.59 361 TRP A O 1
ATOM 2760 N N . ARG A 1 362 ? 22.625 28.172 -44.5 1 48.66 362 ARG A N 1
ATOM 2761 C CA . ARG A 1 362 ? 23.562 28.453 -43.406 1 48.66 362 ARG A CA 1
ATOM 2762 C C . ARG A 1 362 ? 24.875 29.016 -43.938 1 48.66 362 ARG A C 1
ATOM 2764 O O . ARG A 1 362 ? 25.5 29.875 -43.312 1 48.66 362 ARG A O 1
ATOM 2771 N N . THR A 1 363 ? 25.438 28.422 -45 1 50.78 363 THR A N 1
ATOM 2772 C CA . THR A 1 363 ? 26.766 28.844 -45.438 1 50.78 363 THR A CA 1
ATOM 2773 C C . THR A 1 363 ? 26.719 30.234 -46.031 1 50.78 363 THR A C 1
ATOM 2775 O O . THR A 1 363 ? 27.719 30.953 -46.062 1 50.78 363 THR A O 1
ATOM 2778 N N . GLU A 1 364 ? 25.578 30.594 -46.719 1 48.31 364 GLU A N 1
ATOM 2779 C CA . GLU A 1 364 ? 25.594 31.906 -47.344 1 48.31 364 GLU A CA 1
ATOM 2780 C C . GLU A 1 364 ? 25.562 33 -46.281 1 48.31 364 GLU A C 1
ATOM 2782 O O . GLU A 1 364 ? 25.984 34.125 -46.531 1 48.31 364 GLU A O 1
ATOM 2787 N N . GLU A 1 365 ? 24.891 32.719 -45.031 1 45.06 365 GLU A N 1
ATOM 2788 C CA . GLU A 1 365 ? 24.859 33.844 -44.125 1 45.06 365 GLU A CA 1
ATOM 2789 C C . GLU A 1 365 ? 26.234 34.125 -43.531 1 45.06 365 GLU A C 1
ATOM 2791 O O . GLU A 1 365 ? 26.5 35.219 -43.031 1 45.06 365 GLU A O 1
ATOM 2796 N N . TYR A 1 366 ? 27.156 33.094 -43.344 1 45.97 366 TYR A N 1
ATOM 2797 C CA . TYR A 1 366 ? 28.453 33.406 -42.719 1 45.97 366 TYR A CA 1
ATOM 2798 C C . TYR A 1 366 ? 29.297 34.25 -43.656 1 45.97 366 TYR A C 1
ATOM 2800 O O . TYR A 1 366 ? 30.188 34.969 -43.219 1 45.97 366 TYR A O 1
ATOM 2808 N N . THR A 1 367 ? 29.297 34 -44.969 1 43.56 367 THR A N 1
ATOM 2809 C CA . THR A 1 367 ? 30.281 34.656 -45.812 1 43.56 367 THR A CA 1
ATOM 2810 C C . THR A 1 367 ? 29.984 36.156 -45.906 1 43.56 367 THR A C 1
ATOM 2812 O O . THR A 1 367 ? 30.844 36.938 -46.312 1 43.56 367 THR A O 1
ATOM 2815 N N . SER A 1 368 ? 28.672 36.5 -45.781 1 41.78 368 SER A N 1
ATOM 2816 C CA . SER A 1 368 ? 28.469 37.906 -46.188 1 41.78 368 SER A CA 1
ATOM 2817 C C . SER A 1 368 ? 29.094 38.875 -45.188 1 41.78 368 SER A C 1
ATOM 2819 O O . SER A 1 368 ? 29.422 40 -45.531 1 41.78 368 SER A O 1
ATOM 2821 N N . ASP A 1 369 ? 29.062 38.594 -43.812 1 39.16 369 ASP A N 1
ATOM 2822 C CA . ASP A 1 369 ? 29.438 39.688 -42.938 1 39.16 369 ASP A CA 1
ATOM 2823 C C . ASP A 1 369 ? 30.938 39.906 -42.938 1 39.16 369 ASP A C 1
ATOM 2825 O O . ASP A 1 369 ? 31.453 40.781 -42.188 1 39.16 369 ASP A O 1
ATOM 2829 N N . GLU A 1 370 ? 31.844 38.969 -43.406 1 38.03 370 GLU A N 1
ATOM 2830 C CA . GLU A 1 370 ? 33.281 39.25 -43.375 1 38.03 370 GLU A CA 1
ATOM 2831 C C . GLU A 1 370 ? 33.656 40.344 -44.344 1 38.03 370 GLU A C 1
ATOM 2833 O O . GLU A 1 370 ? 34.75 40.906 -44.25 1 38.03 370 GLU A O 1
ATOM 2838 N N . GLN A 1 371 ? 32.969 40.5 -45.438 1 33.75 371 GLN A N 1
ATOM 2839 C CA . GLN A 1 371 ? 33.594 41.344 -46.469 1 33.75 371 GLN A CA 1
ATOM 2840 C C . GLN A 1 371 ? 33.625 42.812 -46.031 1 33.75 371 GLN A C 1
ATOM 2842 O O . GLN A 1 371 ? 34.188 43.656 -46.719 1 33.75 371 GLN A O 1
ATOM 2847 N N . LEU A 1 372 ? 32.781 43.219 -45.062 1 34.25 372 LEU A N 1
ATOM 2848 C CA . LEU A 1 372 ? 32.75 44.688 -45.062 1 34.25 372 LEU A CA 1
ATOM 2849 C C . LEU A 1 372 ? 34.031 45.281 -44.5 1 34.25 372 LEU A C 1
ATOM 2851 O O . LEU A 1 372 ? 34.156 46.5 -44.406 1 34.25 372 LEU A O 1
ATOM 2855 N N . GLU A 1 373 ? 34.938 44.5 -43.75 1 32.47 373 GLU A N 1
ATOM 2856 C CA . GLU A 1 373 ? 36 45.25 -43.094 1 32.47 373 GLU A CA 1
ATOM 2857 C C . GLU A 1 373 ? 37.094 45.656 -44.094 1 32.47 373 GLU A C 1
ATOM 2859 O O . GLU A 1 373 ? 38.094 46.281 -43.719 1 32.47 373 GLU A O 1
ATOM 2864 N N . SER A 1 374 ? 37.219 45.031 -45.188 1 32.47 374 SER A N 1
ATOM 2865 C CA . SER A 1 374 ? 38.531 45.156 -45.844 1 32.47 374 SER A CA 1
ATOM 2866 C C . SER A 1 374 ? 38.719 46.562 -46.406 1 32.47 374 SER A C 1
ATOM 2868 O O . SER A 1 374 ? 39.844 46.938 -46.719 1 32.47 374 SER A O 1
ATOM 2870 N N . GLU A 1 375 ? 37.781 47.344 -46.812 1 30.22 375 GLU A N 1
ATOM 2871 C CA . GLU A 1 375 ? 38.188 48.156 -47.969 1 30.22 375 GLU A CA 1
ATOM 2872 C C . GLU A 1 375 ? 38.906 49.406 -47.531 1 30.22 375 GLU A C 1
ATOM 2874 O O . GLU A 1 375 ? 39.281 50.25 -48.344 1 30.22 375 GLU A O 1
ATOM 2879 N N . SER A 1 376 ? 38.75 50 -46.312 1 33.31 376 SER A N 1
ATOM 2880 C CA . SER A 1 376 ? 39.062 51.438 -46.375 1 33.31 376 SER A CA 1
ATOM 2881 C C . SER A 1 376 ? 40.562 51.656 -46.344 1 33.31 376 SER A C 1
ATOM 2883 O O . SER A 1 376 ? 41.219 51.344 -45.344 1 33.31 376 SER A O 1
ATOM 2885 N N . GLU A 1 377 ? 41.281 51.875 -47.438 1 31.23 377 GLU A N 1
ATOM 2886 C CA . GLU A 1 377 ? 42.531 52 -48.188 1 31.23 377 GLU A CA 1
ATOM 2887 C C . GLU A 1 377 ? 43.281 53.25 -47.781 1 31.23 377 GLU A C 1
ATOM 2889 O O . GLU A 1 377 ? 44.438 53.469 -48.188 1 31.23 377 GLU A O 1
ATOM 2894 N N . PRO A 1 378 ? 43.438 53.969 -46.625 1 31.12 378 PRO A N 1
ATOM 2895 C CA . PRO A 1 378 ? 44.188 55.188 -47.031 1 31.12 378 PRO A CA 1
ATOM 2896 C C . PRO A 1 378 ? 45.562 54.844 -47.594 1 31.12 378 PRO A C 1
ATOM 2898 O O . PRO A 1 378 ? 46.188 53.875 -47.188 1 31.12 378 PRO A O 1
ATOM 2901 N N . ARG A 1 379 ? 45.812 55.281 -48.844 1 26.84 379 ARG A N 1
ATOM 2902 C CA . ARG A 1 379 ? 46.906 55.344 -49.812 1 26.84 379 ARG A CA 1
ATOM 2903 C C . ARG A 1 379 ? 48.188 55.812 -49.125 1 26.84 379 ARG A C 1
ATOM 2905 O O . ARG A 1 379 ? 49.219 55.188 -49.25 1 26.84 379 ARG A O 1
ATOM 2912 N N . GLU A 1 380 ? 48.469 57.125 -49.438 1 25 380 GLU A N 1
ATOM 2913 C CA . GLU A 1 380 ? 49.531 58.125 -49.469 1 25 380 GLU A CA 1
ATOM 2914 C C . GLU A 1 380 ? 49.906 58.562 -48.062 1 25 380 GLU A C 1
ATOM 2916 O O . GLU A 1 380 ? 49.031 58.75 -47.219 1 25 380 GLU A O 1
ATOM 2921 N N . MET B 1 1 ? 45.062 -13.094 51.219 1 23.59 1 MET B N 1
ATOM 2922 C CA . MET B 1 1 ? 45.281 -12.234 50.062 1 23.59 1 MET B CA 1
ATOM 2923 C C . MET B 1 1 ? 43.969 -11.672 49.562 1 23.59 1 MET B C 1
ATOM 2925 O O . MET B 1 1 ? 43.906 -11.109 48.469 1 23.59 1 MET B O 1
ATOM 2929 N N . GLU B 1 2 ? 42.844 -11.969 50.156 1 25.8 2 GLU B N 1
ATOM 2930 C CA . GLU B 1 2 ? 41.375 -11.984 50.188 1 25.8 2 GLU B CA 1
ATOM 2931 C C . GLU B 1 2 ? 40.812 -10.57 50.156 1 25.8 2 GLU B C 1
ATOM 2933 O O . GLU B 1 2 ? 39.812 -10.312 49.531 1 25.8 2 GLU B O 1
ATOM 2938 N N . ASP B 1 3 ? 41.281 -9.68 51.062 1 24.88 3 ASP B N 1
ATOM 2939 C CA . ASP B 1 3 ? 40.625 -8.539 51.719 1 24.88 3 ASP B CA 1
ATOM 2940 C C . ASP B 1 3 ? 40.562 -7.344 50.75 1 24.88 3 ASP B C 1
ATOM 2942 O O . ASP B 1 3 ? 39.875 -6.359 51.031 1 24.88 3 ASP B O 1
ATOM 2946 N N . PHE B 1 4 ? 41.656 -7.145 49.969 1 25.33 4 PHE B N 1
ATOM 2947 C CA . PHE B 1 4 ? 42.125 -5.848 49.5 1 25.33 4 PHE B CA 1
ATOM 2948 C C . PHE B 1 4 ? 41.156 -5.27 48.469 1 25.33 4 PHE B C 1
ATOM 2950 O O . PHE B 1 4 ? 41.375 -4.152 48 1 25.33 4 PHE B O 1
ATOM 2957 N N . ALA B 1 5 ? 40.344 -6.09 47.75 1 26.52 5 ALA B N 1
ATOM 2958 C CA . ALA B 1 5 ? 39.75 -5.895 46.438 1 26.52 5 ALA B CA 1
ATOM 2959 C C . ALA B 1 5 ? 38.688 -4.801 46.469 1 26.52 5 ALA B C 1
ATOM 2961 O O . ALA B 1 5 ? 38.031 -4.512 45.469 1 26.52 5 ALA B O 1
ATOM 2962 N N . THR B 1 6 ? 38.094 -4.57 47.594 1 26.83 6 THR B N 1
ATOM 2963 C CA . THR B 1 6 ? 36.781 -3.961 47.781 1 26.83 6 THR B CA 1
ATOM 2964 C C . THR B 1 6 ? 36.812 -2.494 47.344 1 26.83 6 THR B C 1
ATOM 2966 O O . THR B 1 6 ? 35.75 -1.89 47.125 1 26.83 6 THR B O 1
ATOM 2969 N N . PHE B 1 7 ? 37.938 -1.816 47.594 1 26.73 7 PHE B N 1
ATOM 2970 C CA . PHE B 1 7 ? 37.906 -0.402 47.938 1 26.73 7 PHE B CA 1
ATOM 2971 C C . PHE B 1 7 ? 37.594 0.453 46.719 1 26.73 7 PHE B C 1
ATOM 2973 O O . PHE B 1 7 ? 36.875 1.461 46.844 1 26.73 7 PHE B O 1
ATOM 2980 N N . ILE B 1 8 ? 38.188 0.217 45.531 1 26.69 8 ILE B N 1
ATOM 2981 C CA . ILE B 1 8 ? 38.75 1.301 44.75 1 26.69 8 ILE B CA 1
ATOM 2982 C C . ILE B 1 8 ? 37.656 2.014 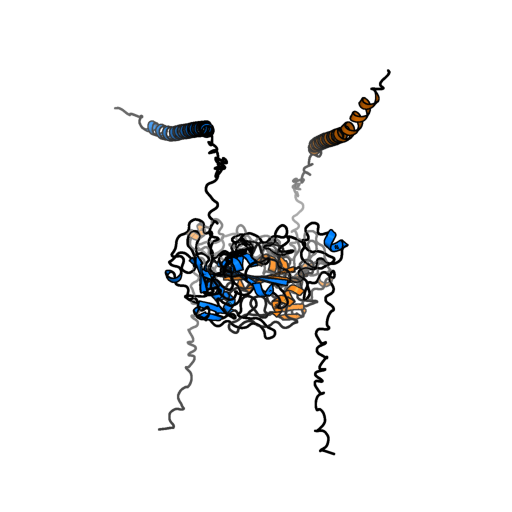43.969 1 26.69 8 ILE B C 1
ATOM 2984 O O . ILE B 1 8 ? 37.906 3.027 43.312 1 26.69 8 ILE B O 1
ATOM 2988 N N . SER B 1 9 ? 36.562 1.423 43.594 1 26.34 9 SER B N 1
ATOM 2989 C CA . SER B 1 9 ? 36 1.799 42.281 1 26.34 9 SER B CA 1
ATOM 2990 C C . SER B 1 9 ? 35.344 3.174 42.344 1 26.34 9 SER B C 1
ATOM 2992 O O . SER B 1 9 ? 34.125 3.299 42.156 1 26.34 9 SER B O 1
ATOM 2994 N N . ASN B 1 10 ? 35.719 4.027 43.25 1 27.16 10 ASN B N 1
ATOM 2995 C CA . ASN B 1 10 ? 34.906 5.215 43.531 1 27.16 10 ASN B CA 1
ATOM 2996 C C . ASN B 1 10 ? 34.844 6.145 42.312 1 27.16 10 ASN B C 1
ATOM 2998 O O . ASN B 1 10 ? 35.875 6.527 41.75 1 27.16 10 ASN B O 1
ATOM 3002 N N . PRO B 1 11 ? 33.656 6.277 41.562 1 26.58 11 PRO B N 1
ATOM 3003 C CA . PRO B 1 11 ? 33.438 6.941 40.281 1 26.58 11 PRO B CA 1
ATOM 3004 C C . PRO B 1 11 ? 33.969 8.367 40.219 1 26.58 11 PRO B C 1
ATOM 3006 O O . PRO B 1 11 ? 34.156 8.992 41.281 1 26.58 11 PRO B O 1
ATOM 3009 N N . LYS B 1 12 ? 34.656 8.727 39.062 1 25.34 12 LYS B N 1
ATOM 3010 C CA . LYS B 1 12 ? 35.406 9.852 38.531 1 25.34 12 LYS B CA 1
ATOM 3011 C C . LYS B 1 12 ? 34.656 11.164 38.75 1 25.34 12 LYS B C 1
ATOM 3013 O O . LYS B 1 12 ? 33.438 11.219 38.594 1 25.34 12 LYS B O 1
ATOM 3018 N N . SER B 1 13 ? 35.219 12.047 39.531 1 23.2 13 SER B N 1
ATOM 3019 C CA . SER B 1 13 ? 35 13.438 39.938 1 23.2 13 SER B CA 1
ATOM 3020 C C . SER B 1 13 ? 34.625 14.289 38.719 1 23.2 13 SER B C 1
ATOM 3022 O O . SER B 1 13 ? 35.25 14.219 37.656 1 23.2 13 SER B O 1
ATOM 3024 N N . GLN B 1 14 ? 33.344 14.508 38.5 1 24.44 14 GLN B N 1
ATOM 3025 C CA . GLN B 1 14 ? 32.688 15.422 37.594 1 24.44 14 GLN B CA 1
ATOM 3026 C C . GLN B 1 14 ? 33.344 16.797 37.625 1 24.44 14 GLN B C 1
ATOM 3028 O O . GLN B 1 14 ? 33.219 17.531 38.594 1 24.44 14 GLN B O 1
ATOM 3033 N N . CYS B 1 15 ? 34.625 16.812 37.438 1 27.39 15 CYS B N 1
ATOM 3034 C CA . CYS B 1 15 ? 35.281 18.125 37.375 1 27.39 15 CYS B CA 1
ATOM 3035 C C . CYS B 1 15 ? 34.438 19.094 36.531 1 27.39 15 CYS B C 1
ATOM 3037 O O . CYS B 1 15 ? 34.281 18.875 35.344 1 27.39 15 CYS B O 1
ATOM 3039 N N . LEU B 1 16 ? 33.344 19.547 37.062 1 25.97 16 LEU B N 1
ATOM 3040 C CA . LEU B 1 16 ? 32.656 20.75 36.594 1 25.97 16 LEU B CA 1
ATOM 3041 C C . LEU B 1 16 ? 33.656 21.812 36.156 1 25.97 16 LEU B C 1
ATOM 3043 O O . LEU B 1 16 ? 34.344 22.391 37 1 25.97 16 LEU B O 1
ATOM 3047 N N . GLN B 1 17 ? 34.594 21.406 35.25 1 29.52 17 GLN B N 1
ATOM 3048 C CA . GLN B 1 17 ? 35.469 22.469 34.75 1 29.52 17 GLN B CA 1
ATOM 3049 C C . GLN B 1 17 ? 34.719 23.766 34.562 1 29.52 17 GLN B C 1
ATOM 3051 O O . GLN B 1 17 ? 33.719 23.812 33.812 1 29.52 17 GLN B O 1
ATOM 3056 N N . ASN B 1 18 ? 34.531 24.5 35.688 1 28.16 18 ASN B N 1
ATOM 3057 C CA . ASN B 1 18 ? 34.125 25.891 35.719 1 28.16 18 ASN B CA 1
ATOM 3058 C C . ASN B 1 18 ? 34.719 26.672 34.531 1 28.16 18 ASN B C 1
ATOM 3060 O O . ASN B 1 18 ? 35.938 26.938 34.5 1 28.16 18 ASN B O 1
ATOM 3064 N N . GLN B 1 19 ? 34.562 26.25 33.312 1 32.16 19 GLN B N 1
ATOM 3065 C CA . GLN B 1 19 ? 35.062 27.156 32.312 1 32.16 19 GLN B CA 1
ATOM 3066 C C . GLN B 1 19 ? 34.75 28.609 32.656 1 32.16 19 GLN B C 1
ATOM 3068 O O . GLN B 1 19 ? 33.594 28.922 33 1 32.16 19 GLN B O 1
ATOM 3073 N N . PRO B 1 20 ? 35.781 29.344 33.094 1 32.44 20 PRO B N 1
ATOM 3074 C CA . PRO B 1 20 ? 35.469 30.75 33.375 1 32.44 20 PRO B CA 1
ATOM 3075 C C . PRO B 1 20 ? 34.438 31.328 32.438 1 32.44 20 PRO B C 1
ATOM 3077 O O . PRO B 1 20 ? 34.312 30.891 31.281 1 32.44 20 PRO B O 1
ATOM 3080 N N . HIS B 1 21 ? 33.188 31.516 32.906 1 33.41 21 HIS B N 1
ATOM 3081 C CA . HIS B 1 21 ? 32.312 32.469 32.188 1 33.41 21 HIS B CA 1
ATOM 3082 C C . HIS B 1 21 ? 33.156 33.562 31.547 1 33.41 21 HIS B C 1
ATOM 3084 O O . HIS B 1 21 ? 33.844 34.312 32.25 1 33.41 21 HIS B O 1
ATOM 3090 N N . LEU B 1 22 ? 33.906 33.188 30.5 1 34.66 22 LEU B N 1
ATOM 3091 C CA . LEU B 1 22 ? 34.469 34.344 29.844 1 34.66 22 LEU B CA 1
ATOM 3092 C C . LEU B 1 22 ? 33.562 35.562 30 1 34.66 22 LEU B C 1
ATOM 3094 O O . LEU B 1 22 ? 32.344 35.438 29.797 1 34.66 22 LEU B O 1
ATOM 3098 N N . ASP B 1 23 ? 33.812 36.344 31.016 1 35.09 23 ASP B N 1
ATOM 3099 C CA . ASP B 1 23 ? 33.156 37.625 31.109 1 35.09 23 ASP B CA 1
ATOM 3100 C C . ASP B 1 23 ? 32.75 38.125 29.719 1 35.09 23 ASP B C 1
ATOM 3102 O O . ASP B 1 23 ? 33.406 37.844 28.719 1 35.09 23 ASP B O 1
ATOM 3106 N N . PRO B 1 24 ? 31.438 38.281 29.453 1 41.53 24 PRO B N 1
ATOM 3107 C CA . PRO B 1 24 ? 31.219 38.969 28.188 1 41.53 24 PRO B CA 1
ATOM 3108 C C . PRO B 1 24 ? 32.344 39.938 27.859 1 41.53 24 PRO B C 1
ATOM 3110 O O . PRO B 1 24 ? 32.656 40.844 28.656 1 41.53 24 PRO B O 1
ATOM 3113 N N . SER B 1 25 ? 33.5 39.469 27.547 1 40.69 25 SER B N 1
ATOM 3114 C CA . SER B 1 25 ? 34.531 40.375 27.062 1 40.69 25 SER B CA 1
ATOM 3115 C C . SER B 1 25 ? 33.938 41.656 26.531 1 40.69 25 SER B C 1
ATOM 3117 O O . SER B 1 25 ? 32.875 41.656 25.938 1 40.69 25 SER B O 1
ATOM 3119 N N . TYR B 1 26 ? 34.156 42.781 27.281 1 40.06 26 TYR B N 1
ATOM 3120 C CA . TYR B 1 26 ? 33.938 44.125 26.719 1 40.06 26 TYR B CA 1
ATOM 3121 C C . TYR B 1 26 ? 34.156 44.125 25.219 1 40.06 26 TYR B C 1
ATOM 3123 O O . TYR B 1 26 ? 35.281 44.188 24.734 1 40.06 26 TYR B O 1
ATOM 3131 N N . LYS B 1 27 ? 33.594 43.25 24.547 1 48.44 27 LYS B N 1
ATOM 3132 C CA . LYS B 1 27 ? 33.688 43.438 23.109 1 48.44 27 LYS B CA 1
ATOM 3133 C C . LYS B 1 27 ? 33.531 44.906 22.75 1 48.44 27 LYS B C 1
ATOM 3135 O O . LYS B 1 27 ? 32.531 45.562 23.109 1 48.44 27 LYS B O 1
ATOM 3140 N N . SER B 1 28 ? 34.562 45.594 22.859 1 57 28 SER B N 1
ATOM 3141 C CA . SER B 1 28 ? 34.531 46.969 22.422 1 57 28 SER B CA 1
ATOM 3142 C C . SER B 1 28 ? 33.469 47.188 21.344 1 57 28 SER B C 1
ATOM 3144 O O . SER B 1 28 ? 33.344 46.406 20.422 1 57 28 SER B O 1
ATOM 3146 N N . VAL B 1 29 ? 32.406 47.906 21.766 1 68.5 29 VAL B N 1
ATOM 3147 C CA . VAL B 1 29 ? 31.406 48.438 20.828 1 68.5 29 VAL B CA 1
ATOM 3148 C C . VAL B 1 29 ? 32.094 49.031 19.609 1 68.5 29 VAL B C 1
ATOM 3150 O O . VAL B 1 29 ? 32.938 49.906 19.75 1 68.5 29 VAL B O 1
ATOM 3153 N N . VAL B 1 30 ? 32.281 48.125 18.641 1 76.12 30 VAL B N 1
ATOM 3154 C CA . VAL B 1 30 ? 32.906 48.656 17.422 1 76.12 30 VAL B CA 1
ATOM 3155 C C . VAL B 1 30 ? 31.844 48.906 16.359 1 76.12 30 VAL B C 1
ATOM 3157 O O . VAL B 1 30 ? 31.094 48 15.977 1 76.12 30 VAL B O 1
ATOM 3160 N N . CYS B 1 31 ? 31.656 50.094 16.016 1 80.75 31 CYS B N 1
ATOM 3161 C CA . CYS B 1 31 ? 30.781 50.5 14.922 1 80.75 31 CYS B CA 1
ATOM 3162 C C . CYS B 1 31 ? 31.328 50.031 13.578 1 80.75 31 CYS B C 1
ATOM 3164 O O . CYS B 1 31 ? 32.531 50.125 13.336 1 80.75 31 CYS B O 1
ATOM 3166 N N . GLY B 1 32 ? 30.391 49.406 12.688 1 78.69 32 GLY B N 1
ATOM 3167 C CA . GLY B 1 32 ? 30.766 49.062 11.328 1 78.69 32 GLY B CA 1
ATOM 3168 C C . GLY B 1 32 ? 30.969 47.594 11.125 1 78.69 32 GLY B C 1
ATOM 3169 O O . GLY B 1 32 ? 31.359 47.156 10.039 1 78.69 32 GLY B O 1
ATOM 3170 N N . ASN B 1 33 ? 30.781 46.844 12.125 1 78.75 33 ASN B N 1
ATOM 3171 C CA . ASN B 1 33 ? 31.016 45.406 11.992 1 78.75 33 ASN B CA 1
ATOM 3172 C C . ASN B 1 33 ? 29.734 44.688 11.617 1 78.75 33 ASN B C 1
ATOM 3174 O O . ASN B 1 33 ? 29.734 43.438 11.539 1 78.75 33 ASN B O 1
ATOM 3178 N N . GLY B 1 34 ? 28.688 45.406 11.469 1 78.06 34 GLY B N 1
ATOM 3179 C CA . GLY B 1 34 ? 27.438 44.781 11 1 78.06 34 GLY B CA 1
ATOM 3180 C C . GLY B 1 34 ? 26.594 44.25 12.133 1 78.06 34 GLY B C 1
ATOM 3181 O O . GLY B 1 34 ? 25.547 43.656 11.883 1 78.06 34 GLY B O 1
ATOM 3182 N N . GLN B 1 35 ? 27.156 44.406 13.383 1 78.81 35 GLN B N 1
ATOM 3183 C CA . GLN B 1 35 ? 26.422 43.969 14.555 1 78.81 35 GLN B CA 1
ATOM 3184 C C . GLN B 1 35 ? 26.047 45.125 15.461 1 78.81 35 GLN B C 1
ATOM 3186 O O . GLN B 1 35 ? 26.891 45.969 15.75 1 78.81 35 GLN B O 1
ATOM 3191 N N . VAL B 1 36 ? 24.797 45.125 15.789 1 78.5 36 VAL B N 1
ATOM 3192 C CA . VAL B 1 36 ? 24.344 46.219 16.641 1 78.5 36 VAL B CA 1
ATOM 3193 C C . VAL B 1 36 ? 24.688 45.906 18.109 1 78.5 36 VAL B C 1
ATOM 3195 O O . VAL B 1 36 ? 24.172 44.969 18.672 1 78.5 36 VAL B O 1
ATOM 3198 N N . GLU B 1 37 ? 25.562 46.562 18.578 1 81 37 GLU B N 1
ATOM 3199 C CA . GLU B 1 37 ? 26.016 46.375 19.953 1 81 37 GLU B CA 1
ATOM 3200 C C . GLU B 1 37 ? 25.469 47.469 20.859 1 81 37 GLU B C 1
ATOM 3202 O O . GLU B 1 37 ? 24.719 48.344 20.406 1 81 37 GLU B O 1
ATOM 3207 N N . GLN B 1 38 ? 25.844 47.344 22.141 1 79.44 38 GLN B N 1
ATOM 3208 C CA . GLN B 1 38 ? 25.344 48.344 23.109 1 79.44 38 GLN B CA 1
ATOM 3209 C C . GLN B 1 38 ? 25.766 49.75 22.719 1 79.44 38 GLN B C 1
ATOM 3211 O O . GLN B 1 38 ? 26.938 50 22.406 1 79.44 38 GLN B O 1
ATOM 3216 N N . GLY B 1 39 ? 24.812 50.656 22.719 1 78.88 39 GLY B N 1
ATOM 3217 C CA . GLY B 1 39 ? 25.109 52.031 22.391 1 78.88 39 GLY B CA 1
ATOM 3218 C C . GLY B 1 39 ? 24.891 52.375 20.938 1 78.88 39 GLY B C 1
ATOM 3219 O O . GLY B 1 39 ? 24.891 53.531 20.547 1 78.88 39 GLY B O 1
ATOM 3220 N N . GLU B 1 40 ? 24.875 51.406 20.094 1 80.75 40 GLU B N 1
ATOM 3221 C CA . GLU B 1 40 ? 24.625 51.594 18.672 1 80.75 40 GLU B CA 1
ATOM 3222 C C . GLU B 1 40 ? 23.125 51.5 18.359 1 80.75 40 GLU B C 1
ATOM 3224 O O . GLU B 1 40 ? 22.406 50.75 19.016 1 80.75 40 GLU B O 1
ATOM 3229 N N . GLN B 1 41 ? 22.688 52.344 17.422 1 81.62 41 GLN B N 1
ATOM 3230 C CA . GLN B 1 41 ? 21.297 52.281 16.984 1 81.62 41 GLN B CA 1
ATOM 3231 C C . GLN B 1 41 ? 21.156 51.406 15.742 1 81.62 41 GLN B C 1
ATOM 3233 O O . GLN B 1 41 ? 20.078 50.875 15.469 1 81.62 41 GLN B O 1
ATOM 3238 N N . CYS B 1 42 ? 22.234 51.344 15.047 1 84.94 42 CYS B N 1
ATOM 3239 C CA . CYS B 1 42 ? 22.312 50.531 13.844 1 84.94 42 CYS B CA 1
ATOM 3240 C C . CYS B 1 42 ? 23.75 50.219 13.484 1 84.94 42 CYS B C 1
ATOM 3242 O O . CYS B 1 42 ? 24.672 50.781 14.062 1 84.94 42 CYS B O 1
ATOM 3244 N N . ASP B 1 43 ? 23.906 49.219 12.781 1 80.88 43 ASP B N 1
ATOM 3245 C CA . ASP B 1 43 ? 25.234 48.906 12.242 1 80.88 43 ASP B CA 1
ATOM 3246 C C . ASP B 1 43 ? 25.125 48.25 10.852 1 80.88 43 ASP B C 1
ATOM 3248 O O . ASP B 1 43 ? 24.719 47.094 10.727 1 80.88 43 ASP B O 1
ATOM 3252 N N . CYS B 1 44 ? 25.438 49.031 9.883 1 80.56 44 CYS B N 1
ATOM 3253 C CA . CYS B 1 44 ? 25.281 48.531 8.516 1 80.56 44 CYS B CA 1
ATOM 3254 C C . CYS B 1 44 ? 26.594 48 7.973 1 80.56 44 CYS B C 1
ATOM 3256 O O . CYS B 1 44 ? 26.719 47.719 6.777 1 80.56 44 CYS B O 1
ATOM 3258 N N . GLY B 1 45 ? 27.516 47.844 8.922 1 80.25 45 GLY B N 1
ATOM 3259 C CA . GLY B 1 45 ? 28.797 47.312 8.492 1 80.25 45 GLY B CA 1
ATOM 3260 C C . GLY B 1 45 ? 29.781 48.375 8.094 1 80.25 45 GLY B C 1
ATOM 3261 O O . GLY B 1 45 ? 29.766 49.5 8.656 1 80.25 45 GLY B O 1
ATOM 3262 N N . ASN B 1 46 ? 30.703 48 7.234 1 77 46 ASN B N 1
ATOM 3263 C CA . ASN B 1 46 ? 31.719 48.969 6.805 1 77 46 ASN B CA 1
ATOM 3264 C C . ASN B 1 46 ? 31.156 49.906 5.762 1 77 46 ASN B C 1
ATOM 3266 O O . ASN B 1 46 ? 30 49.781 5.344 1 77 46 ASN B O 1
ATOM 3270 N N . ALA B 1 47 ? 31.875 51 5.43 1 77.38 47 ALA B N 1
ATOM 3271 C CA . ALA B 1 47 ? 31.438 52.062 4.543 1 77.38 47 ALA B CA 1
ATOM 3272 C C . ALA B 1 47 ? 30.906 51.5 3.221 1 77.38 47 ALA B C 1
ATOM 3274 O O . ALA B 1 47 ? 29.891 51.969 2.701 1 77.38 47 ALA B O 1
ATOM 3275 N N . GLU B 1 48 ? 31.547 50.469 2.721 1 79 48 GLU B N 1
ATOM 3276 C CA . GLU B 1 48 ? 31.141 49.875 1.444 1 79 48 GLU B CA 1
ATOM 3277 C C . GLU B 1 48 ? 29.828 49.125 1.566 1 79 48 GLU B C 1
ATOM 3279 O O . GLU B 1 48 ? 28.953 49.219 0.698 1 79 48 GLU B O 1
ATOM 3284 N N . ASP B 1 49 ? 29.812 48.406 2.656 1 77.75 49 ASP B N 1
ATOM 3285 C CA . ASP B 1 49 ? 28.609 47.625 2.881 1 77.75 49 ASP B CA 1
ATOM 3286 C C . ASP B 1 49 ? 27.391 48.531 3.086 1 77.75 49 ASP B C 1
ATOM 3288 O O . ASP B 1 49 ? 26.297 48.219 2.592 1 77.75 49 ASP B O 1
ATOM 3292 N N . CYS B 1 50 ? 27.609 49.531 3.811 1 76.94 50 CYS B N 1
ATOM 3293 C CA . CYS B 1 50 ? 26.531 50.469 4.121 1 76.94 50 CYS B CA 1
ATOM 3294 C C . CYS B 1 50 ? 26.125 51.25 2.877 1 76.94 50 CYS B C 1
ATOM 3296 O O . CYS B 1 50 ? 24.938 51.5 2.66 1 76.94 50 CYS B O 1
ATOM 3298 N N . ALA B 1 51 ? 27.094 51.594 2.109 1 74.44 51 ALA B N 1
ATOM 3299 C CA . ALA B 1 51 ? 26.812 52.344 0.884 1 74.44 51 ALA B CA 1
ATOM 3300 C C . ALA B 1 51 ? 26.078 51.469 -0.132 1 74.44 51 ALA B C 1
ATOM 3302 O O . ALA B 1 51 ? 25.312 52 -0.95 1 74.44 51 ALA B O 1
ATOM 3303 N N . ALA B 1 52 ? 26.438 50.281 -0.026 1 73.94 52 ALA B N 1
ATOM 3304 C CA . ALA B 1 52 ? 25.812 49.375 -0.96 1 73.94 52 ALA B CA 1
ATOM 3305 C C . ALA B 1 52 ? 24.312 49.25 -0.696 1 73.94 52 ALA B C 1
ATOM 3307 O O . ALA B 1 52 ? 23.531 48.938 -1.602 1 73.94 52 ALA B O 1
ATOM 3308 N N . ASN B 1 53 ? 24.047 49.5 0.517 1 68.19 53 ASN B N 1
ATOM 3309 C CA . ASN B 1 53 ? 22.625 49.5 0.862 1 68.19 53 ASN B CA 1
ATOM 3310 C C . ASN B 1 53 ? 22.031 50.906 0.749 1 68.19 53 ASN B C 1
ATOM 3312 O O . ASN B 1 53 ? 22.062 51.688 1.708 1 68.19 53 ASN B O 1
ATOM 3316 N N . LEU B 1 54 ? 21.781 51.344 -0.49 1 62.34 54 LEU B N 1
ATOM 3317 C CA . LEU B 1 54 ? 21.344 52.688 -0.841 1 62.34 54 LEU B CA 1
ATOM 3318 C C . LEU B 1 54 ? 20.234 53.156 0.084 1 62.34 54 LEU B C 1
ATOM 3320 O O . LEU B 1 54 ? 20.047 54.344 0.289 1 62.34 54 LEU B O 1
ATOM 3324 N N . ASN B 1 55 ? 19.641 52.25 0.691 1 66.25 55 ASN B N 1
ATOM 3325 C CA . ASN B 1 55 ? 18.5 52.656 1.492 1 66.25 55 ASN B CA 1
ATOM 3326 C C . ASN B 1 55 ? 18.766 52.469 2.984 1 66.25 55 ASN B C 1
ATOM 3328 O O . ASN B 1 55 ? 17.828 52.375 3.783 1 66.25 55 ASN B O 1
ATOM 3332 N N . SER B 1 56 ? 20.016 52.5 3.25 1 79.31 56 SER B N 1
ATOM 3333 C CA . SER B 1 56 ? 20.344 52.344 4.664 1 79.31 56 SER B CA 1
ATOM 3334 C C . SER B 1 56 ? 20.125 53.656 5.426 1 79.31 56 SER B C 1
ATOM 3336 O O . SER B 1 56 ? 20.422 54.719 4.914 1 79.31 56 SER B O 1
ATOM 3338 N N . CYS B 1 57 ? 19.547 53.625 6.52 1 86.06 57 CYS B N 1
ATOM 3339 C CA . CYS B 1 57 ? 19.312 54.75 7.398 1 86.06 57 CYS B CA 1
ATOM 3340 C C . CYS B 1 57 ? 20.312 54.781 8.547 1 86.06 57 CYS B C 1
ATOM 3342 O O . CYS B 1 57 ? 20.094 55.469 9.555 1 86.06 57 CYS B O 1
ATOM 3344 N N . CYS B 1 58 ? 21.391 54.031 8.281 1 87.31 58 CYS B N 1
ATOM 3345 C CA . CYS B 1 58 ? 22.438 53.938 9.281 1 87.31 58 CYS B CA 1
ATOM 3346 C C . CYS B 1 58 ? 23.703 54.656 8.836 1 87.31 58 CYS B C 1
ATOM 3348 O O . CYS B 1 58 ? 24.156 54.5 7.703 1 87.31 58 CYS B O 1
ATOM 3350 N N . ASP B 1 59 ? 24.141 55.531 9.727 1 84.31 59 ASP B N 1
ATOM 3351 C CA . ASP B 1 59 ? 25.422 56.156 9.477 1 84.31 59 ASP B CA 1
ATOM 3352 C C . ASP B 1 59 ? 26.578 55.219 9.789 1 84.31 59 ASP B C 1
ATOM 3354 O O . ASP B 1 59 ? 26.75 54.781 10.93 1 84.31 59 ASP B O 1
ATOM 3358 N N . HIS B 1 60 ? 27.344 54.906 8.828 1 82.81 60 HIS B N 1
ATOM 3359 C CA . HIS B 1 60 ? 28.406 53.938 8.977 1 82.81 60 HIS B CA 1
ATOM 3360 C C . HIS B 1 60 ? 29.484 54.406 9.953 1 82.81 60 HIS B C 1
ATOM 3362 O O . HIS B 1 60 ? 30.203 53.594 10.531 1 82.81 60 HIS B O 1
ATOM 3368 N N . THR B 1 61 ? 29.562 55.719 10.125 1 82.56 61 THR B N 1
ATOM 3369 C CA . THR B 1 61 ? 30.641 56.25 10.93 1 82.56 61 THR B CA 1
ATOM 3370 C C . THR B 1 61 ? 30.266 56.281 12.406 1 82.56 61 THR B C 1
ATOM 3372 O O . THR B 1 61 ? 31.109 56 13.273 1 82.56 61 THR B O 1
ATOM 3375 N N . THR B 1 62 ? 29.047 56.594 12.68 1 84.94 62 THR B N 1
ATOM 3376 C CA . THR B 1 62 ? 28.641 56.812 14.062 1 84.94 62 THR B CA 1
ATOM 3377 C C . THR B 1 62 ? 27.766 55.656 14.539 1 84.94 62 THR B C 1
ATOM 3379 O O . THR B 1 62 ? 27.5 55.5 15.734 1 84.94 62 THR B O 1
ATOM 3382 N N . CYS B 1 63 ? 27.359 54.781 13.555 1 86.44 63 CYS B N 1
ATOM 3383 C CA . CYS B 1 63 ? 26.453 53.656 13.836 1 86.44 63 CYS B CA 1
ATOM 3384 C C . CYS B 1 63 ? 25.172 54.156 14.516 1 86.44 63 CYS B C 1
ATOM 3386 O O . CYS B 1 63 ? 24.672 53.5 15.422 1 86.44 63 CYS B O 1
ATOM 3388 N N . THR B 1 64 ? 24.953 55.375 14.281 1 87.81 64 THR B N 1
ATOM 3389 C CA . THR B 1 64 ? 23.688 55.969 14.68 1 87.81 64 THR B CA 1
ATOM 3390 C C . THR B 1 64 ? 22.797 56.219 13.461 1 87.81 64 THR B C 1
ATOM 3392 O O . THR B 1 64 ? 23.266 56.188 12.328 1 87.81 64 THR B O 1
ATOM 3395 N N . LEU B 1 65 ? 21.578 56.375 13.75 1 90.19 65 LEU B N 1
ATOM 3396 C CA . LEU B 1 65 ? 20.641 56.656 12.664 1 90.19 65 LEU B CA 1
ATOM 3397 C C . LEU B 1 65 ? 20.953 58 12.031 1 90.19 65 LEU B C 1
ATOM 3399 O O . LEU B 1 65 ? 21.359 58.938 12.727 1 90.19 65 LEU B O 1
ATOM 3403 N N . THR B 1 66 ? 20.797 58.062 10.781 1 87.62 66 THR B N 1
ATOM 3404 C CA . THR B 1 66 ? 20.984 59.344 10.094 1 87.62 66 THR B CA 1
ATOM 3405 C C . THR B 1 66 ? 19.984 60.375 10.594 1 87.62 66 THR B C 1
ATOM 3407 O O . THR B 1 66 ? 18.969 60.031 11.188 1 87.62 66 THR B O 1
ATOM 3410 N N . VAL B 1 67 ? 20.359 61.594 10.414 1 87.31 67 VAL B N 1
ATOM 3411 C CA . VAL B 1 67 ? 19.5 62.688 10.891 1 87.31 67 VAL B CA 1
ATOM 3412 C C . VAL B 1 67 ? 18.125 62.562 10.234 1 87.31 67 VAL B C 1
ATOM 3414 O O . VAL B 1 67 ? 18.016 62.438 9.008 1 87.31 67 VAL B O 1
ATOM 3417 N N . GLY B 1 68 ? 17.094 62.531 11.031 1 88.25 68 GLY B N 1
ATOM 3418 C CA . GLY B 1 68 ? 15.734 62.469 10.523 1 88.25 68 GLY B CA 1
ATOM 3419 C C . GLY B 1 68 ? 15.195 61.062 10.461 1 88.25 68 GLY B C 1
ATOM 3420 O O . GLY B 1 68 ? 13.992 60.844 10.25 1 88.25 68 GLY B O 1
ATOM 3421 N N . SER B 1 69 ? 16.062 60.156 10.531 1 90.81 69 SER B N 1
ATOM 3422 C CA . SER B 1 69 ? 15.648 58.781 10.469 1 90.81 69 SER B CA 1
ATOM 3423 C C . SER B 1 69 ? 15.172 58.281 11.828 1 90.81 69 SER B C 1
ATOM 3425 O O . SER B 1 69 ? 15.734 58.656 12.859 1 90.81 69 SER B O 1
ATOM 3427 N N . THR B 1 70 ? 14.109 57.438 11.781 1 91.62 70 THR B N 1
ATOM 3428 C CA . THR B 1 70 ? 13.594 56.906 13.039 1 91.62 70 THR B CA 1
ATOM 3429 C C . THR B 1 70 ? 13.898 55.406 13.148 1 91.62 70 THR B C 1
ATOM 3431 O O . THR B 1 70 ? 13.805 54.844 14.234 1 91.62 70 THR B O 1
ATOM 3434 N N . CYS B 1 71 ? 14.234 54.812 12.039 1 90.44 71 CYS B N 1
ATOM 3435 C CA . CYS B 1 71 ? 14.539 53.375 12.016 1 90.44 71 CYS B CA 1
ATOM 3436 C C . CYS B 1 71 ? 15.445 53.031 10.836 1 90.44 71 CYS B C 1
ATOM 3438 O O . CYS B 1 71 ? 15.68 53.875 9.961 1 90.44 71 CYS B O 1
ATOM 3440 N N . ASP B 1 72 ? 15.992 51.844 10.859 1 86.69 72 ASP B N 1
ATOM 3441 C CA . ASP B 1 72 ? 16.859 51.375 9.766 1 86.69 72 ASP B CA 1
ATO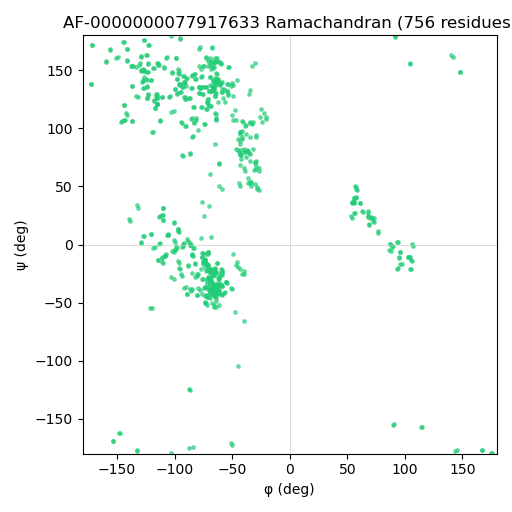M 3442 C C . ASP B 1 72 ? 16.297 50.125 9.109 1 86.69 72 ASP B C 1
ATOM 3444 O O . ASP B 1 72 ? 16.047 50.125 7.898 1 86.69 72 ASP B O 1
ATOM 3448 N N . ILE B 1 73 ? 16.047 49.125 9.953 1 86 73 ILE B N 1
ATOM 3449 C CA . ILE B 1 73 ? 15.531 47.844 9.445 1 86 73 ILE B CA 1
ATOM 3450 C C . ILE B 1 73 ? 14.32 47.406 10.273 1 86 73 ILE B C 1
ATOM 3452 O O . ILE B 1 73 ? 14.156 47.844 11.414 1 86 73 ILE B O 1
ATOM 3456 N N . GLY B 1 74 ? 13.516 46.625 9.609 1 89.44 74 GLY B N 1
ATOM 3457 C CA . GLY B 1 74 ? 12.344 46.094 10.289 1 89.44 74 GLY B CA 1
ATOM 3458 C C . GLY B 1 74 ? 11.109 46.031 9.406 1 89.44 74 GLY B C 1
ATOM 3459 O O . GLY B 1 74 ? 10.992 46.812 8.469 1 89.44 74 GLY B O 1
ATOM 3460 N N . GLU B 1 75 ? 10.156 45.219 9.836 1 93.94 75 GLU B N 1
ATOM 3461 C CA . GLU B 1 75 ? 8.93 45.062 9.062 1 93.94 75 GLU B CA 1
ATOM 3462 C C . GLU B 1 75 ? 8.078 46.312 9.086 1 93.94 75 GLU B C 1
ATOM 3464 O O . GLU B 1 75 ? 7.289 46.562 8.172 1 93.94 75 GLU B O 1
ATOM 3469 N N . CYS B 1 76 ? 8.32 47.094 10.109 1 96.12 76 CYS B N 1
ATOM 3470 C CA . CYS B 1 76 ? 7.539 48.312 10.258 1 96.12 76 CYS B CA 1
ATOM 3471 C C . CYS B 1 76 ? 8.398 49.562 10 1 96.12 76 CYS B C 1
ATOM 3473 O O . CYS B 1 76 ? 8.125 50.625 10.523 1 96.12 76 CYS B O 1
ATOM 3475 N N . CYS B 1 77 ? 9.492 49.344 9.289 1 93.38 77 CYS B N 1
ATOM 3476 C CA . CYS B 1 77 ? 10.367 50.438 8.883 1 93.38 77 CYS B CA 1
ATOM 3477 C C . CYS B 1 77 ? 10.414 50.562 7.367 1 93.38 77 CYS B C 1
ATOM 3479 O O . CYS B 1 77 ? 10.773 49.625 6.672 1 93.38 77 CYS B O 1
ATOM 3481 N N . LYS B 1 78 ? 9.938 51.719 6.902 1 92.5 78 LYS B N 1
ATOM 3482 C CA . LYS B 1 78 ? 9.992 52.031 5.48 1 92.5 78 LYS B CA 1
ATOM 3483 C C . LYS B 1 78 ? 10.547 53.438 5.246 1 92.5 78 LYS B C 1
ATOM 3485 O O . LYS B 1 78 ? 10.07 54.406 5.844 1 92.5 78 LYS B O 1
ATOM 3490 N N . ASN B 1 79 ? 11.539 53.469 4.418 1 89.94 79 ASN B N 1
ATOM 3491 C CA . ASN B 1 79 ? 12.188 54.75 4.109 1 89.94 79 ASN B CA 1
ATOM 3492 C C . ASN B 1 79 ? 12.656 55.469 5.371 1 89.94 79 ASN B C 1
ATOM 3494 O O . ASN B 1 79 ? 12.383 56.656 5.562 1 89.94 79 ASN B O 1
ATOM 3498 N N . CYS B 1 80 ? 13.094 54.75 6.281 1 90.44 80 CYS B N 1
ATOM 3499 C CA . CYS B 1 80 ? 13.773 55.188 7.492 1 90.44 80 CYS B CA 1
ATOM 3500 C C . CYS B 1 80 ? 12.781 55.75 8.5 1 90.44 80 CYS B C 1
ATOM 3502 O O . CYS B 1 80 ? 13.172 56.469 9.43 1 90.44 80 CYS B O 1
ATOM 3504 N N . GLN B 1 81 ? 11.539 55.531 8.219 1 93.25 81 GLN B N 1
ATOM 3505 C CA . GLN B 1 81 ? 10.492 56 9.125 1 93.25 81 GLN B CA 1
ATOM 3506 C C . GLN B 1 81 ? 9.602 54.844 9.562 1 93.25 81 GLN B C 1
ATOM 3508 O O . GLN B 1 81 ? 9.391 53.875 8.812 1 93.25 81 GLN B O 1
ATOM 3513 N N . TYR B 1 82 ? 9.109 55 10.781 1 94.5 82 TYR B N 1
ATOM 3514 C CA . TYR B 1 82 ? 8.133 54 11.234 1 94.5 82 TYR B CA 1
ATOM 3515 C C . TYR B 1 82 ? 6.891 54.031 10.344 1 94.5 82 TYR B C 1
ATOM 3517 O O . TYR B 1 82 ? 6.422 55.094 9.938 1 94.5 82 TYR B O 1
ATOM 3525 N N . LEU B 1 83 ? 6.445 52.875 10.078 1 94.94 83 LEU B N 1
ATOM 3526 C CA . LEU B 1 83 ? 5.16 52.781 9.391 1 94.94 83 LEU B CA 1
ATOM 3527 C C . LEU B 1 83 ? 4.031 53.25 10.305 1 94.94 83 LEU B C 1
ATOM 3529 O O . LEU B 1 83 ? 4.129 53.156 11.523 1 94.94 83 LEU B O 1
ATOM 3533 N N . ALA B 1 84 ? 2.967 53.781 9.594 1 93.06 84 ALA B N 1
ATOM 3534 C CA . ALA B 1 84 ? 1.831 54.312 10.344 1 93.06 84 ALA B CA 1
ATOM 3535 C C . ALA B 1 84 ? 1.146 53.188 11.141 1 93.06 84 ALA B C 1
ATOM 3537 O O . ALA B 1 84 ? 1.148 52.031 10.734 1 93.06 84 ALA B O 1
ATOM 3538 N N . LYS B 1 85 ? 0.647 53.531 12.258 1 94.44 85 LYS B N 1
ATOM 3539 C CA . LYS B 1 85 ? -0.14 52.594 13.07 1 94.44 85 LYS B CA 1
ATOM 3540 C C . LYS B 1 85 ? -1.28 52 12.25 1 94.44 85 LYS B C 1
ATOM 3542 O O . LYS B 1 85 ? -1.989 52.688 11.539 1 94.44 85 LYS B O 1
ATOM 3547 N N . GLY B 1 86 ? -1.379 50.656 12.289 1 93.75 86 GLY B N 1
ATOM 3548 C CA . GLY B 1 86 ? -2.486 50.031 11.594 1 93.75 86 GLY B CA 1
ATOM 3549 C C . GLY B 1 86 ? -2.066 49.344 10.305 1 93.75 86 GLY B C 1
ATOM 3550 O O . GLY B 1 86 ? -2.838 48.594 9.727 1 93.75 86 GLY B O 1
ATOM 3551 N N . GLU B 1 87 ? -0.879 49.656 9.883 1 94.81 87 GLU B N 1
ATOM 3552 C CA . GLU B 1 87 ? -0.365 48.969 8.711 1 94.81 87 GLU B CA 1
ATOM 3553 C C . GLU B 1 87 ? -0.092 47.5 9.031 1 94.81 87 GLU B C 1
ATOM 3555 O O . GLU B 1 87 ? 0.519 47.156 10.047 1 94.81 87 GLU B O 1
ATOM 3560 N N . ILE B 1 88 ? -0.581 46.656 8.141 1 96.38 88 ILE B N 1
ATOM 3561 C CA . ILE B 1 88 ? -0.385 45.219 8.367 1 96.38 88 ILE B CA 1
ATOM 3562 C C . ILE B 1 88 ? 1.081 44.844 8.148 1 96.38 88 ILE B C 1
ATOM 3564 O O . ILE B 1 88 ? 1.638 45.125 7.078 1 96.38 88 ILE B O 1
ATOM 3568 N N . CYS B 1 89 ? 1.71 44.344 9.109 1 95.81 89 CYS B N 1
ATOM 3569 C CA . CYS B 1 89 ? 3.105 43.938 8.969 1 95.81 89 CYS B CA 1
ATOM 3570 C C . CYS B 1 89 ? 3.223 42.438 8.766 1 95.81 89 CYS B C 1
ATOM 3572 O O . CYS B 1 89 ? 4.172 41.969 8.133 1 95.81 89 CYS B O 1
ATOM 3574 N N . ARG B 1 90 ? 2.32 41.625 9.297 1 95.56 90 ARG B N 1
ATOM 3575 C CA . ARG B 1 90 ? 2.262 40.188 9.109 1 95.56 90 ARG B CA 1
ATOM 3576 C C . ARG B 1 90 ? 0.83 39.719 8.867 1 95.56 90 ARG B C 1
ATOM 3578 O O . ARG B 1 90 ? 0.02 39.656 9.797 1 95.56 90 ARG B O 1
ATOM 3585 N N . PRO B 1 91 ? 0.602 39.406 7.688 1 95.56 91 PRO B N 1
ATOM 3586 C CA . PRO B 1 91 ? -0.745 38.906 7.391 1 95.56 91 PRO B CA 1
ATOM 3587 C C . PRO B 1 91 ? -1.013 37.531 7.992 1 95.56 91 PRO B C 1
ATOM 3589 O O . PRO B 1 91 ? -0.072 36.781 8.305 1 95.56 91 PRO B O 1
ATOM 3592 N N . SER B 1 92 ? -2.262 37.156 8.203 1 95.62 92 SER B N 1
ATOM 3593 C CA . SER B 1 92 ? -2.65 35.844 8.703 1 95.62 92 SER B CA 1
ATOM 3594 C C . SER B 1 92 ? -2.326 34.75 7.699 1 95.62 92 SER B C 1
ATOM 3596 O O . SER B 1 92 ? -2.559 34.906 6.496 1 95.62 92 SER B O 1
ATOM 3598 N N . SER B 1 93 ? -1.741 33.625 8.156 1 95.25 93 SER B N 1
ATOM 3599 C CA . SER B 1 93 ? -1.335 32.531 7.273 1 95.25 93 SER B CA 1
ATOM 3600 C C . SER B 1 93 ? -2.25 31.328 7.43 1 95.25 93 SER B C 1
ATOM 3602 O O . SER B 1 93 ? -2.143 30.359 6.672 1 95.25 93 SER B O 1
ATOM 3604 N N . ASP B 1 94 ? -3.115 31.359 8.391 1 96.44 94 ASP B N 1
ATOM 3605 C CA . ASP B 1 94 ? -3.982 30.234 8.734 1 96.44 94 ASP B CA 1
ATOM 3606 C C . ASP B 1 94 ? -5.301 30.719 9.336 1 96.44 94 ASP B C 1
ATOM 3608 O O . ASP B 1 94 ? -5.383 31.844 9.844 1 96.44 94 ASP B O 1
ATOM 3612 N N . GLU B 1 95 ? -6.285 29.828 9.305 1 96.81 95 GLU B N 1
ATOM 3613 C CA . GLU B 1 95 ? -7.586 30.141 9.883 1 96.81 95 GLU B CA 1
ATOM 3614 C C . GLU B 1 95 ? -7.465 30.484 11.367 1 96.81 95 GLU B C 1
ATOM 3616 O O . GLU B 1 95 ? -8.258 31.266 11.898 1 96.81 95 GLU B O 1
ATOM 3621 N N . CYS B 1 96 ? -6.426 29.938 11.984 1 98.5 96 CYS B N 1
ATOM 3622 C CA . CYS B 1 96 ? -6.266 30.109 13.43 1 98.5 96 CYS B CA 1
ATOM 3623 C C . CYS B 1 96 ? -5.164 31.109 13.742 1 98.5 96 CYS B C 1
ATOM 3625 O O . CYS B 1 96 ? -4.77 31.266 14.898 1 98.5 96 CYS B O 1
ATOM 3627 N N . ASP B 1 97 ? -4.73 31.719 12.711 1 98.19 97 ASP B N 1
ATOM 3628 C CA . ASP B 1 97 ? -3.748 32.781 12.844 1 98.19 97 ASP B CA 1
ATOM 3629 C C . ASP B 1 97 ? -4.422 34.156 12.789 1 98.19 97 ASP B C 1
ATOM 3631 O O . ASP B 1 97 ? -5.582 34.281 12.391 1 98.19 97 ASP B O 1
ATOM 3635 N N . LEU B 1 98 ? -3.688 35.219 13.32 1 97.69 98 LEU B N 1
ATOM 3636 C CA . LEU B 1 98 ? -4.195 36.594 13.336 1 97.69 98 LEU B CA 1
ATOM 3637 C C . LEU B 1 98 ? -3.188 37.562 12.703 1 97.69 98 LEU B C 1
ATOM 3639 O O . LEU B 1 98 ? -1.977 37.344 12.836 1 97.69 98 LEU B O 1
ATOM 3643 N N . PRO B 1 99 ? -3.705 38.5 11.992 1 96.5 99 PRO B N 1
ATOM 3644 C CA . PRO B 1 99 ? -2.781 39.5 11.461 1 96.5 99 PRO B CA 1
ATOM 3645 C C . PRO B 1 99 ? -2.193 40.406 12.547 1 96.5 99 PRO B C 1
ATOM 3647 O O . PRO B 1 99 ? -2.814 40.594 13.594 1 96.5 99 PRO B O 1
ATOM 3650 N N . GLU B 1 100 ? -1.026 40.938 12.266 1 95.69 100 GLU B N 1
ATOM 3651 C CA . GLU B 1 100 ? -0.353 41.875 13.141 1 95.69 100 GLU B CA 1
ATOM 3652 C C . GLU B 1 100 ? -0.156 43.219 12.438 1 95.69 100 GLU B C 1
ATOM 3654 O O . GLU B 1 100 ? -0.031 43.281 11.211 1 95.69 100 GLU B O 1
ATOM 3659 N N . TYR B 1 101 ? -0.116 44.25 13.273 1 96.56 101 TYR B N 1
ATOM 3660 C CA . TYR B 1 101 ? -0.034 45.594 12.75 1 96.56 101 TYR B CA 1
ATOM 3661 C C . TYR B 1 101 ? 1.138 46.375 13.367 1 96.56 101 TYR B C 1
ATOM 3663 O O . TYR B 1 101 ? 1.542 46.094 14.492 1 96.56 101 TYR B O 1
ATOM 3671 N N . CYS B 1 102 ? 1.622 47.281 12.594 1 96.44 102 CYS B N 1
ATOM 3672 C CA . CYS B 1 102 ? 2.594 48.219 13.148 1 96.44 102 CYS B CA 1
ATOM 3673 C C . CYS B 1 102 ? 1.934 49.156 14.133 1 96.44 102 CYS B C 1
ATOM 3675 O O . CYS B 1 102 ? 0.756 49.5 13.984 1 96.44 102 CYS B O 1
ATOM 3677 N N . ASN B 1 103 ? 2.656 49.5 15.156 1 94.5 103 ASN B N 1
ATOM 3678 C CA . ASN B 1 103 ? 2.086 50.375 16.172 1 94.5 103 ASN B CA 1
ATOM 3679 C C . ASN B 1 103 ? 2.496 51.844 15.961 1 94.5 103 ASN B C 1
ATOM 3681 O O . ASN B 1 103 ? 2.154 52.719 16.766 1 94.5 103 ASN B O 1
ATOM 3685 N N . GLY B 1 104 ? 3.32 52.094 14.969 1 93.25 104 GLY B N 1
ATOM 3686 C CA . GLY B 1 104 ? 3.701 53.469 14.617 1 93.25 104 GLY B CA 1
ATOM 3687 C C . GLY B 1 104 ? 4.906 53.969 15.391 1 93.25 104 GLY B C 1
ATOM 3688 O O . GLY B 1 104 ? 5.398 55.062 15.141 1 93.25 104 GLY B O 1
ATOM 3689 N N . SER B 1 105 ? 5.383 53.188 16.328 1 92.56 105 SER B N 1
ATOM 3690 C CA . SER B 1 105 ? 6.477 53.656 17.172 1 92.56 105 SER B CA 1
ATOM 3691 C C . SER B 1 105 ? 7.613 52.656 17.219 1 92.56 105 SER B C 1
ATOM 3693 O O . SER B 1 105 ? 8.539 52.781 18.016 1 92.56 105 SER B O 1
ATOM 3695 N N . SER B 1 106 ? 7.445 51.656 16.531 1 92.12 106 SER B N 1
ATOM 3696 C CA . SER B 1 106 ? 8.453 50.625 16.531 1 92.12 106 SER B CA 1
ATOM 3697 C C . SER B 1 106 ? 8.734 50.125 15.102 1 92.12 106 SER B C 1
ATOM 3699 O O . SER B 1 106 ? 7.855 50.156 14.242 1 92.12 106 SER B O 1
ATOM 3701 N N . ALA B 1 107 ? 9.961 49.625 14.945 1 92 107 ALA B N 1
ATOM 3702 C CA . ALA B 1 107 ? 10.352 49.125 13.633 1 92 107 ALA B CA 1
ATOM 3703 C C . ALA B 1 107 ? 9.977 47.656 13.477 1 92 107 ALA B C 1
ATOM 3705 O O . ALA B 1 107 ? 9.969 47.125 12.359 1 92 107 ALA B O 1
ATOM 3706 N N . THR B 1 108 ? 9.742 47.062 14.555 1 93.06 108 THR B N 1
ATOM 3707 C CA . THR B 1 108 ? 9.453 45.625 14.547 1 93.06 108 THR B CA 1
ATOM 3708 C C . THR B 1 108 ? 7.953 45.375 14.711 1 93.06 108 THR B C 1
ATOM 3710 O O . THR B 1 108 ? 7.254 46.188 15.352 1 93.06 108 THR B O 1
ATOM 3713 N N . CYS B 1 109 ? 7.52 44.281 14.055 1 93.75 109 CYS B N 1
ATOM 3714 C CA . CYS B 1 109 ? 6.129 43.844 14.195 1 93.75 109 CYS B CA 1
ATOM 3715 C C . CYS B 1 109 ? 5.848 43.344 15.602 1 93.75 109 CYS B C 1
ATOM 3717 O O . CYS B 1 109 ? 6.77 42.938 16.312 1 93.75 109 CYS B O 1
ATOM 3719 N N . GLN B 1 110 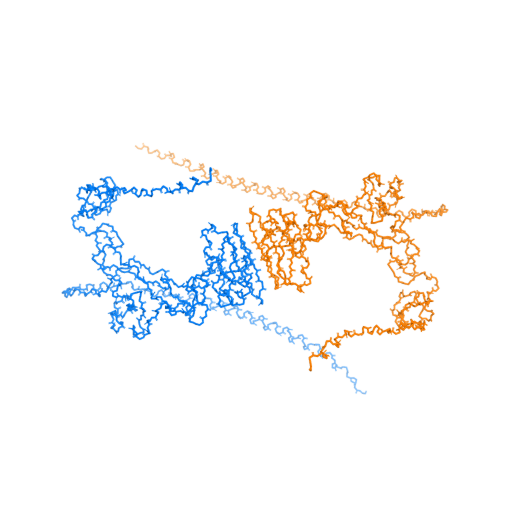? 4.562 43.344 16 1 91.56 110 GLN B N 1
ATOM 3720 C CA . GLN B 1 110 ? 4.141 42.781 17.266 1 91.56 110 GLN B CA 1
ATOM 3721 C C . GLN B 1 110 ? 4.418 41.281 17.312 1 91.56 110 GLN B C 1
ATOM 3723 O O . GLN B 1 110 ? 4.684 40.656 16.281 1 91.56 110 GLN B O 1
ATOM 3728 N N . ASP B 1 111 ? 4.449 40.75 18.547 1 92.88 111 ASP B N 1
ATOM 3729 C CA . ASP B 1 111 ? 4.539 39.281 18.688 1 92.88 111 ASP B CA 1
ATOM 3730 C C . ASP B 1 111 ? 3.428 38.594 17.891 1 92.88 111 ASP B C 1
ATOM 3732 O O . ASP B 1 111 ? 2.408 39.219 17.578 1 92.88 111 ASP B O 1
ATOM 3736 N N . ASN B 1 112 ? 3.734 37.375 17.5 1 94.38 112 ASN B N 1
ATOM 3737 C CA . ASN B 1 112 ? 2.746 36.594 16.781 1 94.38 112 ASN B CA 1
ATOM 3738 C C . ASN B 1 112 ? 1.646 36.094 17.703 1 94.38 112 ASN B C 1
ATOM 3740 O O . ASN B 1 112 ? 1.873 35.188 18.5 1 94.38 112 ASN B O 1
ATOM 3744 N N . PHE B 1 113 ? 0.517 36.75 17.609 1 96.44 113 PHE B N 1
ATOM 3745 C CA . PHE B 1 113 ? -0.655 36.281 18.344 1 96.44 113 PHE B CA 1
ATOM 3746 C C . PHE B 1 113 ? -1.551 35.438 17.438 1 96.44 113 PHE B C 1
ATOM 3748 O O . PHE B 1 113 ? -1.568 35.625 16.219 1 96.44 113 PHE B O 1
ATOM 3755 N N . PHE B 1 114 ? -2.205 34.469 18.062 1 98.12 114 PHE B N 1
ATOM 3756 C CA . PHE B 1 114 ? -3.082 33.562 17.312 1 98.12 114 PHE B CA 1
ATOM 3757 C C . PHE B 1 114 ? -4.336 33.25 18.109 1 98.12 114 PHE B C 1
ATOM 3759 O O . PHE B 1 114 ? -4.445 33.625 19.281 1 98.12 114 PHE B O 1
ATOM 3766 N N . ILE B 1 115 ? -5.223 32.688 17.453 1 98.19 115 ILE B N 1
ATOM 3767 C CA . ILE B 1 115 ? -6.504 32.375 18.062 1 98.19 115 ILE B CA 1
ATOM 3768 C C . ILE B 1 115 ? -6.297 31.375 19.203 1 98.19 115 ILE B C 1
ATOM 3770 O O . ILE B 1 115 ? -5.492 30.438 19.094 1 98.19 115 ILE B O 1
ATOM 3774 N N . GLN B 1 116 ? -7.016 31.531 20.234 1 98.12 116 GLN B N 1
ATOM 3775 C CA . GLN B 1 116 ? -6.91 30.719 21.453 1 98.12 116 GLN B CA 1
ATOM 3776 C C . GLN B 1 116 ? -7.047 29.234 21.141 1 98.12 116 GLN B C 1
ATOM 3778 O O . GLN B 1 116 ? -7.906 28.844 20.344 1 98.12 116 GLN B O 1
ATOM 3783 N N . ASN B 1 117 ? -6.215 28.406 21.781 1 98.19 117 ASN B N 1
ATOM 3784 C CA . ASN B 1 117 ? -6.27 26.969 21.594 1 98.19 117 ASN B CA 1
ATOM 3785 C C . ASN B 1 117 ? -7.641 26.406 21.969 1 98.19 117 ASN B C 1
ATOM 3787 O O . ASN B 1 117 ? -8.219 26.797 22.984 1 98.19 117 ASN B O 1
ATOM 3791 N N . GLY B 1 118 ? -8.133 25.562 21.109 1 97.69 118 GLY B N 1
ATOM 3792 C CA . GLY B 1 118 ? -9.406 24.922 21.391 1 97.69 118 GLY B CA 1
ATOM 3793 C C . GLY B 1 118 ? -10.562 25.531 20.609 1 97.69 118 GLY B C 1
ATOM 3794 O O . GLY B 1 118 ? -11.656 24.969 20.578 1 97.69 118 GLY B O 1
ATOM 3795 N N . HIS B 1 119 ? -10.289 26.641 20 1 97.31 119 HIS B N 1
ATOM 3796 C CA . HIS B 1 119 ? -11.32 27.266 19.188 1 97.31 119 HIS B CA 1
ATOM 3797 C C . HIS B 1 119 ? -11.672 26.406 17.984 1 97.31 119 HIS B C 1
ATOM 3799 O O . HIS B 1 119 ? -10.781 25.828 17.344 1 97.31 119 HIS B O 1
ATOM 3805 N N . PRO B 1 120 ? -13.016 26.266 17.672 1 96.75 120 PRO B N 1
ATOM 3806 C CA . PRO B 1 120 ? -13.406 25.469 16.516 1 96.75 120 PRO B CA 1
ATOM 3807 C C . PRO B 1 120 ? -12.938 26.062 15.195 1 96.75 120 PRO B C 1
ATOM 3809 O O . PRO B 1 120 ? -12.922 27.281 15.031 1 96.75 120 PRO B O 1
ATOM 3812 N N . CYS B 1 121 ? -12.508 25.25 14.336 1 97.75 121 CYS B N 1
ATOM 3813 C CA . CYS B 1 121 ? -12.062 25.656 13.008 1 97.75 121 CYS B CA 1
ATOM 3814 C C . CYS B 1 121 ? -12.422 24.594 11.969 1 97.75 121 CYS B C 1
ATOM 3816 O O . CYS B 1 121 ? -13.008 23.562 12.297 1 97.75 121 CYS B O 1
ATOM 3818 N N . GLY B 1 122 ? -12.164 24.922 10.688 1 97.38 122 GLY B N 1
ATOM 3819 C CA . GLY B 1 122 ? -12.484 23.984 9.633 1 97.38 122 GLY B CA 1
ATOM 3820 C C . GLY B 1 122 ? -13.945 23.578 9.609 1 97.38 122 GLY B C 1
ATOM 3821 O O . GLY B 1 122 ? -14.273 22.391 9.625 1 97.38 122 GLY B O 1
ATOM 3822 N N . GLU B 1 123 ? -14.766 24.578 9.648 1 96.38 123 GLU B N 1
ATOM 3823 C CA . GLU B 1 123 ? -16.203 24.375 9.664 1 96.38 123 GLU B CA 1
ATOM 3824 C C . GLU B 1 123 ? -16.641 23.578 10.898 1 96.38 123 GLU B C 1
ATOM 3826 O O . GLU B 1 123 ? -17.422 22.641 10.789 1 96.38 123 GLU B O 1
ATOM 3831 N N . ASN B 1 124 ? -15.938 23.844 11.984 1 95.94 124 ASN B N 1
ATOM 3832 C CA . ASN B 1 124 ? -16.266 23.312 13.305 1 95.94 124 ASN B CA 1
ATOM 3833 C C . ASN B 1 124 ? -15.938 21.828 13.406 1 95.94 124 ASN B C 1
ATOM 3835 O O . ASN B 1 124 ? -16.453 21.141 14.281 1 95.94 124 ASN B O 1
ATOM 3839 N N . GLN B 1 125 ? -15.078 21.359 12.508 1 96.81 125 GLN B N 1
ATOM 3840 C CA . GLN B 1 125 ? -14.727 19.938 12.523 1 96.81 125 GLN B CA 1
ATOM 3841 C C . GLN B 1 125 ? -13.445 19.703 13.312 1 96.81 125 GLN B C 1
ATOM 3843 O O . GLN B 1 125 ? -13.188 18.594 13.773 1 96.81 125 GLN B O 1
ATOM 3848 N N . TRP B 1 126 ? -12.703 20.781 13.438 1 98.38 126 TRP B N 1
ATOM 3849 C CA . TRP B 1 126 ? -11.383 20.688 14.055 1 98.38 126 TRP B CA 1
ATOM 3850 C C . TRP B 1 126 ? -11.188 21.781 15.094 1 98.38 126 TRP B C 1
ATOM 3852 O O . TRP B 1 126 ? -12.133 22.484 15.453 1 98.38 126 TRP B O 1
ATOM 3862 N N . LEU B 1 127 ? -9.93 21.812 15.695 1 98.38 127 LEU B N 1
ATOM 3863 C CA . LEU B 1 127 ? -9.633 22.797 16.734 1 98.38 127 LEU B CA 1
ATOM 3864 C C . LEU B 1 127 ? -8.336 23.531 16.422 1 98.38 127 LEU B C 1
ATOM 3866 O O . LEU B 1 127 ? -7.445 22.984 15.758 1 98.38 127 LEU B O 1
ATOM 3870 N N . CYS B 1 128 ? -8.273 24.719 16.828 1 98.44 128 CYS B N 1
ATOM 3871 C CA . CYS B 1 128 ? -7.055 25.516 16.734 1 98.44 128 CYS B CA 1
ATOM 3872 C C . CYS B 1 128 ? -6.035 25.094 17.781 1 98.44 128 CYS B C 1
ATOM 3874 O O . CYS B 1 128 ? -6.398 24.828 18.922 1 98.44 128 CYS B O 1
ATOM 3876 N N . LEU B 1 129 ? -4.836 24.984 17.359 1 98.25 129 LEU B N 1
ATOM 3877 C CA . LEU B 1 129 ? -3.721 24.719 18.266 1 98.25 129 LEU B CA 1
ATOM 3878 C C . LEU B 1 129 ? -2.479 25.5 17.828 1 98.25 129 LEU B C 1
ATOM 3880 O O . LEU B 1 129 ? -1.932 25.25 16.75 1 98.25 129 LEU B O 1
ATOM 3884 N N . ASN B 1 130 ? -2.109 26.438 18.641 1 97.31 130 ASN B N 1
ATOM 3885 C CA . ASN B 1 130 ? -0.907 27.234 18.438 1 97.31 130 ASN B CA 1
ATOM 3886 C C . ASN B 1 130 ? -0.898 27.922 17.062 1 97.31 130 ASN B C 1
ATOM 3888 O O . ASN B 1 130 ? 0.103 27.859 16.359 1 97.31 130 ASN B O 1
ATOM 3892 N N . GLY B 1 131 ? -2.043 28.391 16.703 1 97.62 131 GLY B N 1
ATOM 3893 C CA . GLY B 1 131 ? -2.127 29.234 15.516 1 97.62 131 GLY B CA 1
ATOM 3894 C C . GLY B 1 131 ? -2.449 28.453 14.25 1 97.62 131 GLY B C 1
ATOM 3895 O O . GLY B 1 131 ? -2.568 29.031 13.172 1 97.62 131 GLY B O 1
ATOM 3896 N N . SER B 1 132 ? -2.643 27.188 14.43 1 97.81 132 SER B N 1
ATOM 3897 C CA . SER B 1 132 ? -2.939 26.344 13.273 1 97.81 132 SER B CA 1
ATOM 3898 C C . SER B 1 132 ? -4.211 25.531 13.484 1 97.81 132 SER B C 1
ATOM 3900 O O . SER B 1 132 ? -4.449 25.016 14.586 1 97.81 132 SER B O 1
ATOM 3902 N N . CYS B 1 133 ? -5.02 25.547 12.445 1 98.62 133 CYS B N 1
ATOM 3903 C CA . CYS B 1 133 ? -6.152 24.625 12.477 1 98.62 133 CYS B CA 1
ATOM 3904 C C . CYS B 1 133 ? -5.688 23.188 12.273 1 98.62 133 CYS B C 1
ATOM 3906 O O . CYS B 1 133 ? -5.168 22.844 11.211 1 98.62 133 CYS B O 1
ATOM 3908 N N . ILE B 1 134 ? -5.855 22.281 13.219 1 98.44 134 ILE B N 1
ATOM 3909 C CA . ILE B 1 134 ? -5.363 20.906 13.148 1 98.44 134 ILE B CA 1
ATOM 3910 C C . ILE B 1 134 ? -6.391 20.031 12.438 1 98.44 134 ILE B C 1
ATOM 3912 O O . ILE B 1 134 ? -7.07 19.219 13.07 1 98.44 134 ILE B O 1
ATOM 3916 N N . SER B 1 135 ? -6.395 20.141 11.164 1 98.19 135 SER B N 1
ATOM 3917 C CA . SER B 1 135 ? -7.332 19.438 10.305 1 98.19 135 SER B CA 1
ATOM 3918 C C . SER B 1 135 ? -6.77 18.094 9.859 1 98.19 135 SER B C 1
ATOM 3920 O O . SER B 1 135 ? -5.688 18.016 9.281 1 98.19 135 SER B O 1
ATOM 3922 N N . GLY B 1 136 ? -7.527 17.062 10.117 1 98.19 136 GLY B N 1
ATOM 3923 C CA . GLY B 1 136 ? -7.137 15.75 9.617 1 98.19 136 GLY B CA 1
ATOM 3924 C C . GLY B 1 136 ? -7.047 15.695 8.102 1 98.19 136 GLY B C 1
ATOM 3925 O O . GLY B 1 136 ? -6.164 15.039 7.551 1 98.19 136 GLY B O 1
ATOM 3926 N N . ILE B 1 137 ? -7.926 16.422 7.484 1 97.94 137 ILE B N 1
ATOM 3927 C CA . ILE B 1 137 ? -7.949 16.453 6.023 1 97.94 137 ILE B CA 1
ATOM 3928 C C . ILE B 1 137 ? -6.664 17.094 5.5 1 97.94 137 ILE B C 1
ATOM 3930 O O . ILE B 1 137 ? -6.039 16.562 4.574 1 97.94 137 ILE B O 1
ATOM 3934 N N . LYS B 1 138 ? -6.277 18.188 6.129 1 97.19 138 LYS B N 1
ATOM 3935 C CA . LYS B 1 138 ? -5.055 18.875 5.703 1 97.19 138 LYS B CA 1
ATOM 3936 C C . LYS B 1 138 ? -3.83 17.984 5.918 1 97.19 138 LYS B C 1
ATOM 3938 O O . LYS B 1 138 ? -2.902 17.984 5.105 1 97.19 138 LYS B O 1
ATOM 3943 N N . GLN B 1 139 ? -3.818 17.266 6.992 1 97.81 139 GLN B N 1
ATOM 3944 C CA . GLN B 1 139 ? -2.725 16.328 7.246 1 97.81 139 GLN B CA 1
ATOM 3945 C C . GLN B 1 139 ? -2.609 15.305 6.129 1 97.81 139 GLN B C 1
ATOM 3947 O O . GLN B 1 139 ? -1.508 15.008 5.66 1 97.81 139 GLN B O 1
ATOM 3952 N N . CYS B 1 140 ? -3.736 14.773 5.672 1 97.94 140 CYS B N 1
ATOM 3953 C CA . CYS B 1 140 ? -3.756 13.758 4.625 1 97.94 140 CYS B CA 1
ATOM 3954 C C . CYS B 1 140 ? -3.348 14.352 3.281 1 97.94 140 CYS B C 1
ATOM 3956 O O . CYS B 1 140 ? -2.592 13.742 2.529 1 97.94 140 CYS B O 1
ATOM 3958 N N . VAL B 1 141 ? -3.805 15.531 3.053 1 96.94 141 VAL B N 1
ATOM 3959 C CA . VAL B 1 141 ? -3.463 16.188 1.796 1 96.94 141 VAL B CA 1
ATOM 3960 C C . VAL B 1 141 ? -1.969 16.516 1.771 1 96.94 141 VAL B C 1
ATOM 3962 O O . VAL B 1 141 ? -1.315 16.375 0.734 1 96.94 141 VAL B O 1
ATOM 3965 N N . ASP B 1 142 ? -1.481 16.922 2.875 1 95 142 ASP B N 1
ATOM 3966 C CA . ASP B 1 142 ? -0.062 17.234 2.967 1 95 142 ASP B CA 1
ATOM 3967 C C . ASP B 1 142 ? 0.804 16.016 2.717 1 95 142 ASP B C 1
ATOM 3969 O O . ASP B 1 142 ? 1.877 16.109 2.119 1 95 142 ASP B O 1
ATOM 3973 N N . LEU B 1 143 ? 0.334 14.922 3.15 1 94.12 143 LEU B N 1
ATOM 3974 C CA . LEU B 1 143 ? 1.141 13.703 3.09 1 94.12 143 LEU B CA 1
ATOM 3975 C C . LEU B 1 143 ? 0.928 12.977 1.768 1 94.12 143 LEU B C 1
ATOM 3977 O O . LEU B 1 143 ? 1.885 12.484 1.163 1 94.12 143 LEU B O 1
ATOM 3981 N N . PHE B 1 144 ? -0.315 12.859 1.272 1 94.38 144 PHE B N 1
ATOM 3982 C CA . PHE B 1 144 ? -0.655 12 0.149 1 94.38 144 PHE B CA 1
ATOM 3983 C C . PHE B 1 144 ? -1.038 12.82 -1.073 1 94.38 144 PHE B C 1
ATOM 3985 O O . PHE B 1 144 ? -1.198 12.281 -2.17 1 94.38 144 PHE B O 1
ATOM 3992 N N . GLY B 1 145 ? -1.225 14.109 -0.863 1 92.94 145 GLY B N 1
ATOM 3993 C CA . GLY B 1 145 ? -1.638 14.969 -1.963 1 92.94 145 GLY B CA 1
ATOM 3994 C C . GLY B 1 145 ? -3.145 15.109 -2.076 1 92.94 145 GLY B C 1
ATOM 3995 O O . GLY B 1 145 ? -3.889 14.523 -1.288 1 92.94 145 GLY B O 1
ATOM 3996 N N . GLU B 1 146 ? -3.504 15.883 -3.029 1 93.19 146 GLU B N 1
ATOM 3997 C CA . GLU B 1 146 ? -4.926 16.109 -3.262 1 93.19 146 GLU B CA 1
ATOM 3998 C C . GLU B 1 146 ? -5.652 14.797 -3.553 1 93.19 146 GLU B C 1
ATOM 4000 O O . GLU B 1 146 ? -5.117 13.922 -4.242 1 93.19 146 GLU B O 1
ATOM 4005 N N . GLY B 1 147 ? -6.805 14.664 -3.016 1 91.31 147 GLY B N 1
ATOM 4006 C CA . GLY B 1 147 ? -7.566 13.438 -3.199 1 91.31 147 GLY B CA 1
ATOM 4007 C C . GLY B 1 147 ? -7.547 12.531 -1.981 1 91.31 147 GLY B C 1
ATOM 4008 O O . GLY B 1 147 ? -8.258 11.523 -1.937 1 91.31 147 GLY B O 1
ATOM 4009 N N . ALA B 1 148 ? -6.727 12.891 -1.126 1 95.69 148 ALA B N 1
ATOM 4010 C CA . ALA B 1 148 ? -6.719 12.172 0.146 1 95.69 148 ALA B CA 1
ATOM 4011 C C . ALA B 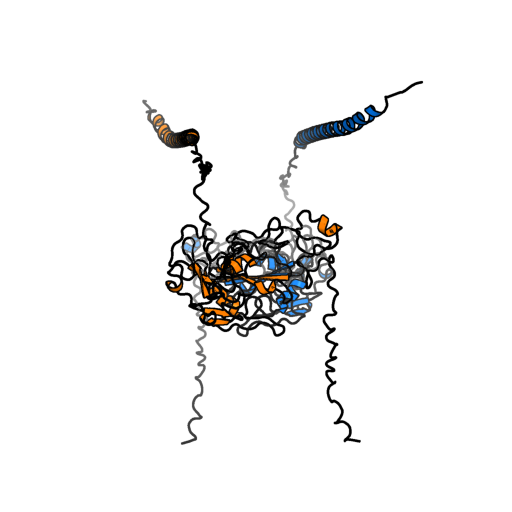1 148 ? -7.633 12.852 1.162 1 95.69 148 ALA B C 1
ATOM 4013 O O . ALA B 1 148 ? -7.699 14.078 1.224 1 95.69 148 ALA B O 1
ATOM 4014 N N . ASP B 1 149 ? -8.344 12.07 1.91 1 97.94 149 ASP B N 1
ATOM 4015 C CA . ASP B 1 149 ? -9.227 12.547 2.969 1 97.94 149 ASP B CA 1
ATOM 4016 C C . ASP B 1 149 ? -8.883 11.891 4.305 1 97.94 149 ASP B C 1
ATOM 4018 O O . ASP B 1 149 ? -8.172 10.891 4.348 1 97.94 149 ASP B O 1
ATOM 4022 N N . PHE B 1 150 ? -9.422 12.555 5.344 1 98.38 150 PHE B N 1
ATOM 4023 C CA . PHE B 1 150 ? -9.219 11.961 6.66 1 98.38 150 PHE B CA 1
ATOM 4024 C C . PHE B 1 150 ? -9.93 10.617 6.762 1 98.38 150 PHE B C 1
ATOM 4026 O O . PHE B 1 150 ? -11.07 10.477 6.32 1 98.38 150 PHE B O 1
ATOM 4033 N N . GLY B 1 151 ? -9.234 9.617 7.16 1 98.38 151 GLY B N 1
ATOM 4034 C CA . GLY B 1 151 ? -9.805 8.273 7.188 1 98.38 151 GLY B CA 1
ATOM 4035 C C . GLY B 1 151 ? -10.992 8.148 8.125 1 98.38 151 GLY B C 1
ATOM 4036 O O . GLY B 1 151 ? -11.008 8.75 9.195 1 98.38 151 GLY B O 1
ATOM 4037 N N . PRO B 1 152 ? -11.977 7.375 7.719 1 97.56 152 PRO B N 1
ATOM 4038 C CA . PRO B 1 152 ? -13.07 7.09 8.656 1 97.56 152 PRO B CA 1
ATOM 4039 C C . PRO B 1 152 ? -12.617 6.238 9.844 1 97.56 152 PRO B C 1
ATOM 4041 O O . PRO B 1 152 ? -11.508 5.711 9.836 1 97.56 152 PRO B O 1
ATOM 4044 N N . GLU B 1 153 ? -13.477 6.129 10.836 1 97.12 153 GLU B N 1
ATOM 4045 C CA . GLU B 1 153 ? -13.164 5.434 12.078 1 97.12 153 GLU B CA 1
ATOM 4046 C C . GLU B 1 153 ? -12.789 3.977 11.812 1 97.12 153 GLU B C 1
ATOM 4048 O O . GLU B 1 153 ? -11.906 3.428 12.469 1 97.12 153 GLU B O 1
ATOM 4053 N N . GLU B 1 154 ? -13.414 3.34 10.844 1 97.5 154 GLU B N 1
ATOM 4054 C CA . GLU B 1 154 ? -13.164 1.93 10.555 1 97.5 154 GLU B CA 1
ATOM 4055 C C . GLU B 1 154 ? -11.742 1.71 10.047 1 97.5 154 GLU B C 1
ATOM 4057 O O . GLU B 1 154 ? -11.125 0.683 10.344 1 97.5 154 GLU B O 1
ATOM 4062 N N . CYS B 1 155 ? -11.25 2.658 9.297 1 98.19 155 CYS B N 1
ATOM 4063 C CA . CYS B 1 155 ? -9.883 2.564 8.805 1 98.19 155 CYS B CA 1
ATOM 4064 C C . CYS B 1 155 ? -8.883 2.613 9.953 1 98.19 155 CYS B C 1
ATOM 4066 O O . CYS B 1 155 ? -7.957 1.805 10.016 1 98.19 155 CYS B O 1
ATOM 4068 N N . TYR B 1 156 ? -9.125 3.541 10.883 1 98.56 156 TYR B N 1
ATOM 4069 C CA . TYR B 1 156 ? -8.25 3.672 12.039 1 98.56 156 TYR B CA 1
ATOM 4070 C C . TYR B 1 156 ? -8.328 2.438 12.93 1 98.56 156 TYR B C 1
ATOM 4072 O O . TYR B 1 156 ? -7.309 1.932 13.398 1 98.56 156 TYR B O 1
ATOM 4080 N N . ALA B 1 157 ? -9.508 1.977 13.141 1 97.94 157 ALA B N 1
ATOM 4081 C CA . ALA B 1 157 ? -9.711 0.811 14 1 97.94 157 ALA B CA 1
ATOM 4082 C C . ALA B 1 157 ? -9.016 -0.421 13.422 1 97.94 157 ALA B C 1
ATOM 4084 O O . ALA B 1 157 ? -8.391 -1.187 14.156 1 97.94 157 ALA B O 1
ATOM 4085 N N . HIS B 1 158 ? -9.109 -0.586 12.148 1 96.75 158 HIS B N 1
ATOM 4086 C CA . HIS B 1 158 ? -8.562 -1.77 11.5 1 96.75 158 HIS B CA 1
ATOM 4087 C C . HIS B 1 158 ? -7.035 -1.716 11.453 1 96.75 158 HIS B C 1
ATOM 4089 O O . HIS B 1 158 ? -6.363 -2.664 11.867 1 96.75 158 HIS B O 1
ATOM 4095 N N . LEU B 1 159 ? -6.48 -0.637 11 1 97.5 159 LEU B N 1
ATOM 4096 C CA . LEU B 1 159 ? -5.047 -0.585 10.742 1 97.5 159 LEU B CA 1
ATOM 4097 C C . LEU B 1 159 ? -4.27 -0.347 12.031 1 97.5 159 LEU B C 1
ATOM 4099 O O . LEU B 1 159 ? -3.287 -1.038 12.305 1 97.5 159 LEU B O 1
ATOM 4103 N N . ASN B 1 160 ? -4.723 0.552 12.875 1 98.12 160 ASN B N 1
ATOM 4104 C CA . ASN B 1 160 ? -3.971 0.897 14.078 1 98.12 160 ASN B CA 1
ATOM 4105 C C . ASN B 1 160 ? -4.094 -0.185 15.148 1 98.12 160 ASN B C 1
ATOM 4107 O O . ASN B 1 160 ? -3.396 -0.145 16.156 1 98.12 160 ASN B O 1
ATOM 4111 N N . SER B 1 161 ? -4.938 -1.176 14.938 1 96.69 161 SER B N 1
ATOM 4112 C CA . SER B 1 161 ? -5.035 -2.293 15.867 1 96.69 161 SER B CA 1
ATOM 4113 C C . SER B 1 161 ? -3.99 -3.361 15.562 1 96.69 161 SER B C 1
ATOM 4115 O O . SER B 1 161 ? -3.758 -4.258 16.375 1 96.69 161 SER B O 1
ATOM 4117 N N . LYS B 1 162 ? -3.271 -3.291 14.492 1 94.06 162 LYS B N 1
ATOM 4118 C CA . LYS B 1 162 ? -2.402 -4.355 14 1 94.06 162 LYS B CA 1
ATOM 4119 C C . LYS B 1 162 ? -1.076 -4.375 14.75 1 94.06 162 LYS B C 1
ATOM 4121 O O . LYS B 1 162 ? -0.412 -5.41 14.828 1 94.06 162 LYS B O 1
ATOM 4126 N N . THR B 1 163 ? -0.646 -3.242 15.305 1 95.19 163 THR B N 1
ATOM 4127 C CA . THR B 1 163 ? 0.61 -3.098 16.031 1 95.19 163 THR B CA 1
ATOM 4128 C C . THR B 1 163 ? 1.794 -3.484 15.148 1 95.19 163 THR B C 1
ATOM 4130 O O . THR B 1 163 ? 2.662 -4.254 15.562 1 95.19 163 THR B O 1
ATOM 4133 N N . ASP B 1 164 ? 1.82 -2.979 13.945 1 94.12 164 ASP B N 1
ATOM 4134 C CA . ASP B 1 164 ? 2.889 -3.211 12.977 1 94.12 164 ASP B CA 1
A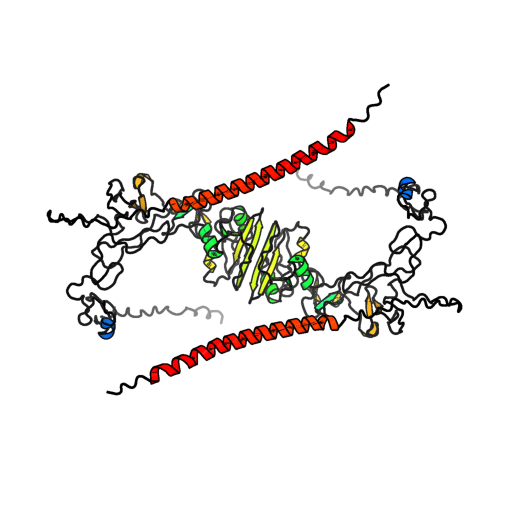TOM 4135 C C . ASP B 1 164 ? 3.078 -1.999 12.07 1 94.12 164 ASP B C 1
ATOM 4137 O O . ASP B 1 164 ? 2.691 -0.884 12.422 1 94.12 164 ASP B O 1
ATOM 4141 N N . GLN B 1 165 ? 3.74 -2.166 10.93 1 92.62 165 GLN B N 1
ATOM 4142 C CA . GLN B 1 165 ? 4.062 -1.032 10.062 1 92.62 165 GLN B CA 1
ATOM 4143 C C . GLN B 1 165 ? 2.799 -0.392 9.5 1 92.62 165 GLN B C 1
ATOM 4145 O O . GLN B 1 165 ? 2.811 0.774 9.102 1 92.62 165 GLN B O 1
ATOM 4150 N N . SER B 1 166 ? 1.68 -1.177 9.438 1 94.75 166 SER B N 1
ATOM 4151 C CA . SER B 1 166 ? 0.44 -0.652 8.875 1 94.75 166 SER B CA 1
ATOM 4152 C C . SER B 1 166 ? -0.257 0.289 9.859 1 94.75 166 SER B C 1
ATOM 4154 O O . SER B 1 166 ? -0.988 1.19 9.445 1 94.75 166 SER B O 1
ATOM 4156 N N . GLY B 1 167 ? -0.044 0.028 11.117 1 96.81 167 GLY B N 1
ATOM 4157 C CA . GLY B 1 167 ? -0.676 0.848 12.141 1 96.81 167 GLY B CA 1
ATOM 4158 C C . GLY B 1 167 ? -0.189 0.535 13.539 1 96.81 167 GLY B C 1
ATOM 4159 O O . GLY B 1 167 ? 0.018 -0.63 13.883 1 96.81 167 GLY B O 1
ATOM 4160 N N . ASN B 1 168 ? 0.015 1.534 14.258 1 96.69 168 ASN B N 1
ATOM 4161 C CA . ASN B 1 168 ? 0.503 1.444 15.633 1 96.69 168 ASN B CA 1
ATOM 4162 C C . ASN B 1 168 ? 0.461 2.799 16.328 1 96.69 168 ASN B C 1
ATOM 4164 O O . ASN B 1 168 ? 0.115 3.811 15.719 1 96.69 168 ASN B O 1
ATOM 4168 N N . CYS B 1 169 ? 0.728 2.777 17.672 1 97.19 169 CYS B N 1
ATOM 4169 C CA . CYS B 1 169 ? 0.729 4.012 18.453 1 97.19 169 CYS B CA 1
ATOM 4170 C C . CYS B 1 169 ? 2.141 4.383 18.891 1 97.19 169 CYS B C 1
ATOM 4172 O O . CYS B 1 169 ? 2.342 4.898 19.984 1 97.19 169 CYS B O 1
ATOM 4174 N N . GLY B 1 170 ? 3.051 4.023 18.062 1 93 170 GLY B N 1
ATOM 4175 C CA . GLY B 1 170 ? 4.445 4.344 18.328 1 93 170 GLY B CA 1
ATOM 4176 C C . GLY B 1 170 ? 5.406 3.295 17.797 1 93 170 GLY B C 1
ATOM 4177 O O . GLY B 1 170 ? 5.043 2.123 17.672 1 93 170 GLY B O 1
ATOM 4178 N N . SER B 1 171 ? 6.562 3.773 17.422 1 88.06 171 SER B N 1
ATOM 4179 C CA . SER B 1 171 ? 7.598 2.865 16.938 1 88.06 171 SER B CA 1
ATOM 4180 C C . SER B 1 171 ? 8.961 3.232 17.5 1 88.06 171 SER B C 1
ATOM 4182 O O . SER B 1 171 ? 9.266 4.414 17.703 1 88.06 171 SER B O 1
ATOM 4184 N N . GLY B 1 172 ? 9.68 2.18 17.922 1 80.69 172 GLY B N 1
ATOM 4185 C CA . GLY B 1 172 ? 11.023 2.355 18.453 1 80.69 172 GLY B CA 1
ATOM 4186 C C . GLY B 1 172 ? 11.898 1.132 18.281 1 80.69 172 GLY B C 1
ATOM 4187 O O . GLY B 1 172 ? 11.57 0.232 17.5 1 80.69 172 GLY B O 1
ATOM 4188 N N . PRO B 1 173 ? 13.047 1.159 18.938 1 79.94 173 PRO B N 1
ATOM 4189 C CA . PRO B 1 173 ? 13.969 0.026 18.812 1 79.94 173 PRO B CA 1
ATOM 4190 C C . PRO B 1 173 ? 13.359 -1.283 19.312 1 79.94 173 PRO B C 1
ATOM 4192 O O . PRO B 1 173 ? 13.742 -2.361 18.844 1 79.94 173 PRO B O 1
ATOM 4195 N N . SER B 1 174 ? 12.422 -1.139 20.297 1 84.38 174 SER B N 1
ATOM 4196 C CA . SER B 1 174 ? 11.789 -2.32 20.859 1 84.38 174 SER B CA 1
ATOM 4197 C C . SER B 1 174 ? 10.617 -2.795 20 1 84.38 174 SER B C 1
ATOM 4199 O O . SER B 1 174 ? 9.992 -3.811 20.312 1 84.38 174 SER B O 1
ATOM 4201 N N . GLY B 1 175 ? 10.352 -2.049 18.969 1 87.44 175 GLY B N 1
ATOM 4202 C CA . GLY B 1 175 ? 9.273 -2.461 18.078 1 87.44 175 GLY B CA 1
ATOM 4203 C C . GLY B 1 175 ? 8.102 -1.501 18.078 1 87.44 175 GLY B C 1
ATOM 4204 O O . GLY B 1 175 ? 8.273 -0.307 18.344 1 87.44 175 GLY B O 1
ATOM 4205 N N . TYR B 1 176 ? 6.973 -2.041 17.688 1 91.94 176 TYR B N 1
ATOM 4206 C CA . TYR B 1 176 ? 5.77 -1.224 17.594 1 91.94 176 TYR B CA 1
ATOM 4207 C C . TYR B 1 176 ? 4.969 -1.263 18.891 1 91.94 176 TYR B C 1
ATOM 4209 O O . TYR B 1 176 ? 4.949 -2.281 19.578 1 91.94 176 TYR B O 1
ATOM 4217 N N . ILE B 1 177 ? 4.387 -0.169 19.188 1 95.19 177 ILE B N 1
ATOM 4218 C CA . ILE B 1 177 ? 3.572 -0.066 20.406 1 95.19 177 ILE B CA 1
ATOM 4219 C C . ILE B 1 177 ? 2.098 -0.252 20.047 1 95.19 177 ILE B C 1
ATOM 4221 O O . ILE B 1 177 ? 1.586 0.396 19.125 1 95.19 177 ILE B O 1
ATOM 4225 N N . GLN B 1 178 ? 1.474 -1.093 20.75 1 96.44 178 GLN B N 1
ATOM 4226 C CA . GLN B 1 178 ? 0.061 -1.385 20.531 1 96.44 178 GLN B CA 1
ATOM 4227 C C . GLN B 1 178 ? -0.818 -0.228 21 1 96.44 178 GLN B C 1
ATOM 4229 O O . GLN B 1 178 ? -0.609 0.319 22.078 1 96.44 178 GLN B O 1
ATOM 4234 N N . CYS B 1 179 ? -1.765 0.072 20.141 1 98.06 179 CYS B N 1
ATOM 4235 C CA . CYS B 1 179 ? -2.727 1.093 20.547 1 98.06 179 CYS B CA 1
ATOM 4236 C C . CYS B 1 179 ? -3.764 0.518 21.5 1 98.06 179 CYS B C 1
ATOM 4238 O O . CYS B 1 179 ? -4.281 -0.577 21.281 1 98.06 179 CYS B O 1
ATOM 4240 N N . LYS B 1 180 ? -4.012 1.312 22.562 1 97.94 180 LYS B N 1
ATOM 4241 C CA . LYS B 1 180 ? -5.242 1.015 23.281 1 97.94 180 LYS B CA 1
ATOM 4242 C C . LYS B 1 180 ? -6.473 1.289 22.422 1 97.94 180 LYS B C 1
ATOM 4244 O O . LYS B 1 180 ? -6.434 2.141 21.531 1 97.94 180 LYS B O 1
ATOM 4249 N N . THR B 1 181 ? -7.527 0.669 22.734 1 97.75 181 THR B N 1
ATOM 4250 C CA . THR B 1 181 ? -8.742 0.766 21.938 1 97.75 181 THR B CA 1
ATOM 4251 C C . THR B 1 181 ? -9.188 2.219 21.797 1 97.75 181 THR B C 1
ATOM 4253 O O . THR B 1 181 ? -9.594 2.654 20.719 1 97.75 181 THR B O 1
ATOM 4256 N N . LYS B 1 182 ? -9.094 2.979 22.859 1 97.5 182 LYS B N 1
ATOM 4257 C CA . LYS B 1 182 ? -9.555 4.363 22.859 1 97.5 182 LYS B CA 1
ATOM 4258 C C . LYS B 1 182 ? -8.602 5.262 22.078 1 97.5 182 LYS B C 1
ATOM 4260 O O . LYS B 1 182 ? -8.945 6.395 21.75 1 97.5 182 LYS B O 1
ATOM 4265 N N . ASP B 1 183 ? -7.367 4.727 21.781 1 98.62 183 ASP B N 1
ATOM 4266 C CA . ASP B 1 183 ? -6.312 5.562 21.219 1 98.62 183 ASP B CA 1
ATOM 4267 C C . ASP B 1 183 ? -6.113 5.273 19.734 1 98.62 183 ASP B C 1
ATOM 4269 O O . ASP B 1 183 ? -5.219 5.84 19.094 1 98.62 183 ASP B O 1
ATOM 4273 N N . LEU B 1 184 ? -6.949 4.504 19.156 1 98.56 184 LEU B N 1
ATOM 4274 C CA . LEU B 1 184 ? -6.766 4.02 17.781 1 98.56 184 LEU B CA 1
ATOM 4275 C C . LEU B 1 184 ? -6.738 5.18 16.797 1 98.56 184 LEU B C 1
ATOM 4277 O O . LEU B 1 184 ? -6.027 5.125 15.789 1 98.56 184 LEU B O 1
ATOM 4281 N N . GLN B 1 185 ? -7.441 6.262 17.141 1 98.5 185 GLN B N 1
ATOM 4282 C CA . GLN B 1 185 ? -7.555 7.387 16.234 1 98.5 185 GLN B CA 1
ATOM 4283 C C . GLN B 1 185 ? -6.375 8.344 16.375 1 98.5 185 GLN B C 1
ATOM 4285 O O . GLN B 1 185 ? -6.273 9.336 15.656 1 98.5 185 GLN B O 1
ATOM 4290 N N . CYS B 1 186 ? -5.469 8 17.281 1 98.69 186 CYS B N 1
ATOM 4291 C CA . CYS B 1 186 ? -4.402 8.945 17.594 1 98.69 186 CYS B CA 1
ATOM 4292 C C . CYS B 1 186 ? -3.035 8.336 17.312 1 98.69 186 CYS B C 1
ATOM 4294 O O . CYS B 1 186 ? -2.006 8.922 17.656 1 98.69 186 CYS B O 1
ATOM 4296 N N . GLY B 1 187 ? -3.031 7.203 16.688 1 98.19 187 GLY B N 1
ATOM 4297 C CA . GLY B 1 187 ? -1.774 6.578 16.297 1 98.19 187 GLY B CA 1
ATOM 4298 C C . GLY B 1 187 ? -1.262 7.047 14.953 1 98.19 187 GLY B C 1
ATOM 4299 O O . GLY B 1 187 ? -1.074 8.25 14.734 1 98.19 187 GLY B O 1
ATOM 4300 N N . LYS B 1 188 ? -1.044 6.055 14.117 1 97.44 188 LYS B N 1
ATOM 4301 C CA . LYS B 1 188 ? -0.603 6.359 12.758 1 97.44 188 LYS B CA 1
ATOM 4302 C C . LYS B 1 188 ? -1.695 7.082 11.977 1 97.44 188 LYS B C 1
ATOM 4304 O O . LYS B 1 188 ? -2.879 6.773 12.125 1 97.44 188 LYS B O 1
ATOM 4309 N N . LEU B 1 189 ? -1.205 8.07 11.172 1 98.38 189 LEU B N 1
ATOM 4310 C CA . LEU B 1 189 ? -2.156 8.773 10.312 1 98.38 189 LEU B CA 1
ATOM 4311 C C . LEU B 1 189 ? -2.686 7.844 9.219 1 98.38 189 LEU B C 1
ATOM 4313 O O . LEU B 1 189 ? -1.908 7.285 8.445 1 98.38 189 LEU B O 1
ATOM 4317 N N . ILE B 1 190 ? -4 7.641 9.242 1 98.69 190 ILE B N 1
ATOM 4318 C CA . ILE B 1 190 ? -4.672 6.812 8.242 1 98.69 190 ILE B CA 1
ATOM 4319 C C . ILE B 1 190 ? -5.629 7.672 7.418 1 98.69 190 ILE B C 1
ATOM 4321 O O . ILE B 1 190 ? -6.449 8.406 7.977 1 98.69 190 ILE B O 1
ATOM 4325 N N . CYS B 1 191 ? -5.52 7.605 6.145 1 98.62 191 CYS B N 1
ATOM 4326 C CA . CYS B 1 191 ? -6.328 8.445 5.27 1 98.62 191 CYS B CA 1
ATOM 4327 C C . CYS B 1 191 ? -7.145 7.602 4.297 1 98.62 191 CYS B C 1
ATOM 4329 O O . CYS B 1 191 ? -6.879 6.41 4.133 1 98.62 191 CYS B O 1
ATOM 4331 N N . GLU B 1 192 ? -8.219 8.188 3.852 1 98.25 192 GLU B N 1
ATOM 4332 C CA . GLU B 1 192 ? -8.969 7.602 2.746 1 98.25 192 GLU B CA 1
ATOM 4333 C C . GLU B 1 192 ? -8.414 8.055 1.399 1 98.25 192 GLU B C 1
ATOM 4335 O O . GLU B 1 192 ? -8.219 9.25 1.171 1 98.25 192 GLU B O 1
ATOM 4340 N N . TYR B 1 193 ? -8.117 7.078 0.608 1 96.81 193 TYR B N 1
ATOM 4341 C CA . TYR B 1 193 ? -7.461 7.355 -0.664 1 96.81 193 TYR B CA 1
ATOM 4342 C C . TYR B 1 193 ? -8.438 7.223 -1.825 1 96.81 193 TYR B C 1
ATOM 4344 O O . TYR B 1 193 ? -9.055 6.172 -2.008 1 96.81 193 TYR B O 1
ATOM 4352 N N . LYS B 1 194 ? -8.523 8.25 -2.639 1 93.94 194 LYS B N 1
ATOM 4353 C CA . LYS B 1 194 ? -9.5 8.258 -3.725 1 93.94 194 LYS B CA 1
ATOM 4354 C C . LYS B 1 194 ? -8.812 8.203 -5.086 1 93.94 194 LYS B C 1
ATOM 4356 O O . LYS B 1 194 ? -9.477 8.148 -6.121 1 93.94 194 LYS B O 1
ATOM 4361 N N . LYS B 1 195 ? -7.527 8.133 -5.062 1 93 195 LYS B N 1
ATOM 4362 C CA . LYS B 1 195 ? -6.77 8.047 -6.312 1 93 195 LYS B CA 1
ATOM 4363 C C . LYS B 1 195 ? -6.453 6.594 -6.66 1 93 195 LYS B C 1
ATOM 4365 O O . LYS B 1 195 ? -6.82 5.676 -5.926 1 93 195 LYS B O 1
ATOM 4370 N N . GLU B 1 196 ? -5.824 6.473 -7.816 1 92.56 196 GLU B N 1
ATOM 4371 C CA . GLU B 1 196 ? -5.535 5.121 -8.281 1 92.56 196 GLU B CA 1
ATOM 4372 C C . GLU B 1 196 ? -4.031 4.863 -8.328 1 92.56 196 GLU B C 1
ATOM 4374 O O . GLU B 1 196 ? -3.596 3.713 -8.414 1 92.56 196 GLU B O 1
ATOM 4379 N N . GLU B 1 197 ? -3.318 5.859 -8.227 1 94.56 197 GLU B N 1
ATOM 4380 C CA . GLU B 1 197 ? -1.87 5.738 -8.367 1 94.56 197 GLU B CA 1
ATOM 4381 C C . GLU B 1 197 ? -1.217 5.348 -7.043 1 94.56 197 GLU B C 1
ATOM 4383 O O . GLU B 1 197 ? -1.611 5.832 -5.98 1 94.56 197 GLU B O 1
ATOM 4388 N N . ILE B 1 198 ? -0.199 4.59 -7.195 1 94.69 198 ILE B N 1
ATOM 4389 C CA . ILE B 1 198 ? 0.515 4.18 -5.992 1 94.69 198 ILE B CA 1
ATOM 4390 C C . ILE B 1 198 ? 1.385 5.328 -5.488 1 94.69 198 ILE B C 1
ATOM 4392 O O . ILE B 1 198 ? 1.877 6.137 -6.281 1 94.69 198 ILE B O 1
ATOM 4396 N N . ILE B 1 199 ? 1.461 5.402 -4.23 1 93 199 ILE B N 1
ATOM 4397 C CA . ILE B 1 199 ? 2.4 6.324 -3.605 1 93 199 ILE B CA 1
ATOM 4398 C C . ILE B 1 199 ? 3.785 5.684 -3.535 1 93 199 ILE B C 1
ATOM 4400 O O . ILE B 1 199 ? 3.955 4.621 -2.936 1 93 199 ILE B O 1
ATOM 4404 N N . ASN B 1 200 ? 4.699 6.344 -4.207 1 91.25 200 ASN B N 1
ATOM 4405 C CA . ASN B 1 200 ? 6.055 5.809 -4.277 1 91.25 200 ASN B CA 1
ATOM 4406 C C . ASN B 1 200 ? 7.07 6.777 -3.674 1 91.25 200 ASN B C 1
ATOM 4408 O O . ASN B 1 200 ? 7.48 7.738 -4.324 1 91.25 200 ASN B O 1
ATOM 4412 N N . ILE B 1 201 ? 7.402 6.555 -2.48 1 88.94 201 ILE B N 1
ATOM 4413 C CA . ILE B 1 201 ? 8.414 7.328 -1.767 1 88.94 201 ILE B CA 1
ATOM 4414 C C . ILE B 1 201 ? 9.602 6.434 -1.423 1 88.94 201 ILE B C 1
ATOM 4416 O O . ILE B 1 201 ? 9.43 5.379 -0.806 1 88.94 201 ILE B O 1
ATOM 4420 N N . PRO B 1 202 ? 10.789 6.836 -1.803 1 89.56 202 PRO B N 1
ATOM 4421 C CA . PRO B 1 202 ? 11.953 5.988 -1.539 1 89.56 202 PRO B CA 1
ATOM 4422 C C . PRO B 1 202 ? 12.086 5.613 -0.065 1 89.56 202 PRO B C 1
ATOM 4424 O O . PRO B 1 202 ? 11.922 6.469 0.81 1 89.56 202 PRO B O 1
ATOM 4427 N N . ASN B 1 203 ? 12.297 4.367 0.178 1 89.06 203 ASN B N 1
ATOM 4428 C CA . ASN B 1 203 ? 12.555 3.799 1.496 1 89.06 203 ASN B CA 1
ATOM 4429 C C . ASN B 1 203 ? 11.32 3.859 2.385 1 89.06 203 ASN B C 1
ATOM 4431 O O . ASN B 1 203 ? 11.422 3.781 3.611 1 89.06 203 ASN B O 1
ATOM 4435 N N . ALA B 1 204 ? 10.211 4.055 1.75 1 92.5 204 ALA B N 1
ATOM 4436 C CA . ALA B 1 204 ? 8.953 4.066 2.494 1 92.5 204 ALA B CA 1
ATOM 4437 C C . ALA B 1 204 ? 8.062 2.898 2.082 1 92.5 204 ALA B C 1
ATOM 4439 O O . ALA B 1 204 ? 8.281 2.279 1.038 1 92.5 204 ALA B O 1
ATOM 4440 N N . THR B 1 205 ? 7.227 2.545 2.943 1 95.25 205 THR B N 1
ATOM 4441 C CA . THR B 1 205 ? 6.227 1.518 2.674 1 95.25 205 THR B CA 1
ATOM 4442 C C . THR B 1 205 ? 4.82 2.107 2.711 1 95.25 205 THR B C 1
ATOM 4444 O O . THR B 1 205 ? 4.445 2.768 3.682 1 95.25 205 THR B O 1
ATOM 4447 N N . ALA B 1 206 ? 4.133 1.977 1.611 1 96.69 206 ALA B N 1
ATOM 4448 C CA . ALA B 1 206 ? 2.738 2.402 1.542 1 96.69 206 ALA B CA 1
ATOM 4449 C C . ALA B 1 206 ? 1.795 1.213 1.69 1 96.69 206 ALA B C 1
ATOM 4451 O O . ALA B 1 206 ? 1.984 0.178 1.047 1 96.69 206 ALA B O 1
ATOM 4452 N N . ILE B 1 207 ? 0.833 1.357 2.486 1 97.38 207 ILE B N 1
ATOM 4453 C CA . ILE B 1 207 ? -0.126 0.292 2.762 1 97.38 207 ILE B CA 1
ATOM 4454 C C . ILE B 1 207 ? -1.523 0.732 2.332 1 97.38 207 ILE B C 1
ATOM 4456 O O . ILE B 1 207 ? -2.006 1.788 2.75 1 97.38 207 ILE B O 1
ATOM 4460 N N . TYR B 1 208 ? -2.154 -0.045 1.479 1 97.56 208 TYR B N 1
ATOM 4461 C CA . TYR B 1 208 ? -3.523 0.19 1.035 1 97.56 208 TYR B CA 1
ATOM 4462 C C . TYR B 1 208 ? -4.445 -0.936 1.489 1 97.56 208 TYR B C 1
ATOM 4464 O O . TYR B 1 208 ? -4.238 -2.098 1.134 1 97.56 208 TYR B O 1
ATOM 4472 N N . ALA B 1 209 ? -5.422 -0.607 2.223 1 97.44 209 ALA B N 1
ATOM 4473 C CA . ALA B 1 209 ? -6.379 -1.601 2.699 1 97.44 209 ALA B CA 1
ATOM 4474 C C . ALA B 1 209 ? -7.801 -1.238 2.281 1 97.44 209 ALA B C 1
ATOM 4476 O O . ALA B 1 209 ? -8.234 -0.094 2.443 1 97.44 209 ALA B O 1
ATOM 4477 N N . ASN B 1 210 ? -8.438 -2.174 1.709 1 96.12 210 ASN B N 1
ATOM 4478 C CA . ASN B 1 210 ? -9.852 -1.985 1.408 1 96.12 210 ASN B CA 1
ATOM 4479 C C . ASN B 1 210 ? -10.742 -2.471 2.553 1 96.12 210 ASN B C 1
ATOM 4481 O O . ASN B 1 210 ? -10.93 -3.676 2.73 1 96.12 210 ASN B O 1
ATOM 4485 N N . ILE B 1 211 ? -11.195 -1.523 3.279 1 95.25 211 ILE B N 1
ATOM 4486 C CA . ILE B 1 211 ? -11.992 -1.823 4.461 1 95.25 211 ILE B CA 1
ATOM 4487 C C . ILE B 1 211 ? -13.43 -1.348 4.25 1 95.25 211 ILE B C 1
ATOM 4489 O O . ILE B 1 211 ? -13.703 -0.146 4.285 1 95.25 211 ILE B O 1
ATOM 4493 N N . ASN B 1 212 ? -14.336 -2.26 4.047 1 93.44 212 ASN B N 1
ATOM 4494 C CA . ASN B 1 212 ? -15.75 -1.951 3.846 1 93.44 212 ASN B CA 1
ATOM 4495 C C . ASN B 1 212 ? -15.945 -0.947 2.713 1 93.44 212 ASN B C 1
ATOM 4497 O O . ASN B 1 212 ? -16.688 0.032 2.867 1 93.44 212 ASN B O 1
ATOM 4501 N N . GLY B 1 213 ? -15.148 -1.092 1.762 1 93.69 213 GLY B N 1
ATOM 4502 C CA . GLY B 1 213 ? -15.32 -0.269 0.576 1 93.69 213 GLY B CA 1
ATOM 4503 C C . GLY B 1 213 ? -14.469 0.985 0.589 1 93.69 213 GLY B C 1
ATOM 4504 O O . GLY B 1 213 ? -14.336 1.666 -0.431 1 93.69 213 GLY B O 1
ATOM 4505 N N . HIS B 1 214 ? -13.852 1.307 1.756 1 96.06 214 HIS B N 1
ATOM 4506 C CA . HIS B 1 214 ? -12.938 2.436 1.849 1 96.06 214 HIS B CA 1
ATOM 4507 C C . HIS B 1 214 ? -11.5 1.999 1.584 1 96.06 214 HIS B C 1
ATOM 4509 O O . HIS B 1 214 ? -11.016 1.039 2.188 1 96.06 214 HIS B O 1
ATOM 4515 N N . ILE B 1 215 ? -10.906 2.703 0.655 1 97.56 215 ILE B N 1
ATOM 4516 C CA . ILE B 1 215 ? -9.477 2.469 0.506 1 97.56 215 ILE B CA 1
ATOM 4517 C C . ILE B 1 215 ? -8.711 3.301 1.53 1 97.56 215 ILE B C 1
ATOM 4519 O O . ILE B 1 215 ? -8.633 4.527 1.414 1 97.56 215 ILE B O 1
ATOM 4523 N N . CYS B 1 216 ? -8.25 2.652 2.502 1 98.38 216 CYS B N 1
ATOM 4524 C CA . CYS B 1 216 ? -7.488 3.285 3.57 1 98.38 216 CYS B CA 1
ATOM 4525 C C . CYS B 1 216 ? -5.992 3.213 3.287 1 98.38 216 CYS B C 1
ATOM 4527 O O . CYS B 1 216 ? -5.488 2.172 2.861 1 98.38 216 CYS B O 1
ATOM 4529 N N . VAL B 1 217 ? -5.32 4.285 3.492 1 97.94 217 VAL B N 1
ATOM 4530 C CA . VAL B 1 217 ? -3.898 4.312 3.166 1 97.94 217 VAL B CA 1
ATOM 4531 C C . VAL B 1 217 ? -3.102 4.797 4.375 1 97.94 217 VAL B C 1
ATOM 4533 O O . VAL B 1 217 ? -3.557 5.672 5.117 1 97.94 217 VAL B O 1
ATOM 4536 N N . ALA B 1 218 ? -1.983 4.203 4.602 1 97.44 218 ALA B N 1
ATOM 4537 C CA . ALA B 1 218 ? -1.011 4.586 5.621 1 97.44 218 ALA B CA 1
ATOM 4538 C C . ALA B 1 218 ? 0.413 4.516 5.074 1 97.44 218 ALA B C 1
ATOM 4540 O O . ALA B 1 218 ? 0.677 3.805 4.102 1 97.44 218 ALA B O 1
ATOM 4541 N N . LEU B 1 219 ? 1.265 5.293 5.641 1 95.38 219 LEU B N 1
ATOM 4542 C CA . LEU B 1 219 ? 2.672 5.297 5.254 1 95.38 219 LEU B CA 1
ATOM 4543 C C . LEU B 1 219 ? 3.561 4.941 6.445 1 95.38 219 LEU B C 1
ATOM 4545 O O . LEU B 1 219 ? 3.258 5.309 7.582 1 95.38 219 LEU B O 1
ATOM 4549 N N . ASP B 1 220 ? 4.566 4.184 6.117 1 93.62 220 ASP B N 1
ATOM 4550 C CA . ASP B 1 220 ? 5.578 3.861 7.117 1 93.62 220 ASP B CA 1
ATOM 4551 C C . ASP B 1 220 ? 6.973 4.262 6.633 1 93.62 220 ASP B C 1
ATOM 4553 O O . ASP B 1 220 ? 7.398 3.857 5.551 1 93.62 220 ASP B O 1
ATOM 4557 N N . PHE B 1 221 ? 7.645 5.066 7.484 1 88.75 221 PHE B N 1
ATOM 4558 C CA . PHE B 1 221 ? 9 5.535 7.223 1 88.75 221 PHE B CA 1
ATOM 4559 C C . PHE B 1 221 ? 9.984 4.945 8.227 1 88.75 221 PHE B C 1
ATOM 4561 O O . PHE B 1 221 ? 9.609 4.641 9.359 1 88.75 221 PHE B O 1
ATOM 4568 N N . PRO B 1 222 ? 11.242 4.875 7.754 1 80.62 222 PRO B N 1
ATOM 4569 C CA . PRO B 1 222 ? 12.266 4.559 8.758 1 80.62 222 PRO B CA 1
ATOM 4570 C C . PRO B 1 222 ? 12.43 5.664 9.797 1 80.62 222 PRO B C 1
ATOM 4572 O O . PRO B 1 222 ? 12.109 6.824 9.523 1 80.62 222 PRO B O 1
ATOM 4575 N N . HIS B 1 223 ? 12.844 5.371 10.984 1 73.88 223 HIS B N 1
ATOM 4576 C CA . HIS B 1 223 ? 12.891 6.281 12.125 1 73.88 223 HIS B CA 1
ATOM 4577 C C . HIS B 1 223 ? 13.758 7.5 11.82 1 73.88 223 HIS B C 1
ATOM 4579 O O . HIS B 1 223 ? 13.523 8.578 12.359 1 73.88 223 HIS B O 1
ATOM 4585 N N . ASP B 1 224 ? 14.641 7.457 10.953 1 69 224 ASP B N 1
ATOM 4586 C CA . ASP B 1 224 ? 15.625 8.516 10.773 1 69 224 ASP B CA 1
ATOM 4587 C C . ASP B 1 224 ? 15.203 9.477 9.656 1 69 224 ASP B C 1
ATOM 4589 O O . ASP B 1 224 ? 15.906 10.445 9.367 1 69 224 ASP B O 1
ATOM 4593 N N . PHE B 1 225 ? 13.984 9.32 9.25 1 73.88 225 PHE B N 1
ATOM 4594 C CA . PHE B 1 225 ? 13.578 10.188 8.141 1 73.88 225 PHE B CA 1
ATOM 4595 C C . PHE B 1 225 ? 12.883 11.438 8.664 1 73.88 225 PHE B C 1
ATOM 4597 O O . PHE B 1 225 ? 12.07 11.367 9.586 1 73.88 225 PHE B O 1
ATOM 4604 N N . ILE B 1 226 ? 13.273 12.531 8.211 1 66.25 226 ILE B N 1
ATOM 4605 C CA . ILE B 1 226 ? 12.812 13.852 8.641 1 66.25 226 ILE B CA 1
ATOM 4606 C C . ILE B 1 226 ? 11.289 13.922 8.531 1 66.25 226 ILE B C 1
ATOM 4608 O O . ILE B 1 226 ? 10.625 14.508 9.391 1 66.25 226 ILE B O 1
ATOM 4612 N N . ILE B 1 227 ? 10.797 13.258 7.602 1 73.12 227 ILE B N 1
ATOM 4613 C CA . ILE B 1 227 ? 9.375 13.352 7.293 1 73.12 227 ILE B CA 1
ATOM 4614 C C . ILE B 1 227 ? 8.594 12.328 8.117 1 73.12 227 ILE B C 1
ATOM 4616 O O . ILE B 1 227 ? 7.363 12.305 8.086 1 73.12 227 ILE B O 1
ATOM 4620 N N . SER B 1 228 ? 9.266 11.641 8.977 1 78.56 228 SER B N 1
ATOM 4621 C CA . SER B 1 228 ? 8.648 10.539 9.703 1 78.56 228 SER B CA 1
ATOM 4622 C C . SER B 1 228 ? 7.582 11.039 10.664 1 78.56 228 SER B C 1
ATOM 4624 O O . SER B 1 228 ? 6.641 10.312 10.984 1 78.56 228 SER B O 1
ATOM 4626 N N . LYS B 1 229 ? 7.688 12.234 11.008 1 87.25 229 LYS B N 1
ATOM 4627 C CA . LYS B 1 229 ? 6.688 12.781 11.922 1 87.25 229 LYS B CA 1
ATOM 4628 C C . LYS B 1 229 ? 5.328 12.906 11.234 1 87.25 229 LYS B C 1
ATOM 4630 O O . LYS B 1 229 ? 4.289 12.859 11.891 1 87.25 229 LYS B O 1
ATOM 4635 N N . LYS B 1 230 ? 5.363 12.977 9.93 1 91.69 230 LYS B N 1
ATOM 4636 C CA . LYS B 1 230 ? 4.137 13.203 9.172 1 91.69 230 LYS B CA 1
ATOM 4637 C C . LYS B 1 230 ? 3.291 11.938 9.094 1 91.69 230 LYS B C 1
ATOM 4639 O O . LYS B 1 230 ? 2.119 11.984 8.719 1 91.69 230 LYS B O 1
ATOM 4644 N N . MET B 1 231 ? 3.838 10.828 9.5 1 93.94 231 MET B N 1
ATOM 4645 C CA . MET B 1 231 ? 3.059 9.602 9.383 1 93.94 231 MET B CA 1
ATOM 4646 C C . MET B 1 231 ? 2.168 9.398 10.602 1 93.94 231 MET B C 1
ATOM 4648 O O . MET B 1 231 ? 1.412 8.43 10.672 1 93.94 231 MET B O 1
ATOM 4652 N N . TRP B 1 232 ? 2.26 10.375 11.555 1 96.56 232 TRP B N 1
ATOM 4653 C CA . TRP B 1 232 ? 1.475 10.281 12.781 1 96.56 232 TRP B CA 1
ATOM 4654 C C . TRP B 1 232 ? 0.362 11.328 12.789 1 96.56 232 TRP B C 1
ATOM 4656 O O . TRP B 1 232 ? 0.519 12.414 12.234 1 96.56 232 TRP B O 1
ATOM 4666 N N . VAL B 1 233 ? -0.654 10.961 13.492 1 98.31 233 VAL B N 1
ATOM 4667 C CA . VAL B 1 233 ? -1.688 11.953 13.75 1 98.31 233 VAL B CA 1
ATOM 4668 C C . VAL B 1 233 ? -1.12 13.07 14.625 1 98.31 233 VAL B C 1
ATOM 4670 O O . VAL B 1 233 ? -0.464 12.805 15.633 1 98.31 233 VAL B O 1
ATOM 4673 N N . LYS B 1 234 ? -1.398 14.281 14.242 1 97.81 234 LYS B N 1
ATOM 4674 C CA . LYS B 1 234 ? -0.853 15.43 14.961 1 97.81 234 LYS B CA 1
ATOM 4675 C C . LYS B 1 234 ? -1.574 15.648 16.281 1 97.81 234 LYS B C 1
ATOM 4677 O O . LYS B 1 234 ? -2.766 15.352 16.406 1 97.81 234 LYS B O 1
ATOM 4682 N N . GLU B 1 235 ? -0.807 16.25 17.156 1 97.44 235 GLU B N 1
ATOM 4683 C CA . GLU B 1 235 ? -1.415 16.688 18.406 1 97.44 235 GLU B CA 1
ATOM 4684 C C . GLU B 1 235 ? -2.525 17.703 18.156 1 97.44 235 GLU B C 1
ATOM 4686 O O . GLU B 1 235 ? -2.383 18.594 17.312 1 97.44 235 GLU B O 1
ATOM 4691 N N . GLY B 1 236 ? -3.635 17.5 18.906 1 98.25 236 GLY B N 1
ATOM 4692 C CA . GLY B 1 236 ? -4.734 18.438 18.781 1 98.25 236 GLY B CA 1
ATOM 4693 C C . GLY B 1 236 ? -5.809 17.984 17.812 1 98.25 236 GLY B C 1
ATOM 4694 O O . GLY B 1 236 ? -6.871 18.594 17.719 1 98.25 236 GLY B O 1
ATOM 4695 N N . THR B 1 237 ? -5.574 16.875 17.109 1 98.62 237 THR B N 1
ATOM 4696 C CA . THR B 1 237 ? -6.562 16.359 16.188 1 98.62 237 THR B CA 1
ATOM 4697 C C . THR B 1 237 ? -7.766 15.781 16.938 1 98.62 237 THR B C 1
ATOM 4699 O O . THR B 1 237 ? -7.602 15.039 17.906 1 98.62 237 THR B O 1
ATOM 4702 N N . VAL B 1 238 ? -8.93 16.172 16.484 1 98.56 238 VAL B N 1
ATOM 4703 C CA . VAL B 1 238 ? -10.156 15.719 17.125 1 98.56 238 VAL B CA 1
ATOM 4704 C C . VAL B 1 238 ? -10.289 14.203 16.969 1 98.56 238 VAL B C 1
ATOM 4706 O O . VAL B 1 238 ? -10.133 13.672 15.867 1 98.56 238 VAL B O 1
ATOM 4709 N N . CYS B 1 239 ? -10.555 13.492 18.047 1 98.25 239 CYS B N 1
ATOM 4710 C CA . CYS B 1 239 ? -10.641 12.031 18.016 1 98.25 239 CYS B CA 1
ATOM 4711 C C . CYS B 1 239 ? -11.953 11.555 18.625 1 98.25 239 CYS B C 1
ATOM 4713 O O . CYS B 1 239 ? -12.125 10.359 18.875 1 98.25 239 CYS B O 1
ATOM 4715 N N . GLY B 1 240 ? -12.805 12.406 18.922 1 95.94 240 GLY B N 1
ATOM 4716 C CA . GLY B 1 240 ? -14.102 12.133 19.516 1 95.94 240 GLY B CA 1
ATOM 4717 C C . GLY B 1 240 ? -14.789 13.383 20.047 1 95.94 240 GLY B C 1
ATOM 4718 O O . GLY B 1 240 ? -14.289 14.492 19.859 1 95.94 240 GLY B O 1
ATOM 4719 N N . ASN B 1 241 ? -15.953 13.172 20.656 1 95.5 241 ASN B N 1
ATOM 4720 C CA . ASN B 1 241 ? -16.641 14.312 21.266 1 95.5 241 ASN B CA 1
ATOM 4721 C C . ASN B 1 241 ? -15.836 14.914 22.422 1 95.5 241 ASN B C 1
ATOM 4723 O O . ASN B 1 241 ? -15.609 14.25 23.422 1 95.5 241 ASN B O 1
ATOM 4727 N N . ASN B 1 242 ? -15.359 16.141 22.203 1 96 242 ASN B N 1
ATOM 4728 C CA . ASN B 1 242 ? -14.602 16.891 23.203 1 96 242 ASN B CA 1
ATOM 4729 C C . ASN B 1 242 ? -13.281 16.203 23.547 1 96 242 ASN B C 1
ATOM 4731 O O . ASN B 1 242 ? -12.859 16.203 24.703 1 96 242 ASN B O 1
ATOM 4735 N N . LYS B 1 243 ? -12.773 15.477 22.594 1 98.38 243 LYS B N 1
ATOM 4736 C CA . LYS B 1 243 ? -11.492 14.797 22.781 1 98.38 243 LYS B CA 1
ATOM 4737 C C . LYS B 1 243 ? -10.523 15.133 21.656 1 98.38 243 LYS B C 1
ATOM 4739 O O . LYS B 1 243 ? -10.938 15.391 20.531 1 98.38 243 LYS B O 1
ATOM 4744 N N . VAL B 1 244 ? -9.258 15.117 22.047 1 98.56 244 VAL B N 1
ATOM 4745 C CA . VAL B 1 244 ? -8.219 15.406 21.062 1 98.56 244 VAL B CA 1
ATOM 4746 C C . VAL B 1 244 ? -7.012 14.508 21.297 1 98.56 244 VAL B C 1
ATOM 4748 O O . VAL B 1 244 ? -6.844 13.961 22.391 1 98.56 244 VAL B O 1
ATOM 4751 N N . CYS B 1 245 ? -6.258 14.383 20.25 1 98.69 245 CYS B N 1
ATOM 4752 C CA . CYS B 1 245 ? -5.062 13.547 20.328 1 98.69 245 CYS B CA 1
ATOM 4753 C C . CYS B 1 245 ? -3.926 14.281 21.031 1 98.69 245 CYS B C 1
ATOM 4755 O O . CYS B 1 245 ? -3.668 15.453 20.734 1 98.69 245 CYS B O 1
ATOM 4757 N N . LYS B 1 246 ? -3.307 13.656 21.984 1 98.06 246 LYS B N 1
ATOM 4758 C CA . LYS B 1 246 ? -2.109 14.117 22.688 1 98.06 246 LYS B CA 1
ATOM 4759 C C . LYS B 1 246 ? -1.188 12.945 23.031 1 98.06 246 LYS B C 1
ATOM 4761 O O . LYS B 1 246 ? -1.602 12 23.703 1 98.06 246 LYS B O 1
ATOM 4766 N N . ASN B 1 247 ? 0.029 13.016 22.5 1 96.5 247 ASN B N 1
ATOM 4767 C CA . ASN B 1 247 ? 0.997 11.945 22.75 1 96.5 247 ASN B CA 1
ATOM 4768 C C . ASN B 1 247 ? 0.447 10.586 22.328 1 96.5 247 ASN B C 1
ATOM 4770 O O . ASN B 1 247 ? 0.541 9.617 23.094 1 96.5 247 ASN B O 1
ATOM 4774 N N . LYS B 1 248 ? -0.288 10.562 21.281 1 97.31 248 LYS B N 1
ATOM 4775 C CA . LYS B 1 248 ? -0.835 9.359 20.656 1 97.31 248 LYS B CA 1
ATOM 4776 C C . LYS B 1 248 ? -1.922 8.734 21.531 1 97.31 248 LYS B C 1
ATOM 4778 O O . LYS B 1 248 ? -2.18 7.535 21.453 1 97.31 248 LYS B O 1
ATOM 4783 N N . GLU B 1 249 ? -2.488 9.547 22.359 1 98.19 249 GLU B N 1
ATOM 4784 C CA . GLU B 1 249 ? -3.627 9.148 23.188 1 98.19 249 GLU B CA 1
ATO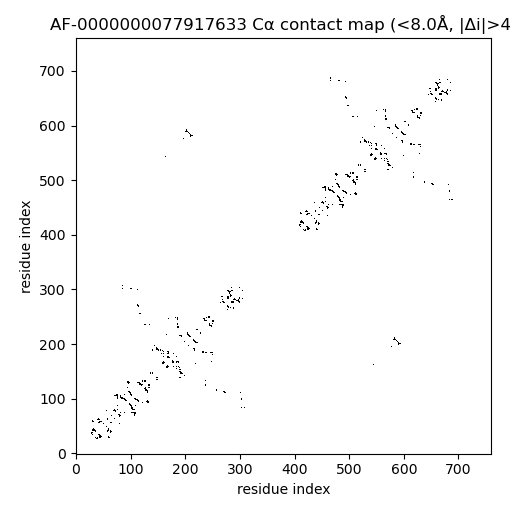M 4785 C C . GLU B 1 249 ? -4.816 10.078 22.969 1 98.19 249 GLU B C 1
ATOM 4787 O O . GLU B 1 249 ? -4.641 11.281 22.75 1 98.19 249 GLU B O 1
ATOM 4792 N N . CYS B 1 250 ? -5.973 9.484 22.969 1 98.5 250 CYS B N 1
ATOM 4793 C CA . CYS B 1 250 ? -7.199 10.273 22.891 1 98.5 250 CYS B CA 1
ATOM 4794 C C . CYS B 1 250 ? -7.641 10.758 24.266 1 98.5 250 CYS B C 1
ATOM 4796 O O . CYS B 1 250 ? -8.125 9.969 25.078 1 98.5 250 CYS B O 1
ATOM 4798 N N . VAL B 1 251 ? -7.488 12.062 24.484 1 98.25 251 VAL B N 1
ATOM 4799 C CA . VAL B 1 251 ? -7.711 12.609 25.828 1 98.25 251 VAL B CA 1
ATOM 4800 C C . VAL B 1 251 ? -8.781 13.703 25.766 1 98.25 251 VAL B C 1
ATOM 4802 O O . VAL B 1 251 ? -9.164 14.148 24.672 1 98.25 251 VAL B O 1
ATOM 4805 N N . ASP B 1 252 ? -9.195 14.156 26.906 1 97.75 252 ASP B N 1
ATOM 4806 C CA . ASP B 1 252 ? -10.18 15.227 27 1 97.75 252 ASP B CA 1
ATOM 4807 C C . ASP B 1 252 ? -9.602 16.547 26.5 1 97.75 252 ASP B C 1
ATOM 4809 O O . ASP B 1 252 ? -8.461 16.891 26.812 1 97.75 252 ASP B O 1
ATOM 4813 N N . ALA B 1 253 ? -10.406 17.25 25.734 1 97.12 253 ALA B N 1
ATOM 4814 C CA . ALA B 1 253 ? -9.969 18.516 25.141 1 97.12 253 ALA B CA 1
ATOM 4815 C C . ALA B 1 253 ? -9.844 19.609 26.203 1 97.12 253 ALA B C 1
ATOM 4817 O O . ALA B 1 253 ? -9.289 20.672 25.953 1 97.12 253 ALA B O 1
ATOM 4818 N N . GLY B 1 254 ? -10.266 19.312 27.453 1 94.88 254 GLY B N 1
ATOM 4819 C CA . GLY B 1 254 ? -10.234 20.281 28.531 1 94.88 254 GLY B CA 1
ATOM 4820 C C . GLY B 1 254 ? -8.844 20.797 28.828 1 94.88 254 GLY B C 1
ATOM 4821 O O . GLY B 1 254 ? -8.688 21.906 29.344 1 94.88 254 GLY B O 1
ATOM 4822 N N . TYR B 1 255 ? -7.895 20.062 28.438 1 93.5 255 TYR B N 1
ATOM 4823 C CA . TYR B 1 255 ? -6.535 20.484 28.75 1 93.5 255 TYR B CA 1
ATOM 4824 C C . TYR B 1 255 ? -6.133 21.703 27.922 1 93.5 255 TYR B C 1
ATOM 4826 O O . TYR B 1 255 ? -5.172 22.406 28.25 1 93.5 255 TYR B O 1
ATOM 4834 N N . LEU B 1 256 ? -6.879 22 26.797 1 95.69 256 LEU B N 1
ATOM 4835 C CA . LEU B 1 256 ? -6.613 23.156 25.969 1 95.69 256 LEU B CA 1
ATOM 4836 C C . LEU B 1 256 ? -7.09 24.438 26.641 1 95.69 256 LEU B C 1
ATOM 4838 O O . LEU B 1 256 ? -6.77 25.547 26.188 1 95.69 256 LEU B O 1
ATOM 4842 N N . ASN B 1 257 ? -7.895 24.391 27.672 1 94.19 257 ASN B N 1
ATOM 4843 C CA . ASN B 1 257 ? -8.352 25.5 28.516 1 94.19 257 ASN B CA 1
ATOM 4844 C C . ASN B 1 257 ? -9.047 26.562 27.672 1 94.19 257 ASN B C 1
ATOM 4846 O O . ASN B 1 257 ? -8.766 27.75 27.812 1 94.19 257 ASN B O 1
ATOM 4850 N N . TYR B 1 258 ? -9.812 26.047 26.75 1 95.75 258 TYR B N 1
ATOM 4851 C CA . TYR B 1 258 ? -10.586 26.969 25.922 1 95.75 258 TYR B CA 1
ATOM 4852 C C . TYR B 1 258 ? -11.727 27.594 26.734 1 95.75 258 TYR B C 1
ATOM 4854 O O . TYR B 1 258 ? -12.562 26.875 27.281 1 95.75 258 TYR B O 1
ATOM 4862 N N . ASP B 1 259 ? -11.766 28.953 26.828 1 95.38 259 ASP B N 1
ATOM 4863 C CA . ASP B 1 259 ? -12.797 29.609 27.625 1 95.38 259 ASP B CA 1
ATOM 4864 C C . ASP B 1 259 ? -13.336 30.844 26.938 1 95.38 259 ASP B C 1
ATOM 4866 O O . ASP B 1 259 ? -13.875 31.75 27.578 1 95.38 259 ASP B O 1
ATOM 4870 N N . CYS B 1 260 ? -13.148 30.906 25.641 1 95.75 260 CYS B N 1
ATOM 4871 C CA . CYS B 1 260 ? -13.68 32.031 24.906 1 95.75 260 CYS B CA 1
ATOM 4872 C C . CYS B 1 260 ? -15.141 31.812 24.531 1 95.75 260 CYS B C 1
ATOM 4874 O O . CYS B 1 260 ? -15.438 31.25 23.469 1 95.75 260 CYS B O 1
ATOM 4876 N N . THR B 1 261 ? -16.094 32.25 25.297 1 89.38 261 THR B N 1
ATOM 4877 C CA . THR B 1 261 ? -17.516 32.125 24.984 1 89.38 261 THR B CA 1
ATOM 4878 C C . THR B 1 261 ? -17.938 33.188 23.969 1 89.38 261 THR B C 1
ATOM 4880 O O . THR B 1 261 ? -17.297 34.25 23.875 1 89.38 261 THR B O 1
ATOM 4883 N N . PRO B 1 262 ? -18.938 32.938 23.219 1 87.19 262 PRO B N 1
ATOM 4884 C CA . PRO B 1 262 ? -19.406 33.938 22.25 1 87.19 262 PRO B CA 1
ATOM 4885 C C . PRO B 1 262 ? -19.734 35.281 22.906 1 87.19 262 PRO B C 1
ATOM 4887 O O . PRO B 1 262 ? -19.516 36.312 22.312 1 87.19 262 PRO B O 1
ATOM 4890 N N . GLY B 1 263 ? -20.172 35.281 24.062 1 92.5 263 GLY B N 1
ATOM 4891 C CA . GLY B 1 263 ? -20.547 36.5 24.766 1 92.5 263 GLY B CA 1
ATOM 4892 C C . GLY B 1 263 ? -19.344 37.312 25.188 1 92.5 263 GLY B C 1
ATOM 4893 O O . GLY B 1 263 ? -19.469 38.531 25.359 1 92.5 263 GLY B O 1
ATOM 4894 N N . LYS B 1 264 ? -18.25 36.719 25.312 1 95 264 LYS B N 1
ATOM 4895 C CA . LYS B 1 264 ? -17.062 37.406 25.766 1 95 264 LYS B CA 1
ATOM 4896 C C . LYS B 1 264 ? -16.688 38.531 24.797 1 95 264 LYS B C 1
ATOM 4898 O O . LYS B 1 264 ? -16.297 39.625 25.234 1 95 264 LYS B O 1
ATOM 4903 N N . CYS B 1 265 ? -16.781 38.25 23.484 1 97.56 265 CYS B N 1
ATOM 4904 C CA . CYS B 1 265 ? -16.438 39.25 22.484 1 97.56 265 CYS B CA 1
ATOM 4905 C C . CYS B 1 265 ? -17.688 39.75 21.75 1 97.56 265 CYS B C 1
ATOM 4907 O O . CYS B 1 265 ? -17.625 40.062 20.562 1 97.56 265 CYS B O 1
ATOM 4909 N N . ASN B 1 266 ? -18.859 39.625 22.484 1 96.56 266 ASN B N 1
ATOM 4910 C CA . ASN B 1 266 ? -20.141 40.125 22.016 1 96.56 266 ASN B CA 1
ATOM 4911 C C . ASN B 1 266 ? -20.5 39.531 20.656 1 96.56 266 ASN B C 1
ATOM 4913 O O . ASN B 1 266 ? -21.094 40.188 19.812 1 96.56 266 ASN B O 1
ATOM 4917 N N . GLU B 1 267 ? -20.031 38.406 20.375 1 95.06 267 GLU B N 1
ATOM 4918 C CA . GLU B 1 267 ? -20.297 37.656 19.141 1 95.06 267 GLU B CA 1
ATOM 4919 C C . GLU B 1 267 ? -19.688 38.344 17.938 1 95.06 267 GLU B C 1
ATOM 4921 O O . GLU B 1 267 ? -20.172 38.188 16.812 1 95.06 267 GLU B O 1
ATOM 4926 N N . ARG B 1 268 ? -18.641 39.156 18.203 1 96.5 268 ARG B N 1
ATOM 4927 C CA . ARG B 1 268 ? -18.047 39.969 17.141 1 96.5 268 ARG B CA 1
ATOM 4928 C C . ARG B 1 268 ? -16.531 39.844 17.141 1 96.5 268 ARG B C 1
ATOM 4930 O O . ARG B 1 268 ? -15.82 40.844 16.891 1 96.5 268 ARG B O 1
ATOM 4937 N N . GLY B 1 269 ? -16.109 38.688 17.531 1 96.5 269 GLY B N 1
ATOM 4938 C CA . GLY B 1 269 ? -14.672 38.469 17.594 1 96.5 269 GLY B CA 1
ATOM 4939 C C . GLY B 1 269 ? -14.312 37.094 18.172 1 96.5 269 GLY B C 1
ATOM 4940 O O . GLY B 1 269 ? -15.195 36.281 18.422 1 96.5 269 GLY B O 1
ATOM 4941 N N . VAL B 1 270 ? -13.023 36.906 18.234 1 97.44 270 VAL B N 1
ATOM 4942 C CA . VAL B 1 270 ? -12.469 35.688 18.812 1 97.44 270 VAL B CA 1
ATOM 4943 C C . VAL B 1 270 ? -11.406 36.031 19.844 1 97.44 270 VAL B C 1
ATOM 4945 O O . VAL B 1 270 ? -10.93 37.188 19.891 1 97.44 270 VAL B O 1
ATOM 4948 N N . CYS B 1 271 ? -11.102 35.062 20.703 1 98.19 271 CYS B N 1
ATOM 4949 C CA . CYS B 1 271 ? -10.055 35.312 21.672 1 98.19 271 CYS B CA 1
ATOM 4950 C C . CYS B 1 271 ? -8.688 34.906 21.141 1 98.19 271 CYS B C 1
ATOM 4952 O O . CYS B 1 271 ? -8.57 33.875 20.453 1 98.19 271 CYS B O 1
ATOM 4954 N N . ASN B 1 272 ? -7.719 35.719 21.359 1 97.81 272 ASN B N 1
ATOM 4955 C CA . ASN B 1 272 ? -6.359 35.344 21 1 97.81 272 ASN B CA 1
ATOM 4956 C C . ASN B 1 272 ? -5.695 34.5 22.109 1 97.81 272 ASN B C 1
ATOM 4958 O O . ASN B 1 272 ? -6.344 34.156 23.094 1 97.81 272 ASN B O 1
ATOM 4962 N N . ASN B 1 273 ? -4.406 34.188 21.969 1 97.44 273 ASN B N 1
ATOM 4963 C CA . ASN B 1 273 ? -3.701 33.281 22.891 1 97.44 273 ASN B CA 1
ATOM 4964 C C . ASN B 1 273 ? -3.443 33.938 24.234 1 97.44 273 ASN B C 1
ATOM 4966 O O . ASN B 1 273 ? -3.057 33.281 25.203 1 97.44 273 ASN B O 1
ATOM 4970 N N . LYS B 1 274 ? -3.725 35.25 24.344 1 96.88 274 LYS B N 1
ATOM 4971 C CA . LYS B 1 274 ? -3.67 35.969 25.625 1 96.88 274 LYS B CA 1
ATOM 4972 C C . LYS B 1 274 ? -5.066 36.156 26.219 1 96.88 274 LYS B C 1
ATOM 4974 O O . LYS B 1 274 ? -5.238 36.844 27.219 1 96.88 274 LYS B O 1
ATOM 4979 N N . LYS B 1 275 ? -6.07 35.594 25.547 1 97 275 LYS B N 1
ATOM 4980 C CA . LYS B 1 275 ? -7.465 35.594 25.969 1 97 275 LYS B CA 1
ATOM 4981 C C . LYS B 1 275 ? -8.109 36.969 25.844 1 97 275 LYS B C 1
ATOM 4983 O O . LYS B 1 275 ? -9.047 37.281 26.578 1 97 275 LYS B O 1
ATOM 4988 N N . ASN B 1 276 ? -7.52 37.75 25 1 97.62 276 ASN B N 1
ATOM 4989 C CA . ASN B 1 276 ? -8.133 39.031 24.641 1 97.62 276 ASN B CA 1
ATOM 4990 C C . ASN B 1 276 ? -8.938 38.938 23.359 1 97.62 276 ASN B C 1
ATOM 4992 O O . ASN B 1 276 ? -8.609 38.125 22.484 1 97.62 276 ASN B O 1
ATOM 4996 N N . CYS B 1 277 ? -9.93 39.719 23.297 1 98.12 277 CYS B N 1
ATOM 4997 C CA . CYS B 1 277 ? -10.781 39.688 22.109 1 98.12 277 CYS B CA 1
ATOM 4998 C C . CYS B 1 277 ? -10.047 40.281 20.906 1 98.12 277 CYS B C 1
ATOM 5000 O O . CYS B 1 277 ? -9.422 41.344 21 1 98.12 277 CYS B O 1
ATOM 5002 N N . HIS B 1 278 ? -9.984 39.531 19.906 1 97.94 278 HIS B N 1
ATOM 5003 C CA . HIS B 1 278 ? -9.711 40.031 18.578 1 97.94 278 HIS B CA 1
ATOM 5004 C C . HIS B 1 278 ? -11.008 40.312 17.812 1 97.94 278 HIS B C 1
ATOM 5006 O O . HIS B 1 278 ? -11.656 39.375 17.328 1 97.94 278 HIS B O 1
ATOM 5012 N N . CYS B 1 279 ? -11.297 41.562 17.719 1 98.06 279 CYS B N 1
ATOM 5013 C CA . CYS B 1 279 ? -12.609 42 17.234 1 98.06 279 CYS B CA 1
ATOM 5014 C C . CYS B 1 279 ? -12.656 42 15.703 1 98.06 279 CYS B C 1
ATOM 5016 O O . CYS B 1 279 ? -11.648 42.312 15.055 1 98.06 279 CYS B O 1
ATOM 5018 N N . ASN B 1 280 ? -13.836 41.688 15.156 1 96.75 280 ASN B N 1
ATOM 5019 C CA . ASN B 1 280 ? -14.078 41.812 13.727 1 96.75 280 ASN B CA 1
ATOM 5020 C C . ASN B 1 280 ? -13.984 43.25 13.258 1 96.75 280 ASN B C 1
ATOM 5022 O O . ASN B 1 280 ? -14.07 44.188 14.07 1 96.75 280 ASN B O 1
ATOM 5026 N N . PRO B 1 281 ? -13.727 43.375 11.945 1 96.06 281 PRO B N 1
ATOM 5027 C CA . PRO B 1 281 ? -13.758 44.75 11.43 1 96.06 281 PRO B CA 1
ATOM 5028 C C . PRO B 1 281 ? -15.031 45.5 11.828 1 96.06 281 PRO B C 1
ATOM 5030 O O . PRO B 1 281 ? -16.109 44.906 11.914 1 96.06 281 PRO B O 1
ATOM 5033 N N . SER B 1 282 ? -14.852 46.75 12.188 1 96.38 282 SER B N 1
ATOM 5034 C CA . SER B 1 282 ? -15.93 47.688 12.5 1 96.38 282 SER B CA 1
ATOM 5035 C C . SER B 1 282 ? -16.328 47.594 13.969 1 96.38 282 SER B C 1
ATOM 5037 O O . SER B 1 282 ? -17.25 48.281 14.414 1 96.38 282 SER B O 1
ATOM 5039 N N . TYR B 1 283 ? -15.664 46.719 14.727 1 97.06 283 TYR B N 1
ATOM 5040 C CA . TYR B 1 283 ? -15.898 46.656 16.172 1 97.06 283 TYR B CA 1
ATOM 5041 C C . TYR B 1 283 ? -14.602 46.844 16.938 1 97.06 283 TYR B C 1
ATOM 5043 O O . TYR B 1 283 ? -13.57 46.25 16.609 1 97.06 283 TYR B O 1
ATOM 5051 N N . LEU B 1 284 ? -14.602 47.625 17.969 1 96.62 284 LEU B N 1
ATOM 5052 C CA . LEU B 1 284 ? -13.383 48.031 18.656 1 96.62 284 LEU B CA 1
ATOM 5053 C C . LEU B 1 284 ? -13.094 47.125 19.844 1 96.62 284 LEU B C 1
ATOM 5055 O O . LEU B 1 284 ? -14.016 46.719 20.562 1 96.62 284 LEU B O 1
ATOM 5059 N N . PRO B 1 285 ? -11.844 46.75 20.016 1 97.06 285 PRO B N 1
ATOM 5060 C CA . PRO B 1 285 ? -11.438 46.156 21.297 1 97.06 285 PRO B CA 1
ATOM 5061 C C . PRO B 1 285 ? -11.672 47.094 22.484 1 97.06 285 PRO B C 1
ATOM 5063 O O . PRO B 1 285 ? -11.883 48.281 22.297 1 97.06 285 PRO B O 1
ATOM 5066 N N . PRO B 1 286 ? -11.828 46.531 23.734 1 96.62 286 PRO B N 1
ATOM 5067 C CA . PRO B 1 286 ? -11.422 45.188 24.156 1 96.62 286 PRO B CA 1
ATOM 5068 C C . PRO B 1 286 ? -12.562 44.188 24.094 1 96.62 286 PRO B C 1
ATOM 5070 O O . PRO B 1 286 ? -12.328 42.969 24.203 1 96.62 286 PRO B O 1
ATOM 5073 N N . ASN B 1 287 ? -13.859 44.625 24 1 96.19 287 ASN B N 1
ATOM 5074 C CA . ASN B 1 287 ? -14.969 43.688 24.109 1 96.19 287 ASN B CA 1
ATOM 5075 C C . ASN B 1 287 ? -15.789 43.625 22.828 1 96.19 287 ASN B C 1
ATOM 5077 O O . ASN B 1 287 ? -16.797 42.906 22.75 1 96.19 287 ASN B O 1
ATOM 5081 N N . CYS B 1 288 ? -15.438 44.438 21.828 1 97.56 288 CYS B N 1
ATOM 5082 C CA . CYS B 1 288 ? -16.047 44.438 20.5 1 97.56 288 CYS B CA 1
ATOM 5083 C C . CYS B 1 288 ? -17.5 44.938 20.578 1 97.56 288 CYS B C 1
ATOM 5085 O O . CYS B 1 288 ? -18.359 44.438 19.875 1 97.56 288 CYS B O 1
ATOM 5087 N N . GLU B 1 289 ? -17.703 45.75 21.531 1 96.19 289 GLU B N 1
ATOM 5088 C CA . GLU B 1 289 ? -19.047 46.25 21.703 1 96.19 289 GLU B CA 1
ATOM 5089 C C . GLU B 1 289 ? -19.25 47.562 20.922 1 96.19 289 GLU B C 1
ATOM 5091 O O . GLU B 1 289 ? -20.297 47.781 20.312 1 96.19 289 GLU B O 1
ATOM 5096 N N . THR B 1 290 ? -18.219 48.375 20.906 1 95.94 290 THR B N 1
ATOM 5097 C CA . THR B 1 290 ? -18.281 49.688 20.25 1 95.94 290 THR B CA 1
ATOM 5098 C C . THR B 1 290 ? -17.984 49.562 18.75 1 95.94 290 THR B C 1
ATOM 5100 O O . THR B 1 290 ? -17.016 48.875 18.359 1 95.94 290 THR B O 1
ATOM 5103 N N . SER B 1 291 ? -18.844 50.25 18.016 1 95.12 291 SER B N 1
ATOM 5104 C CA . SER B 1 291 ? -18.672 50.156 16.578 1 95.12 291 SER B CA 1
ATOM 5105 C C . SER B 1 291 ? -17.844 51.344 16.062 1 95.12 291 SER B C 1
ATOM 5107 O O . SER B 1 291 ? -17.953 52.469 16.562 1 95.12 291 SER B O 1
ATOM 5109 N N . ASP B 1 292 ? -16.938 51.062 15.18 1 94.25 292 ASP B N 1
ATOM 5110 C CA . ASP B 1 292 ? -16.125 52 14.422 1 94.25 292 ASP B CA 1
ATOM 5111 C C . ASP B 1 292 ? -15.883 51.5 13 1 94.25 292 ASP B C 1
ATOM 5113 O O . ASP B 1 292 ? -15.062 50.594 12.789 1 94.25 292 ASP B O 1
ATOM 5117 N N . ASP B 1 293 ? -16.5 52.094 12.086 1 93.12 293 ASP B N 1
ATOM 5118 C CA . ASP B 1 293 ? -16.5 51.625 10.711 1 93.12 293 ASP B CA 1
ATOM 5119 C C . ASP B 1 293 ? -15.094 51.625 10.125 1 93.12 293 ASP B C 1
ATOM 5121 O O . ASP B 1 293 ? -14.797 50.906 9.188 1 93.12 293 ASP B O 1
ATOM 5125 N N . ALA B 1 294 ? -14.219 52.469 10.68 1 91.69 294 ALA B N 1
ATOM 5126 C CA . ALA B 1 294 ? -12.867 52.594 10.141 1 91.69 294 ALA B CA 1
ATOM 5127 C C . ALA B 1 294 ? -11.953 51.5 10.719 1 91.69 294 ALA B C 1
ATOM 5129 O O . ALA B 1 294 ? -10.844 51.281 10.219 1 91.69 294 ALA B O 1
ATOM 5130 N N . TRP B 1 295 ? -12.453 50.844 11.664 1 94.19 295 TRP B N 1
ATOM 5131 C CA . TRP B 1 295 ? -11.625 49.844 12.344 1 94.19 295 TRP B CA 1
ATOM 5132 C C . TRP B 1 295 ? -11.469 48.594 11.484 1 94.19 295 TRP B C 1
ATOM 5134 O O . TRP B 1 295 ? -12.461 48 11.047 1 94.19 295 TRP B O 1
ATOM 5144 N N . THR B 1 296 ? -10.25 48.062 11.242 1 94.06 296 THR B N 1
ATOM 5145 C CA . THR B 1 296 ? -9.961 46.969 10.32 1 94.06 296 THR B CA 1
ATOM 5146 C C . THR B 1 296 ? -9.969 45.656 11.047 1 94.06 296 THR B C 1
ATOM 5148 O O . THR B 1 296 ? -9.844 44.594 10.422 1 94.06 296 THR B O 1
ATOM 5151 N N . GLY B 1 297 ? -10.18 45.688 12.305 1 95.25 297 GLY B N 1
ATOM 5152 C CA . GLY B 1 297 ? -10.102 44.469 13.102 1 95.25 297 GLY B CA 1
ATOM 5153 C C . GLY B 1 297 ? -8.836 44.375 13.938 1 95.25 297 GLY B C 1
ATOM 5154 O O . GLY B 1 297 ? -7.828 45 13.609 1 95.25 297 GLY B O 1
ATOM 5155 N N . GLY B 1 298 ? -8.891 43.625 15 1 96.62 298 GLY B N 1
ATOM 5156 C CA . GLY B 1 298 ? -7.707 43.5 15.836 1 96.62 298 GLY B CA 1
ATOM 5157 C C . GLY B 1 298 ? -8.031 43.406 17.312 1 96.62 298 GLY B C 1
ATOM 5158 O O . GLY B 1 298 ? -9.203 43.25 17.688 1 96.62 298 GLY B O 1
ATOM 5159 N N . SER B 1 299 ? -6.953 43.344 18.078 1 97.19 299 SER B N 1
ATOM 5160 C CA . SER B 1 299 ? -7.047 43.25 19.531 1 97.19 299 SER B CA 1
ATOM 5161 C C . SER B 1 299 ? -6.215 44.344 20.203 1 97.19 299 SER B C 1
ATOM 5163 O O . SER B 1 299 ? -5.551 45.125 19.531 1 97.19 299 SER B O 1
ATOM 5165 N N . VAL B 1 300 ? -6.332 44.344 21.516 1 96.75 300 VAL B N 1
ATOM 5166 C CA . VAL B 1 300 ? -5.504 45.25 22.281 1 96.75 300 VAL B CA 1
ATOM 5167 C C . VAL B 1 300 ? -4.031 44.906 22.094 1 96.75 300 VAL B C 1
ATOM 5169 O O . VAL B 1 300 ? -3.152 45.75 22.328 1 96.75 300 VAL B O 1
ATOM 5172 N N . ASP B 1 301 ? -3.801 43.688 21.562 1 95.75 301 ASP B N 1
ATOM 5173 C CA . ASP B 1 301 ? -2.436 43.188 21.422 1 95.75 301 ASP B CA 1
ATOM 5174 C C . ASP B 1 301 ? -1.947 43.312 19.984 1 95.75 301 ASP B C 1
ATOM 5176 O O . ASP B 1 301 ? -0.765 43.125 19.703 1 95.75 301 ASP B O 1
ATOM 5180 N N . SER B 1 302 ? -2.768 43.719 19.031 1 95.12 302 SER B N 1
ATOM 5181 C CA . SER B 1 302 ? -2.49 43.594 17.594 1 95.12 302 SER B CA 1
ATOM 5182 C C . SER B 1 302 ? -1.609 44.719 17.094 1 95.12 302 SER B C 1
ATOM 5184 O O . SER B 1 302 ? -1.072 44.656 15.992 1 95.12 302 SER B O 1
ATOM 5186 N N . GLY B 1 303 ? -1.481 45.781 17.828 1 93.38 303 GLY B N 1
ATOM 5187 C CA . GLY B 1 303 ? -0.604 46.875 17.453 1 93.38 303 GLY B CA 1
ATOM 5188 C C . GLY B 1 303 ? -1.353 48.094 16.938 1 93.38 303 GLY B C 1
ATOM 5189 O O . GLY B 1 303 ? -0.834 49.219 16.984 1 93.38 303 GLY B O 1
ATOM 5190 N N . ASN B 1 304 ? -2.52 47.938 16.5 1 94.94 304 ASN B N 1
ATOM 5191 C CA . ASN B 1 304 ? -3.256 49 15.875 1 94.94 304 ASN B CA 1
ATOM 5192 C C . ASN B 1 304 ? -4.25 49.656 16.844 1 94.94 304 ASN B C 1
ATOM 5194 O O . ASN B 1 304 ? -4.969 50.594 16.469 1 94.94 304 ASN B O 1
ATOM 5198 N N . PHE B 1 305 ? -4.34 49.094 18.016 1 94 305 PHE B N 1
ATOM 5199 C CA . PHE B 1 305 ? -5.23 49.656 19.016 1 94 305 PHE B CA 1
ATOM 5200 C C . PHE B 1 305 ? -4.457 50.531 19.984 1 94 305 PHE B C 1
ATOM 5202 O O . PHE B 1 305 ? -3.359 50.188 20.406 1 94 305 PHE B O 1
ATOM 5209 N N . PRO B 1 306 ? -4.973 51.625 20.438 1 92.38 306 PRO B N 1
ATOM 5210 C CA . PRO B 1 306 ? -6.227 52.25 19.984 1 92.38 306 PRO B CA 1
ATOM 5211 C C . PRO B 1 306 ? -6.098 52.906 18.609 1 92.38 306 PRO B C 1
ATOM 5213 O O . PRO B 1 306 ? -4.988 53.156 18.141 1 92.38 306 PRO B O 1
ATOM 5216 N N . PRO B 1 307 ? -7.23 53.094 18.031 1 88.88 307 PRO B N 1
ATOM 5217 C CA . PRO B 1 307 ? -7.168 53.75 16.703 1 88.88 307 PRO B CA 1
ATOM 5218 C C . PRO B 1 307 ? -6.574 55.156 16.766 1 88.88 307 PRO B C 1
ATOM 5220 O O . PRO B 1 307 ? -6.684 55.844 17.781 1 88.88 307 PRO B O 1
ATOM 5223 N N . GLN B 1 308 ? -5.773 55.531 15.867 1 75.62 308 GLN B N 1
ATOM 5224 C CA . GLN B 1 308 ? -5.223 56.875 15.797 1 75.62 308 GLN B CA 1
ATOM 5225 C C . GLN B 1 308 ? -6.324 57.906 15.555 1 75.62 308 GLN B C 1
ATOM 5227 O O . GLN B 1 308 ? -7.215 57.688 14.734 1 75.62 308 GLN B O 1
ATOM 5232 N N . VAL B 1 309 ? -6.684 58.688 16.531 1 59.59 309 VAL B N 1
ATOM 5233 C CA . VAL B 1 309 ? -7.609 59.812 16.391 1 59.59 309 VAL B CA 1
ATOM 5234 C C . VAL B 1 309 ? -7.191 60.688 15.219 1 59.59 309 VAL B C 1
ATOM 5236 O O . VAL B 1 309 ? -6 60.938 15.008 1 59.59 309 VAL B O 1
ATOM 5239 N N . ALA B 1 310 ? -7.805 60.781 14.039 1 48.5 310 ALA B N 1
ATOM 5240 C CA . ALA B 1 310 ? -7.531 61.812 13.047 1 48.5 310 ALA B CA 1
ATOM 5241 C C . ALA B 1 310 ? -7.18 63.156 13.727 1 48.5 310 ALA B C 1
ATOM 5243 O O . ALA B 1 310 ? -7.945 63.656 14.547 1 48.5 310 ALA B O 1
ATOM 5244 N N . ALA B 1 311 ? -6.012 63.438 13.953 1 41.47 311 ALA B N 1
ATOM 5245 C CA . ALA B 1 311 ? -5.777 64.875 14.203 1 41.47 311 ALA B CA 1
ATOM 5246 C C . ALA B 1 311 ? -6.742 65.75 13.391 1 41.47 311 ALA B C 1
ATOM 5248 O O . ALA B 1 311 ? -6.859 65.562 12.18 1 41.47 311 ALA B O 1
ATOM 5249 N N . GLY B 1 312 ? -7.75 66.312 13.922 1 35.5 312 GLY B N 1
ATOM 5250 C CA . GLY B 1 312 ? -8.531 67.438 13.391 1 35.5 312 GLY B CA 1
ATOM 5251 C C . GLY B 1 312 ? -7.699 68.438 12.594 1 35.5 312 GLY B C 1
ATOM 5252 O O . GLY B 1 312 ? -7.121 69.312 13.156 1 35.5 312 GLY B O 1
ATOM 5253 N N . LEU B 1 313 ? -6.848 68.125 11.602 1 35.03 313 LEU B N 1
ATOM 5254 C CA . LEU B 1 313 ? -6.551 69.25 10.719 1 35.03 313 LEU B CA 1
ATOM 5255 C C . LEU B 1 313 ? -7.773 70.125 10.547 1 35.03 313 LEU B C 1
ATOM 5257 O O . LEU B 1 313 ? -8.906 69.688 10.625 1 35.03 313 LEU B O 1
ATOM 5261 N N . ALA B 1 314 ? -7.645 71.5 10.742 1 35.12 314 ALA B N 1
ATOM 5262 C CA . ALA B 1 314 ? -8.469 72.625 10.234 1 35.12 314 ALA B CA 1
ATOM 5263 C C . ALA B 1 314 ? -9.07 72.25 8.875 1 35.12 314 ALA B C 1
ATOM 5265 O O . ALA B 1 314 ? -8.555 71.438 8.164 1 35.12 314 ALA B O 1
ATOM 5266 N N . SER B 1 315 ? -10.203 72.875 8.477 1 33.09 315 SER B N 1
ATOM 5267 C CA . SER B 1 315 ? -11.109 72.875 7.328 1 33.09 315 SER B CA 1
ATOM 5268 C C . SER B 1 315 ? -10.336 73 6.02 1 33.09 315 SER B C 1
ATOM 5270 O O . SER B 1 315 ? -10.906 73.375 4.984 1 33.09 315 SER B O 1
ATOM 5272 N N . SER B 1 316 ? -9.008 73.25 6.012 1 30.27 316 SER B N 1
ATOM 5273 C CA . SER B 1 316 ? -8.844 73.625 4.609 1 30.27 316 SER B CA 1
ATOM 5274 C C . SER B 1 316 ? -9.453 72.625 3.686 1 30.27 316 SER B C 1
ATOM 5276 O O . SER B 1 316 ? -9.758 71.5 4.117 1 30.27 316 SER B O 1
ATOM 5278 N N . GLU B 1 317 ? -9.172 72.875 2.303 1 30.2 317 GLU B N 1
ATOM 5279 C CA . GLU B 1 317 ? -9.742 72.375 1.045 1 30.2 317 GLU B CA 1
ATOM 5280 C C . GLU B 1 317 ? -9.578 70.875 0.893 1 30.2 317 GLU B C 1
ATOM 5282 O O . GLU B 1 317 ? -8.461 70.375 0.82 1 30.2 317 GLU B O 1
ATOM 5287 N N . ARG B 1 318 ? -10.25 70.125 1.627 1 26.31 318 ARG B N 1
ATOM 5288 C CA . ARG B 1 318 ? -10.367 68.75 1.244 1 26.31 318 ARG B CA 1
ATOM 5289 C C . ARG B 1 318 ? -10.523 68.562 -0.267 1 26.31 318 ARG B C 1
ATOM 5291 O O . ARG B 1 318 ? -11.57 68.938 -0.825 1 26.31 318 ARG B O 1
ATOM 5298 N N . ARG B 1 319 ? -9.422 69 -0.949 1 27.12 319 ARG B N 1
ATOM 5299 C CA . ARG B 1 319 ? -9.586 68.438 -2.301 1 27.12 319 ARG B CA 1
ATOM 5300 C C . ARG B 1 319 ? -10.078 67 -2.27 1 27.12 319 ARG B C 1
ATOM 5302 O O . ARG B 1 319 ? -9.453 66.188 -1.657 1 27.12 319 ARG B O 1
ATOM 5309 N N . TYR B 1 320 ? -11.422 67 -2.092 1 24.03 320 TYR B N 1
ATOM 5310 C CA . TYR B 1 320 ? -12.148 65.812 -2.486 1 24.03 320 TYR B CA 1
ATOM 5311 C C . TYR B 1 320 ? -11.445 65.062 -3.635 1 24.03 320 TYR B C 1
ATOM 5313 O O . TYR B 1 320 ? -11.406 65.562 -4.758 1 24.03 320 TYR B O 1
ATOM 5321 N N . ILE B 1 321 ? -10.125 64.875 -3.453 1 23.73 321 ILE B N 1
ATOM 5322 C CA . ILE B 1 321 ? -9.711 64 -4.562 1 23.73 321 ILE B CA 1
ATOM 5323 C C . ILE B 1 321 ? -10.734 62.906 -4.762 1 23.73 321 ILE B C 1
ATOM 5325 O O . ILE B 1 321 ? -10.961 62.094 -3.863 1 23.73 321 ILE B O 1
ATOM 5329 N N . GLU B 1 322 ? -11.773 63.312 -5.371 1 26.58 322 GLU B N 1
ATOM 5330 C CA . GLU B 1 322 ? -12.719 62.438 -6.059 1 26.58 322 GLU B CA 1
ATOM 5331 C C . GLU B 1 322 ? -12.039 61.156 -6.539 1 26.58 322 GLU B C 1
ATOM 5333 O O . GLU B 1 322 ? -11.094 61.188 -7.324 1 26.58 322 GLU B O 1
ATOM 5338 N N . ASN B 1 323 ? -11.57 60.406 -5.461 1 23.94 323 ASN B N 1
ATOM 5339 C CA . ASN B 1 323 ? -11.273 59.062 -5.938 1 23.94 323 ASN B CA 1
ATOM 5340 C C . ASN B 1 323 ? -12.164 58.656 -7.117 1 23.94 323 ASN B C 1
ATOM 5342 O O . ASN B 1 323 ? -13.367 58.469 -6.957 1 23.94 323 ASN B O 1
ATOM 5346 N N . VAL B 1 324 ? -11.953 59.406 -8.234 1 27.31 324 VAL B N 1
ATOM 5347 C CA . VAL B 1 324 ? -12.516 59.25 -9.562 1 27.31 324 VAL B CA 1
ATOM 5348 C C . VAL B 1 324 ? -12.578 57.781 -9.93 1 27.31 324 VAL B C 1
ATOM 5350 O O . VAL B 1 324 ? -12.953 57.406 -11.047 1 27.31 324 VAL B O 1
ATOM 5353 N N . TYR B 1 325 ? -11.609 57.031 -9.234 1 26.12 325 TYR B N 1
ATOM 5354 C CA . TYR B 1 325 ? -11.656 55.75 -9.93 1 26.12 325 TYR B CA 1
ATOM 5355 C C . TYR B 1 325 ? -13.047 55.156 -9.852 1 26.12 325 TYR B C 1
ATOM 5357 O O . TYR B 1 325 ? -13.438 54.625 -8.797 1 26.12 325 TYR B O 1
ATOM 5365 N N . HIS B 1 326 ? -14.047 55.969 -10.148 1 26 326 HIS B N 1
ATOM 5366 C CA . HIS B 1 326 ? -15.344 55.375 -10.438 1 26 326 HIS B CA 1
ATOM 5367 C C . HIS B 1 326 ? -15.18 54 -11.102 1 26 326 HIS B C 1
ATOM 5369 O O . HIS B 1 326 ? -14.438 53.875 -12.078 1 26 326 HIS B O 1
ATOM 5375 N N . SER B 1 327 ? -14.953 53 -10.203 1 26.73 327 SER B N 1
ATOM 5376 C CA . SER B 1 327 ? -15.031 51.688 -10.852 1 26.73 327 SER B CA 1
ATOM 5377 C C . SER B 1 327 ? -16.078 51.688 -11.953 1 26.73 327 SER B C 1
ATOM 5379 O O . SER B 1 327 ? -17.266 51.906 -11.695 1 26.73 327 SER B O 1
ATOM 5381 N N . LYS B 1 328 ? -15.734 52.375 -13.008 1 30.38 328 LYS B N 1
ATOM 5382 C CA . LYS B 1 328 ? -16.641 52.281 -14.148 1 30.38 328 LYS B CA 1
ATOM 5383 C C . LYS B 1 328 ? -17.188 50.844 -14.312 1 30.38 328 LYS B C 1
ATOM 5385 O O . LYS B 1 328 ? -16.422 49.875 -14.297 1 30.38 328 LYS B O 1
ATOM 5390 N N . PRO B 1 329 ? -18.422 50.688 -13.867 1 32.88 329 PRO B N 1
ATOM 5391 C CA . PRO B 1 329 ? -19.047 49.375 -14.148 1 32.88 329 PRO B CA 1
ATOM 5392 C C . PRO B 1 329 ? -18.766 48.906 -15.562 1 32.88 329 PRO B C 1
ATOM 5394 O O . PRO B 1 329 ? -18.969 49.625 -16.531 1 32.88 329 PRO B O 1
ATOM 5397 N N . THR B 1 330 ? -17.516 48.406 -15.773 1 30.5 330 THR B N 1
ATOM 5398 C CA . THR B 1 330 ? -17.344 47.844 -17.109 1 30.5 330 THR B CA 1
ATOM 5399 C C . THR B 1 330 ? -18.641 47.188 -17.594 1 30.5 330 THR B C 1
ATOM 5401 O O . THR B 1 330 ? -19.141 46.25 -16.984 1 30.5 330 THR B O 1
ATOM 5404 N N . ARG B 1 331 ? -19.531 48.062 -18.016 1 33.34 331 ARG B N 1
ATOM 5405 C CA . ARG B 1 331 ? -20.719 47.625 -18.75 1 33.34 331 ARG B CA 1
ATOM 5406 C C . ARG B 1 331 ? -20.359 46.562 -19.781 1 33.34 331 ARG B C 1
ATOM 5408 O O . ARG B 1 331 ? -19.609 46.844 -20.719 1 33.34 331 ARG B O 1
ATOM 5415 N N . TRP B 1 332 ? -20.172 45.375 -19.312 1 34.69 332 TRP B N 1
ATOM 5416 C CA . TRP B 1 332 ? -20.062 44.25 -20.219 1 34.69 332 TRP B CA 1
ATOM 5417 C C . TRP B 1 332 ? -21.078 44.344 -21.344 1 34.69 332 TRP B C 1
ATOM 5419 O O . TRP B 1 332 ? -22.266 44.562 -21.094 1 34.69 332 TRP B O 1
ATOM 5429 N N . PRO B 1 333 ? -20.703 44.969 -22.453 1 36.66 333 PRO B N 1
ATOM 5430 C CA . PRO B 1 333 ? -21.719 45.125 -23.5 1 36.66 333 PRO B CA 1
ATOM 5431 C C . PRO B 1 333 ? -22.547 43.844 -23.703 1 36.66 333 PRO B C 1
ATOM 5433 O O . PRO B 1 333 ? -21.969 42.75 -23.781 1 36.66 333 PRO B O 1
ATOM 5436 N N . PHE B 1 334 ? -23.672 43.812 -23.078 1 39.38 334 PHE B N 1
ATOM 5437 C CA . PHE B 1 334 ? -24.703 42.781 -23.266 1 39.38 334 PHE B CA 1
ATOM 5438 C C . PHE B 1 334 ? -24.844 42.438 -24.75 1 39.38 334 PHE B C 1
ATOM 5440 O O . PHE B 1 334 ? -25.375 41.375 -25.094 1 39.38 334 PHE B O 1
ATOM 5447 N N . PHE B 1 335 ? -24.453 43.469 -25.594 1 42.38 335 PHE B N 1
ATOM 5448 C CA . PHE B 1 335 ? -24.781 43.344 -27.016 1 42.38 335 PHE B CA 1
ATOM 5449 C C . PHE B 1 335 ? -23.922 42.281 -27.688 1 42.38 335 PHE B C 1
ATOM 5451 O O . PHE B 1 335 ? -24.281 41.75 -28.734 1 42.38 335 PHE B O 1
ATOM 5458 N N . LEU B 1 336 ? -22.641 42.188 -27.094 1 42.62 336 LEU B N 1
ATOM 5459 C CA . LEU B 1 336 ? -21.812 41.281 -27.859 1 42.62 336 LEU B CA 1
ATOM 5460 C C . LEU B 1 336 ? -22.297 39.844 -27.672 1 42.62 336 LEU B C 1
ATOM 5462 O O . LEU B 1 336 ? -21.797 38.906 -28.344 1 42.62 336 LEU B O 1
ATOM 5466 N N . LEU B 1 337 ? -23.016 39.719 -26.547 1 43.78 337 LEU B N 1
ATOM 5467 C CA . LEU B 1 337 ? -23.578 38.375 -26.312 1 43.78 337 LEU B CA 1
ATOM 5468 C C . LEU B 1 337 ? -24.703 38.094 -27.312 1 43.78 337 LEU B C 1
ATOM 5470 O O . LEU B 1 337 ? -25.125 36.938 -27.438 1 43.78 337 LEU B O 1
ATOM 5474 N N . ILE B 1 338 ? -25.172 39.156 -27.891 1 49.94 338 ILE B N 1
ATOM 5475 C CA . ILE B 1 338 ? -26.297 39 -28.812 1 49.94 338 ILE B CA 1
ATOM 5476 C C . ILE B 1 338 ? -25.875 38.188 -30.031 1 49.94 338 ILE B C 1
ATOM 5478 O O . ILE B 1 338 ? -26.562 37.219 -30.422 1 49.94 338 ILE B O 1
ATOM 5482 N N . PRO B 1 339 ? -24.766 38.625 -30.672 1 55.38 339 PRO B N 1
ATOM 5483 C CA . PRO B 1 339 ? -24.469 37.812 -31.875 1 55.38 339 PRO B CA 1
ATOM 5484 C C . PRO B 1 339 ? -24.188 36.344 -31.547 1 55.38 339 PRO B C 1
ATOM 5486 O O . PRO B 1 339 ? -24.5 35.469 -32.344 1 55.38 339 PRO B O 1
ATOM 5489 N N . PHE B 1 340 ? -23.531 36.156 -30.328 1 56.69 340 PHE B N 1
ATOM 5490 C CA . PHE B 1 340 ? -23.203 34.781 -30 1 56.69 340 PHE B CA 1
ATOM 5491 C C . PHE B 1 340 ? -24.484 33.969 -29.75 1 56.69 340 PHE B C 1
ATOM 5493 O O . PHE B 1 340 ? -24.562 32.812 -30.109 1 56.69 340 PHE B O 1
ATOM 5500 N N . PHE B 1 341 ? -25.516 34.656 -29.109 1 58.62 341 PHE B N 1
ATOM 5501 C CA . PHE B 1 341 ? -26.797 33.969 -28.938 1 58.62 341 PHE B CA 1
ATOM 5502 C C . PHE B 1 341 ? -27.453 33.719 -30.281 1 58.62 341 PHE B C 1
ATOM 5504 O O . PHE B 1 341 ? -28.094 32.688 -30.484 1 58.62 341 PHE B O 1
ATOM 5511 N N . ILE B 1 342 ? -27.266 34.719 -31.25 1 63.16 342 ILE B N 1
ATOM 5512 C CA . ILE B 1 342 ? -27.844 34.5 -32.562 1 63.16 342 ILE B CA 1
ATOM 5513 C C . ILE B 1 342 ? -27.156 33.312 -33.25 1 63.16 342 ILE B C 1
ATOM 5515 O O . ILE B 1 342 ? -27.828 32.469 -33.844 1 63.16 342 ILE B O 1
ATOM 5519 N N . ILE B 1 343 ? -25.812 33.281 -33.125 1 66.5 343 ILE B N 1
ATOM 5520 C CA . ILE B 1 343 ? -25.078 32.156 -33.75 1 66.5 343 ILE B CA 1
ATOM 5521 C C . ILE B 1 343 ? -25.484 30.844 -33.094 1 66.5 343 ILE B C 1
ATOM 5523 O O . ILE B 1 343 ? -25.703 29.844 -33.781 1 66.5 343 ILE B O 1
ATOM 5527 N N . LEU B 1 344 ? -25.672 30.875 -31.75 1 67.94 344 LEU B N 1
ATOM 5528 C CA . LEU B 1 344 ? -26.078 29.672 -31.047 1 67.94 344 LEU B CA 1
ATOM 5529 C C . LEU B 1 344 ? -27.484 29.25 -31.453 1 67.94 344 LEU B C 1
ATOM 5531 O O . LEU B 1 344 ? -27.75 28.078 -31.672 1 67.94 344 LEU B O 1
ATOM 5535 N N . CYS B 1 345 ? -28.406 30.219 -31.578 1 70 345 CYS B N 1
ATOM 5536 C CA . CYS B 1 345 ? -29.75 29.922 -32.031 1 70 345 CYS B CA 1
ATOM 5537 C C . CYS B 1 345 ? -29.734 29.375 -33.469 1 70 345 CYS B C 1
ATOM 5539 O O . CYS B 1 345 ? -30.469 28.438 -33.781 1 70 345 CYS B O 1
ATOM 5541 N N . LEU B 1 346 ? -28.859 29.969 -34.344 1 73.38 346 LEU B N 1
ATOM 5542 C CA . LEU B 1 346 ? -28.766 29.5 -35.719 1 73.38 346 LEU B CA 1
ATOM 5543 C C . LEU B 1 346 ? -28.188 28.078 -35.75 1 73.38 346 LEU B C 1
ATOM 5545 O O . LEU B 1 346 ? -28.641 27.25 -36.531 1 73.38 346 LEU B O 1
ATOM 5549 N N . LEU B 1 347 ? -27.203 27.766 -34.844 1 73.38 347 LEU B N 1
ATOM 5550 C CA . LEU B 1 347 ? -26.625 26.438 -34.812 1 73.38 347 LEU B CA 1
ATOM 5551 C C . LEU B 1 347 ? -27.641 25.422 -34.25 1 73.38 347 LEU B C 1
ATOM 5553 O O . LEU B 1 347 ? -27.75 24.312 -34.781 1 73.38 347 LEU B O 1
ATOM 5557 N N . ILE B 1 348 ? -28.422 25.828 -33.25 1 73.19 348 ILE B N 1
ATOM 5558 C CA . ILE B 1 348 ? -29.469 24.953 -32.75 1 73.19 348 ILE B CA 1
ATOM 5559 C C . ILE B 1 348 ? -30.516 24.719 -33.844 1 73.19 348 ILE B C 1
ATOM 5561 O O . ILE B 1 348 ? -30.969 23.594 -34.031 1 73.19 348 ILE B O 1
ATOM 5565 N N . ALA B 1 349 ? -30.859 25.812 -34.562 1 73.25 349 ALA B N 1
ATOM 5566 C CA . ALA B 1 349 ? -31.828 25.656 -35.656 1 73.25 349 ALA B CA 1
ATOM 5567 C C . ALA B 1 349 ? -31.297 24.719 -36.719 1 73.25 349 ALA B C 1
ATOM 5569 O O . ALA B 1 349 ? -32.062 23.906 -37.281 1 73.25 349 ALA B O 1
ATOM 5570 N N . ALA B 1 350 ? -30.016 24.828 -37 1 72.44 350 ALA B N 1
ATOM 5571 C CA . ALA B 1 350 ? -29.422 23.906 -37.969 1 72.44 350 ALA B CA 1
ATOM 5572 C C . ALA B 1 350 ? -29.438 22.469 -37.438 1 72.44 350 ALA B C 1
ATOM 5574 O O . ALA B 1 350 ? -29.719 21.531 -38.188 1 72.44 350 ALA B O 1
ATOM 5575 N N . LEU B 1 351 ? -29.125 22.359 -36.094 1 70.62 351 LEU B N 1
ATOM 5576 C CA . LEU B 1 351 ? -29.125 21.031 -35.531 1 70.62 351 LEU B CA 1
ATOM 5577 C C . LEU B 1 351 ? -30.547 20.453 -35.469 1 70.62 351 LEU B C 1
ATOM 5579 O O . LEU B 1 351 ? -30.75 19.281 -35.781 1 70.62 351 LEU B O 1
ATOM 5583 N N . VAL B 1 352 ? -31.516 21.297 -35.125 1 71 352 VAL B N 1
ATOM 5584 C CA . VAL B 1 352 ? -32.906 20.844 -35.125 1 71 352 VAL B CA 1
ATOM 5585 C C . VAL B 1 352 ? -33.344 20.516 -36.531 1 71 352 VAL B C 1
ATOM 5587 O O . VAL B 1 352 ? -34 19.5 -36.781 1 71 352 VAL B O 1
ATOM 5590 N N . LYS B 1 353 ? -32.875 21.344 -37.531 1 67.5 353 LYS B N 1
ATOM 5591 C CA . LYS B 1 353 ? -33.188 21.047 -38.906 1 67.5 353 LYS B CA 1
ATOM 5592 C C . LYS B 1 353 ? -32.594 19.703 -39.344 1 67.5 353 LYS B C 1
ATOM 5594 O O . LYS B 1 353 ? -33.219 18.906 -40.031 1 67.5 353 LYS B O 1
ATOM 5599 N N . VAL B 1 354 ? -31.359 19.531 -38.875 1 67.88 354 VAL B N 1
ATOM 5600 C CA . VAL B 1 354 ? -30.734 18.25 -39.188 1 67.88 354 VAL B CA 1
ATOM 5601 C C . VAL B 1 354 ? -31.469 17.109 -38.469 1 67.88 354 VAL B C 1
ATOM 5603 O O . VAL B 1 354 ? -31.656 16.031 -39.062 1 67.88 354 VAL B O 1
ATOM 5606 N N . TYR B 1 355 ? -31.922 17.344 -37.219 1 64.56 355 TYR B N 1
ATOM 5607 C CA . TYR B 1 355 ? -32.688 16.328 -36.5 1 64.56 355 TYR B CA 1
ATOM 5608 C C . TYR B 1 355 ? -34 16.031 -37.188 1 64.56 355 TYR B C 1
ATOM 5610 O O . TYR B 1 355 ? -34.375 14.867 -37.344 1 64.56 355 TYR B O 1
ATOM 5618 N N . PHE B 1 356 ? -34.719 17.109 -37.531 1 65.5 356 PHE B N 1
ATOM 5619 C CA . PHE B 1 356 ? -36 16.875 -38.188 1 65.5 356 PHE B CA 1
ATOM 5620 C C . PHE B 1 356 ? -35.781 16.266 -39.562 1 65.5 356 PHE B C 1
ATOM 5622 O O . PHE B 1 356 ? -36.594 15.461 -40.031 1 65.5 356 PHE B O 1
ATOM 5629 N N . GLN B 1 357 ? -34.656 16.797 -40.25 1 58.25 357 GLN B N 1
ATOM 5630 C CA . GLN B 1 357 ? -34.406 16.172 -41.562 1 58.25 357 GLN B CA 1
ATOM 5631 C C . GLN B 1 357 ? -34.062 14.688 -41.375 1 58.25 357 GLN B C 1
ATOM 5633 O O . GLN B 1 357 ? -34.469 13.859 -42.188 1 58.25 357 GLN B O 1
ATOM 5638 N N . ARG B 1 358 ? -33.312 14.422 -40.25 1 56.88 358 ARG B N 1
ATOM 5639 C CA . ARG B 1 358 ? -32.969 13.016 -40.031 1 56.88 358 ARG B CA 1
ATOM 5640 C C . ARG B 1 358 ? -34.188 12.203 -39.656 1 56.88 358 ARG B C 1
ATOM 5642 O O . ARG B 1 358 ? -34.344 11.062 -40.094 1 56.88 358 ARG B O 1
ATOM 5649 N N . ASN B 1 359 ? -35.031 12.773 -38.781 1 55.09 359 ASN B N 1
ATOM 5650 C CA . ASN B 1 359 ? -36.25 12.023 -38.438 1 55.09 359 ASN B CA 1
ATOM 5651 C C . ASN B 1 359 ? -37.188 11.898 -39.656 1 55.09 359 ASN B C 1
ATOM 5653 O O . ASN B 1 359 ? -37.906 10.93 -39.75 1 55.09 359 ASN B O 1
ATOM 5657 N N . LYS B 1 360 ? -37.156 13.055 -40.438 1 54.97 360 LYS B N 1
ATOM 5658 C CA . LYS B 1 360 ? -38 12.93 -41.625 1 54.97 360 LYS B CA 1
ATOM 5659 C C . LYS B 1 360 ? -37.469 11.812 -42.562 1 54.97 360 LYS B C 1
ATOM 5661 O O . LYS B 1 360 ? -38.281 11.133 -43.219 1 54.97 360 LYS B O 1
ATOM 5666 N N . TRP B 1 361 ? -36 11.727 -42.594 1 51.47 361 TRP B N 1
ATOM 5667 C CA . TRP B 1 361 ? -35.562 10.633 -43.438 1 51.47 361 TRP B CA 1
ATOM 5668 C C . TRP B 1 361 ? -35.969 9.281 -42.875 1 51.47 361 TRP B C 1
ATOM 5670 O O . TRP B 1 361 ? -36.219 8.336 -43.625 1 51.47 361 TRP B O 1
ATOM 5680 N N . ARG B 1 362 ? -36.156 9.172 -41.469 1 47.59 362 ARG B N 1
ATOM 5681 C CA . ARG B 1 362 ? -36.625 7.906 -40.906 1 47.59 362 ARG B CA 1
ATOM 5682 C C . ARG B 1 362 ? -38.094 7.664 -41.312 1 47.59 362 ARG B C 1
ATOM 5684 O O . ARG B 1 362 ? -38.469 6.523 -41.594 1 47.59 362 ARG B O 1
ATOM 5691 N N . THR B 1 363 ? -38.938 8.664 -41.188 1 50.03 363 THR B N 1
ATOM 5692 C CA . THR B 1 363 ? -40.375 8.43 -41.406 1 50.03 363 THR B CA 1
ATOM 5693 C C . THR B 1 363 ? -40.656 8.281 -42.906 1 50.03 363 THR B C 1
ATOM 5695 O O . THR B 1 363 ? -41.625 7.641 -43.281 1 50.03 363 THR B O 1
ATOM 5698 N N . GLU B 1 364 ? -39.938 9.078 -43.781 1 46.69 364 GLU B N 1
ATOM 5699 C CA . GLU B 1 364 ? -40.312 8.938 -45.188 1 46.69 364 GLU B CA 1
ATOM 5700 C C . GLU B 1 364 ? -39.906 7.57 -45.719 1 46.69 364 GLU B C 1
ATOM 5702 O O . GLU B 1 364 ? -40.406 7.137 -46.781 1 46.69 364 GLU B O 1
ATOM 5707 N N . GLU B 1 365 ? -38.75 6.934 -45.219 1 44.28 365 GLU B N 1
ATOM 5708 C CA . GLU B 1 365 ? -38.469 5.613 -45.75 1 44.28 365 GLU B CA 1
ATOM 5709 C C . GLU B 1 365 ? -39.531 4.602 -45.375 1 44.28 365 GLU B C 1
ATOM 5711 O O . GLU B 1 365 ? -39.562 3.494 -45.906 1 44.28 365 GLU B O 1
ATOM 5716 N N . TYR B 1 366 ? -40.375 4.801 -44.312 1 44.38 366 TYR B N 1
ATOM 5717 C CA . TYR B 1 366 ? -41.469 3.877 -44.031 1 44.38 366 TYR B CA 1
ATOM 5718 C C . TYR B 1 366 ? -42.531 3.957 -45.125 1 44.38 366 TYR B C 1
ATOM 5720 O O . TYR B 1 366 ? -43.125 2.943 -45.5 1 44.38 366 TYR B O 1
ATOM 5728 N N . THR B 1 367 ? -43.062 5.055 -45.562 1 42.56 367 THR B N 1
ATOM 5729 C CA . THR B 1 367 ? -44.344 5.152 -46.281 1 42.56 367 THR B CA 1
ATOM 5730 C C . THR B 1 367 ? -44.125 4.836 -47.75 1 42.56 367 THR B C 1
ATOM 5732 O O . THR B 1 367 ? -45.094 4.66 -48.5 1 42.56 367 THR B O 1
ATOM 5735 N N . SER B 1 368 ? -42.938 5.062 -48.375 1 39.53 368 SER B N 1
ATOM 5736 C CA . SER B 1 368 ? -43.031 4.965 -49.812 1 39.53 368 SER B CA 1
ATOM 5737 C C . SER B 1 368 ? -43.219 3.518 -50.281 1 39.53 368 SER B C 1
ATOM 5739 O O . SER B 1 368 ? -43.562 3.262 -51.438 1 39.53 368 SER B O 1
ATOM 5741 N N . ASP B 1 369 ? -42.656 2.479 -49.625 1 38.38 369 ASP B N 1
ATOM 5742 C CA . ASP B 1 369 ? -42.875 1.131 -50.125 1 38.38 369 ASP B CA 1
ATOM 5743 C C . ASP B 1 369 ? -44.312 0.675 -49.969 1 38.38 369 ASP B C 1
ATOM 5745 O O . ASP B 1 369 ? -44.625 -0.503 -50.156 1 38.38 369 ASP B O 1
ATOM 5749 N N . GLU B 1 370 ? -45.312 1.536 -49.531 1 36.38 370 GLU B N 1
ATOM 5750 C CA . GLU B 1 370 ? -46.719 1.214 -49.562 1 36.38 370 GLU B CA 1
ATOM 5751 C C . GLU B 1 370 ? -47.188 1.032 -51.031 1 36.38 370 GLU B C 1
ATOM 5753 O O . GLU B 1 370 ? -48.125 0.271 -51.281 1 36.38 370 GLU B O 1
ATOM 5758 N N . GLN B 1 371 ? -46.969 1.985 -51.938 1 32.84 371 GLN B N 1
ATOM 5759 C CA . GLN B 1 371 ? -47.906 2.188 -53.062 1 32.84 371 GLN B CA 1
ATOM 5760 C C . GLN B 1 371 ? -47.75 1.07 -54.094 1 32.84 371 GLN B C 1
ATOM 5762 O O . GLN B 1 371 ? -48.719 0.744 -54.781 1 32.84 371 GLN B O 1
ATOM 5767 N N . LEU B 1 372 ? -46.5 0.753 -54.531 1 33.84 372 LEU B N 1
ATOM 5768 C CA . LEU B 1 372 ? -46.531 0.166 -55.875 1 33.84 372 LEU B CA 1
ATOM 5769 C C . LEU B 1 372 ? -47.219 -1.188 -55.875 1 33.84 372 LEU B C 1
ATOM 5771 O O . LEU B 1 372 ? -47.438 -1.793 -56.906 1 33.84 372 LEU B O 1
ATOM 5775 N N . GLU B 1 373 ? -47.25 -1.908 -54.719 1 30.42 373 GLU B N 1
ATOM 5776 C CA . GLU B 1 373 ? -47.656 -3.289 -54.969 1 30.42 373 GLU B CA 1
ATOM 5777 C C . GLU B 1 373 ? -49.156 -3.393 -55.188 1 30.42 373 GLU B C 1
ATOM 5779 O O . GLU B 1 373 ? -49.719 -4.492 -55.219 1 30.42 373 GLU B O 1
ATOM 5784 N N . SER B 1 374 ? -49.875 -2.236 -55.25 1 32.25 374 SER B N 1
ATOM 5785 C CA . SER B 1 374 ? -51.312 -2.453 -55.438 1 32.25 374 SER B CA 1
ATOM 5786 C C . SER B 1 374 ? -51.594 -2.9 -56.875 1 32.25 374 SER B C 1
ATOM 5788 O O . SER B 1 374 ? -52.719 -3.279 -57.188 1 32.25 374 SER B O 1
ATOM 5790 N N . GLU B 1 375 ? -50.875 -2.373 -57.844 1 30.72 375 GLU B N 1
ATOM 5791 C CA . GLU B 1 375 ? -51.625 -2.26 -59.094 1 30.72 375 GLU B CA 1
ATOM 5792 C C . GLU B 1 375 ? -51.844 -3.631 -59.719 1 30.72 375 GLU B C 1
ATOM 5794 O O . GLU B 1 375 ? -52.719 -3.779 -60.594 1 30.72 375 GLU B O 1
ATOM 5799 N N . SER B 1 376 ? -50.781 -4.418 -59.906 1 30.88 376 SER B N 1
ATOM 5800 C CA . SER B 1 376 ? -50.906 -5.262 -61.094 1 30.88 376 SER B CA 1
ATOM 5801 C C . SER B 1 376 ? -51.969 -6.332 -60.906 1 30.88 376 SER B C 1
ATOM 5803 O O . SER B 1 376 ? -51.75 -7.309 -60.188 1 30.88 376 SER B O 1
ATOM 5805 N N . GLU B 1 377 ? -53.188 -5.777 -60.688 1 30.58 377 GLU B N 1
ATOM 5806 C CA . GLU B 1 377 ? -54.438 -6.504 -60.969 1 30.58 377 GLU B CA 1
ATOM 5807 C C . GLU B 1 377 ? -54.406 -7.172 -62.344 1 30.58 377 GLU B C 1
ATOM 5809 O O . GLU B 1 377 ? -54.281 -6.496 -63.344 1 30.58 377 GLU B O 1
ATOM 5814 N N . PRO B 1 378 ? -53.812 -8.289 -62.406 1 25.23 378 PRO B N 1
ATOM 5815 C CA . PRO B 1 378 ? -54.094 -9.047 -63.625 1 25.23 378 PRO B CA 1
ATOM 5816 C C . PRO B 1 378 ? -55.594 -9.102 -63.969 1 25.23 378 PRO B C 1
ATOM 5818 O O . PRO B 1 378 ? -56.406 -9.375 -63.094 1 25.23 378 PRO B O 1
ATOM 5821 N N . ARG B 1 379 ? -56.031 -8.375 -65 1 26.62 379 ARG B N 1
ATOM 5822 C CA . ARG B 1 379 ? -57.094 -8.188 -65.938 1 26.62 379 ARG B CA 1
ATOM 5823 C C . ARG B 1 379 ? -57.656 -9.531 -66.438 1 26.62 379 ARG B C 1
ATOM 5825 O O . ARG B 1 379 ? -58.875 -9.68 -66.562 1 26.62 379 ARG B O 1
ATOM 5832 N N . GLU B 1 380 ? -56.812 -10.422 -67.25 1 23.52 380 GLU B N 1
ATOM 5833 C CA . GLU B 1 380 ? -57.375 -11.336 -68.188 1 23.52 380 GLU B CA 1
ATOM 5834 C C . GLU B 1 380 ? -58.156 -12.469 -67.562 1 23.52 380 GLU B C 1
ATOM 5836 O O . GLU B 1 380 ? -57.75 -12.984 -66.5 1 23.52 380 GLU B O 1
#

Secondary structure (DSSP, 8-state):
--SSTTS-----------------------TTSS---TT-S----SHHHHHHSTT--B-TTT-SBPTT-S-SSSTTEETTEEPPTT-EEE---STTB--EE--SS-SSPPP--BBPTT-EETTTTEEEETTEE--HHHHHHHHH-TTEEEPPHHHHHHHTTS-BTTB-S-EETTEEPPPPGGGGGGSB-EEEE---BPP--TT-EEEEEEETTEEEEEEE--TT-GGGGGGBPPTT-EEETTEEEETTEEEEGGGG-----GGGGTTSEEEBTTS-EEEPTTB-TTTT-SB-TT---B-TTSS-PSP-------S------------------GGGHHHHHHHHHHHHHHHHHHHHHHHHHHHHHHHHTTGGGS------/--SGGGS-----------------------TTSS---TT-S----SHHHHHHSTT--B-TTT-SBPTT-S-SSSTTEETTEEPPTT-EEE---STTB--EE--SS-SSPPP--BBPTT-EETTTTEEEETTEE--HHHHHHHHH-TTEEEPPHHHHHHHTTS-BTTB-S-EETTEEPPPPGGGGGGSB--EEE---BPP--TT-EEEEEEETTEEEEEEE--TT-GGGGGGBPPTT-EEETTEEEETTEEEEGGGG-----GGGGTTSEEEBTTS-EEEPTTB-TTTT-SB-TT---B-TTSS-PSP-------S------------------GGGHHHHHHHHHHHHHHHHHHHHHHHHHHHHHHHGGGSGGG------

Organism: Lynx pardinus (NCBI:txid191816)

pLDDT: mean 78.99, std 24.91, range [23.2, 98.69]

Foldseek 3Di:
DPDDPPDDPPDDDPCPVPPPPPPVPCPPPDAQCQDADPPAQAHQHAPVSQVVVVQAQADRVRNHGHPPALHGDELQADSRAGHDFPQFSAPQPEPFFHTFTAQRRDRYIFPTWTFAWQPADPVRQFTDDPRHTQALQVLQCVVVNPQKGQDDPQLLQVQQQPQAQSHAQDQDPVGGHGDDNQLSSFRFGKIFHDDDDDDDDPQKDWDWDQDPNTTIIAIGHDPPDPCRVSRTRDFRGQSDDQWTHDSSGTGHVCVSVDDWDCQQLPVAAGAINVRATWGDAQADDRNSPDGDNPRHIGYPRRSNPPPDDPPPDDPPDPPPPVPPVPVPPPPPPCVVVVVVVVVVVVVVVVVVVVVVVVVVVVVVVVPPVPPPPPDPDPDD/DPDDPPPDPPDDDPPPVPPPPPPVPCPPPDAQCQDADPPAQAHQHAPVSQVVVVQAQADRVRNHGHPPALHGDELQADSRAGHDFPQFSAPQPEPFFHTFTAQRRDRYIFPTWTFAWQPADPVRQFTDDPRHTQALQVLQCVVPNPQKGQDDPQLLQVQQQPQAQSHAQDQDPVGGHHDDNQLSSFRFGKIFHDDDDDDDDPQKDKDWDQDPNTTIIAIGHDPPDPCRVSRTRDFRGQSDDQWTHDSSGTGHVCVSVDDWDCQQLPVAAGAINVRATWGDAQADDRNSPHGDNPRHTGYPRRSNPPPDDPPPDDPDDPPCPVPPVPVPPPPPPPVVVVVVVVVVVVVVVVVVVVVVVVVVVVVVVPPPVPPDVPPPPPDD

InterPro domains:
  IPR000742 EGF-like domain [PS50026] (256-289)
  IPR001762 Disintegrin domain [PF00200] (37-111)
  IPR001762 Disintegrin domain [PR00289] (71-90)
  IPR001762 Disintegrin domain [PR00289] (100-112)
  IPR001762 Disintegrin domain [PS50214] (28-117)
  IPR001762 Disintegrin domain [SM00050] (37-115)
  IPR006586 ADAM, cysteine-rich domain [PF08516] (117-222)
  IPR006586 ADAM, cysteine-rich domain [SM00608] (116-253)
  IPR018358 Disintegrin, conserved site [PS00427] (71-90)
  IPR036436 Disintegrin domain superfamily [G3DSA:4.10.70.10] (27-113)
  IPR036436 Disintegrin domain superfamily [SSF57552] (37-115)

Nearest PDB structures (foldseek):
  5y2z-assembly5_I  TM=7.003E-01  e=1.381E-25  Homo sapiens
  5y31-assembly2_C  TM=6.882E-01  e=1.668E-25  Homo sapiens
  8y6b-assembly2_B  TM=6.743E-01  e=2.016E-25  Homo sapiens
  2dw0-assembly1_A  TM=8.745E-01  e=1.892E-21  Crotalus atrox
  2e3x-assembly1_A  TM=7.697E-01  e=1.517E-20  Daboia siamensis

Radius of gyration: 46.42 Å; Cα contacts (8 Å, |Δi|>4): 1437; chains: 2; bounding box: 107×130×122 Å